Protein AF-0000000067244366 (afdb_homodimer)

Sequence (646 aa):
MAPHREACIALVATLVLVAQAAGSTITVFGDRVKHPSASKEYVRTYVKVPKEHDSMTPVVTVGVELTLGFIRRAQDLPATVRMEIPLGPNMVFNYTGNEYNQMFPDVGNSPFTFLYWGFNWNGHPPPGIYDNPHFDFHFMMKPYDYWWNEYNPSAHGECGGLSNATFNKVFKPVPASCWPGDVQGPITNLGDAVWAMGSHLYDLSGEEFKQQKQFNFTQIYGQWDGSIAYLEPMVSQQMMLSRAVGYTFCRTLVHNPENMAEAQLLPRKLCFKKTSKAFYVEYKDFYSVEGGCVATNGVYAGTYPPSGPPIPATCTIPTAPSAMAPHREACIALVATLVLVAQAAGSTITVFGDRVKHPSASKEYVRTYVKVPKEHDSMTPVVTVGVELTLGFIRRAQDLPATVRMEIPLGPNMVFNYTGNEYNQMFPDVGNSPFTFLYWGFNWNGHPPPGIYDNPHFDFHFMMKPYDYWWNEYNPSAHGECGGLSNATFNKVFKPVPASCWPGDVQGPITNLGDAVWAMGSHLYDLSGEEFKQQKQFNFTQIYGQWDGSIAYLEPMVSQQMMLSRAVGYTFCRTLVHNPENMAEAQLLPRKLCFKKTSKAFYVEYKDFYSVEGGCVATNGVYAGTYPPSGPPIPATCTIPTAPSA

Organism: Chlamydomonas reinhardtii (NCBI:txid3055)

Foldseek 3Di:
DDDDPDPPPPPPPPPPPPPPPPADKDKDKWDWDAAPVGRVWTKIWIWIFHPDAAQAGATFKTWMKGWLVCLVCQLVHDWPDWDWDDPDPPDTDTWTKDWDKIAYDRGYADQFGIWIKMWTCQADDPPQQGGAIKMKIKRFRDHPVVLCVLQDPQQADQFLRGDLVQLCFLQVWAAQQQFFAGLPAQWAWQQDQDRSFGTKTDRCVDPSNVSPDHDAKDKIFGGGRRHTGIIMIMGHSCNQNVDDAFDKDKDARRRGGQAGQAKGKDFRIWMWHHHPTIIMTMGGDIDIHHHDGHNVVQDTHRWRDPNHDDGDPVRDTHDRDDD/DDDDPDPPPPPPPPPPPPPPPPADKDKDKWDWDAAPVGRVWTKTWIWIFHPDAAQAGATFKTWMKGWLVCLVCQLVHDWPDWDWDDPDPPDTDTWTKDWDKIAYDRGYADQFGIWIKMWTCQADDPPQQGGAIKMKIKRFRDHPVVLCVLQDPQQADQFLRGDLVQLCFLQVWAAQQQFFAGLPAQWAWQQDQDRSFGTKTDRCVDPSNVSPDHDAKDKIFGGGRRHTGIIMIMGGSCNQNVDDAFDKDKDARRRGGQAGQAKGKDFRIWMWHHHPTIIMTMGGDIDIHHHDGHNVVQDTHRWRDPNHDDGDPVRDTHDRDDD

Radius of gyration: 30.3 Å; Cα contacts (8 Å, |Δi|>4): 1528; chains: 2; bounding box: 114×87×71 Å

Structure (mmCIF, N/CA/C/O backbone):
data_AF-0000000067244366-model_v1
#
loop_
_entity.id
_entity.type
_entity.pdbx_description
1 polymer 'Uncharacterized protein'
#
loop_
_atom_site.group_PDB
_atom_site.id
_atom_site.type_symbol
_atom_site.label_atom_id
_atom_site.label_alt_id
_atom_site.label_comp_id
_atom_site.label_asym_id
_atom_site.label_entity_id
_atom_site.label_seq_id
_atom_site.pdbx_PDB_ins_code
_atom_site.Cartn_x
_atom_site.Cartn_y
_atom_site.Cartn_z
_atom_site.occupancy
_atom_site.B_iso_or_equiv
_atom_site.auth_seq_id
_atom_site.auth_comp_id
_atom_site.auth_asym_id
_atom_site.auth_atom_id
_atom_site.pdbx_PDB_model_num
ATOM 1 N N . MET A 1 1 ? 60.281 -28.641 9.367 1 24.86 1 MET A N 1
ATOM 2 C CA . MET A 1 1 ? 59.219 -27.812 8.828 1 24.86 1 MET A CA 1
ATOM 3 C C . MET A 1 1 ? 57.844 -28.312 9.297 1 24.86 1 MET A C 1
ATOM 5 O O . MET A 1 1 ? 57.438 -29.422 8.938 1 24.86 1 MET A O 1
ATOM 9 N N . ALA A 1 2 ? 57.5 -27.875 10.57 1 31.23 2 ALA A N 1
ATOM 10 C CA . ALA A 1 2 ? 56.344 -28.297 11.344 1 31.23 2 ALA A CA 1
ATOM 11 C C . ALA A 1 2 ? 55.031 -27.953 10.617 1 31.23 2 ALA A C 1
ATOM 13 O O . ALA A 1 2 ? 54.906 -26.891 10.023 1 31.23 2 ALA A O 1
ATOM 14 N N . PRO A 1 3 ? 54.219 -29.016 10.289 1 28.97 3 PRO A N 1
ATOM 15 C CA . PRO A 1 3 ? 52.969 -28.844 9.508 1 28.97 3 PRO A CA 1
ATOM 16 C C . PRO A 1 3 ? 51.969 -27.906 10.172 1 28.97 3 PRO A C 1
ATOM 18 O O . PRO A 1 3 ? 51.875 -27.875 11.398 1 28.97 3 PRO A O 1
ATOM 21 N N . HIS A 1 4 ? 51.844 -26.688 9.641 1 31.05 4 HIS A N 1
ATOM 22 C CA . HIS A 1 4 ? 50.875 -25.656 10.008 1 31.05 4 HIS A CA 1
ATOM 23 C C . HIS A 1 4 ? 49.438 -26.188 9.867 1 31.05 4 HIS A C 1
ATOM 25 O O . HIS A 1 4 ? 49.031 -26.641 8.789 1 31.05 4 HIS A O 1
ATOM 31 N N . ARG A 1 5 ? 48.875 -26.781 10.914 1 26.67 5 ARG A N 1
ATOM 32 C CA . ARG A 1 5 ? 47.469 -27.141 11.039 1 26.67 5 ARG A CA 1
ATOM 33 C C . ARG A 1 5 ? 46.562 -25.938 10.781 1 26.67 5 ARG A C 1
ATOM 35 O O . ARG A 1 5 ? 46.656 -24.922 11.469 1 26.67 5 ARG A O 1
ATOM 42 N N . GLU A 1 6 ? 46.188 -25.797 9.586 1 24.72 6 GLU A N 1
ATOM 43 C CA . GLU A 1 6 ? 45.156 -24.844 9.203 1 24.72 6 GLU A CA 1
ATOM 44 C C . GLU A 1 6 ? 43.875 -25.109 9.961 1 24.72 6 GLU A C 1
ATOM 46 O O . GLU A 1 6 ? 43.344 -26.219 9.961 1 24.72 6 GLU A O 1
ATOM 51 N N . ALA A 1 7 ? 43.625 -24.344 11.102 1 30.84 7 ALA A N 1
ATOM 52 C CA . ALA A 1 7 ? 42.375 -24.281 11.859 1 30.84 7 ALA A CA 1
ATOM 53 C C . ALA A 1 7 ? 41.219 -23.938 10.953 1 30.84 7 ALA A C 1
ATOM 55 O O . ALA A 1 7 ? 41.219 -22.922 10.266 1 30.84 7 ALA A O 1
ATOM 56 N N . CYS A 1 8 ? 40.469 -24.906 10.398 1 24.92 8 CYS A N 1
ATOM 57 C CA . CYS A 1 8 ? 39.188 -24.781 9.703 1 24.92 8 CYS A CA 1
ATOM 58 C C . CYS A 1 8 ? 38.156 -24.094 10.594 1 24.92 8 CYS A C 1
ATOM 60 O O . CYS A 1 8 ? 37.812 -24.609 11.664 1 24.92 8 CYS A O 1
ATOM 62 N N . ILE A 1 9 ? 38.125 -22.812 10.633 1 25.78 9 ILE A N 1
ATOM 63 C CA . ILE A 1 9 ? 37.031 -22.109 11.289 1 25.78 9 ILE A CA 1
ATOM 64 C C . ILE A 1 9 ? 35.688 -22.484 10.641 1 25.78 9 ILE A C 1
ATOM 66 O O . ILE A 1 9 ? 35.469 -22.234 9.445 1 25.78 9 ILE A O 1
ATOM 70 N N . ALA A 1 10 ? 35.031 -23.453 11.148 1 26.86 10 ALA A N 1
ATOM 71 C CA . ALA A 1 10 ? 33.656 -23.766 10.805 1 26.86 10 ALA A CA 1
ATOM 72 C C . ALA A 1 10 ? 32.719 -22.578 11.062 1 26.86 10 ALA A C 1
ATOM 74 O O . ALA A 1 10 ? 32.625 -22.109 12.195 1 26.86 10 ALA A O 1
ATOM 75 N N . LEU A 1 11 ? 32.5 -21.797 10.055 1 25.94 11 LEU A N 1
ATOM 76 C CA . LEU A 1 11 ? 31.453 -20.797 10.102 1 25.94 11 LEU A CA 1
ATOM 77 C C . LEU A 1 11 ? 30.094 -21.438 10.367 1 25.94 11 LEU A C 1
ATOM 79 O O . LEU A 1 11 ? 29.609 -22.219 9.562 1 25.94 11 LEU A O 1
ATOM 83 N N . VAL A 1 12 ? 29.766 -21.625 11.57 1 28.42 12 VAL A N 1
ATOM 84 C CA . VAL A 1 12 ? 28.422 -22.031 11.945 1 28.42 12 VAL A CA 1
ATOM 85 C C . VAL A 1 12 ? 27.422 -20.969 11.516 1 28.42 12 VAL A C 1
ATOM 87 O O . VAL A 1 12 ? 27.469 -19.844 12 1 28.42 12 VAL A O 1
ATOM 90 N N . ALA A 1 13 ? 26.891 -21.094 10.273 1 32.53 13 ALA A N 1
ATOM 91 C CA . ALA A 1 13 ? 25.703 -20.344 9.906 1 32.53 13 ALA A CA 1
ATOM 92 C C . ALA A 1 13 ? 24.547 -20.625 10.867 1 32.53 13 ALA A C 1
ATOM 94 O O . ALA A 1 13 ? 24.078 -21.766 10.953 1 32.53 13 ALA A O 1
ATOM 95 N N . THR A 1 14 ? 24.484 -19.922 11.992 1 29.77 14 THR A N 1
ATOM 96 C CA . THR A 1 14 ? 23.297 -19.984 12.836 1 29.77 14 THR A CA 1
ATOM 97 C C . THR A 1 14 ? 22.031 -19.703 12.023 1 29.77 14 THR A C 1
ATOM 99 O O . THR A 1 14 ? 21.891 -18.641 11.43 1 29.77 14 THR A O 1
ATOM 102 N N . LEU A 1 15 ? 21.469 -20.703 11.562 1 31.92 15 LEU A N 1
ATOM 103 C CA . LEU A 1 15 ? 20.094 -20.609 11.078 1 31.92 15 LEU A CA 1
ATOM 104 C C . LEU A 1 15 ? 19.188 -19.938 12.117 1 31.92 15 LEU A C 1
ATOM 106 O O . LEU A 1 15 ? 18.953 -20.516 13.188 1 31.92 15 LEU A O 1
ATOM 110 N N . VAL A 1 16 ? 19.188 -18.688 12.133 1 31.41 16 VAL A N 1
ATOM 111 C CA . VAL A 1 16 ? 18.172 -18.047 12.945 1 31.41 16 VAL A CA 1
ATOM 112 C C . VAL A 1 16 ? 16.781 -18.516 12.516 1 31.41 16 VAL A C 1
ATOM 114 O O . VAL A 1 16 ? 16.312 -18.172 11.43 1 31.41 16 VAL A O 1
ATOM 117 N N . LEU A 1 17 ? 16.484 -19.688 12.945 1 33.28 17 LEU A N 1
ATOM 118 C CA . LEU A 1 17 ? 15.047 -19.969 12.938 1 33.28 17 LEU A CA 1
ATOM 119 C C . LEU A 1 17 ? 14.273 -18.875 13.664 1 33.28 17 LEU A C 1
ATOM 121 O O . LEU A 1 17 ? 14.367 -18.75 14.891 1 33.28 17 LEU A O 1
ATOM 125 N N . VAL A 1 18 ? 13.984 -17.906 13.07 1 33.34 18 VAL A N 1
ATOM 126 C CA . VAL A 1 18 ? 13 -17 13.656 1 33.34 18 VAL A CA 1
ATOM 127 C C . VAL A 1 18 ? 11.703 -17.766 13.93 1 33.34 18 VAL A C 1
ATOM 129 O O . VAL A 1 18 ? 10.977 -18.109 12.992 1 33.34 18 VAL A O 1
ATOM 132 N N . ALA A 1 19 ? 11.75 -18.562 14.875 1 34.66 19 ALA A N 1
ATOM 133 C CA . ALA A 1 19 ? 10.445 -19.016 15.352 1 34.66 19 ALA A CA 1
ATOM 134 C C . ALA A 1 19 ? 9.492 -17.844 15.523 1 34.66 19 ALA A C 1
ATOM 136 O O . ALA A 1 19 ? 9.688 -17 16.406 1 34.66 19 ALA A O 1
ATOM 137 N N . GLN A 1 20 ? 8.742 -17.484 14.664 1 41.94 20 GLN A N 1
ATOM 138 C CA . GLN A 1 20 ? 7.68 -16.516 14.906 1 41.94 20 GLN A CA 1
ATOM 139 C C . GLN A 1 20 ? 6.777 -16.969 16.047 1 41.94 20 GLN A C 1
ATOM 141 O O . GLN A 1 20 ? 6.184 -18.047 15.992 1 41.94 20 GLN A O 1
ATOM 146 N N . ALA A 1 21 ? 7.043 -16.734 17.203 1 41.22 21 ALA A N 1
ATOM 147 C CA . ALA A 1 21 ? 6.07 -16.891 18.281 1 41.22 21 ALA A CA 1
ATOM 148 C C . ALA A 1 21 ? 4.648 -16.656 17.766 1 41.22 21 ALA A C 1
ATOM 150 O O . ALA A 1 21 ? 4.391 -15.672 17.078 1 41.22 21 ALA A O 1
ATOM 151 N N . ALA A 1 22 ? 3.826 -17.75 17.641 1 51.62 22 ALA A N 1
ATOM 152 C CA . ALA A 1 22 ? 2.439 -17.75 17.172 1 51.62 22 ALA A CA 1
ATOM 153 C C . ALA A 1 22 ? 1.662 -16.578 17.766 1 51.62 22 ALA A C 1
ATOM 155 O O . ALA A 1 22 ? 0.922 -16.734 18.734 1 51.62 22 ALA A O 1
ATOM 156 N N . GLY A 1 23 ? 2.248 -15.391 17.766 1 68.5 23 GLY A N 1
ATOM 157 C CA . GLY A 1 23 ? 1.506 -14.266 18.328 1 68.5 23 GLY A CA 1
ATOM 158 C C . GLY A 1 23 ? 0.276 -13.906 17.516 1 68.5 23 GLY A C 1
ATOM 159 O O . GLY A 1 23 ? 0.05 -14.469 16.438 1 68.5 23 GLY A O 1
ATOM 160 N N . SER A 1 24 ? -0.703 -13.133 18.016 1 92 24 SER A N 1
ATOM 161 C CA . SER A 1 24 ? -1.95 -12.68 17.406 1 92 24 SER A CA 1
ATOM 162 C C . SER A 1 24 ? -1.694 -11.977 16.078 1 92 24 SER A C 1
ATOM 164 O O . SER A 1 24 ? -0.654 -11.336 15.898 1 92 24 SER A O 1
ATOM 166 N N . THR A 1 25 ? -2.359 -12.414 15.047 1 97.75 25 THR A N 1
ATOM 167 C CA . THR A 1 25 ? -2.24 -11.844 13.703 1 97.75 25 THR A CA 1
ATOM 168 C C . THR A 1 25 ? -3.455 -10.984 13.375 1 97.75 25 THR A C 1
ATOM 170 O O . THR A 1 25 ? -4.473 -11.047 14.062 1 97.75 25 THR A O 1
ATOM 173 N N . ILE A 1 26 ? -3.248 -10.141 12.477 1 98.31 26 ILE A N 1
ATOM 174 C CA . ILE A 1 26 ? -4.359 -9.445 11.836 1 98.31 26 ILE A CA 1
ATOM 175 C C . ILE A 1 26 ? -4.426 -9.828 10.359 1 98.31 26 ILE A C 1
ATOM 177 O O . ILE A 1 26 ? -3.422 -10.25 9.773 1 98.31 26 ILE A O 1
ATOM 181 N N . THR A 1 27 ? -5.637 -9.711 9.805 1 98.62 27 THR A N 1
ATOM 182 C CA . THR A 1 27 ? -5.844 -9.945 8.375 1 98.62 27 THR A CA 1
ATOM 183 C C . THR A 1 27 ? -6.152 -8.633 7.656 1 98.62 27 THR A C 1
ATOM 185 O O . THR A 1 27 ? -7.051 -7.895 8.055 1 98.62 27 THR A O 1
ATOM 188 N N . VAL A 1 28 ? -5.387 -8.32 6.656 1 98.88 28 VAL A N 1
ATOM 189 C CA . VAL A 1 28 ? -5.633 -7.168 5.797 1 98.88 28 VAL A CA 1
ATOM 190 C C . VAL A 1 28 ? -6.141 -7.633 4.438 1 98.88 28 VAL A C 1
ATOM 192 O O . VAL A 1 28 ? -5.512 -8.477 3.789 1 98.88 28 VAL A O 1
ATOM 195 N N . PHE A 1 29 ? -7.254 -7.082 4.012 1 98.81 29 PHE A N 1
ATOM 196 C CA . PHE A 1 29 ? -7.922 -7.566 2.809 1 98.81 29 PHE A CA 1
ATOM 197 C C . PHE A 1 29 ? -7.66 -6.637 1.631 1 98.81 29 PHE A C 1
ATOM 199 O O . PHE A 1 29 ? -7.566 -5.418 1.804 1 98.81 29 PHE A O 1
ATOM 206 N N . GLY A 1 30 ? -7.484 -7.227 0.452 1 98.69 30 GLY A N 1
ATOM 207 C CA . GLY A 1 30 ? -7.578 -6.488 -0.796 1 98.69 30 GLY A CA 1
ATOM 208 C C . GLY A 1 30 ? -9.008 -6.293 -1.268 1 98.69 30 GLY A C 1
ATOM 209 O O . GLY A 1 30 ? -9.953 -6.613 -0.546 1 98.69 30 GLY A O 1
ATOM 210 N N . ASP A 1 31 ? -9.156 -5.801 -2.451 1 98.5 31 ASP A N 1
ATOM 211 C CA . ASP A 1 31 ? -10.477 -5.488 -2.988 1 98.5 31 ASP A CA 1
ATOM 212 C C . ASP A 1 31 ? -11.195 -6.754 -3.453 1 98.5 31 ASP A C 1
ATOM 214 O O . ASP A 1 31 ? -10.547 -7.758 -3.764 1 98.5 31 ASP A O 1
ATOM 218 N N . ARG A 1 32 ? -12.469 -6.656 -3.535 1 98.31 32 ARG A N 1
ATOM 219 C CA . ARG A 1 32 ? -13.312 -7.758 -3.986 1 98.31 32 ARG A CA 1
ATOM 220 C C . ARG A 1 32 ? -13.578 -7.668 -5.484 1 98.31 32 ARG A C 1
ATOM 222 O O . ARG A 1 32 ? -13.914 -6.602 -6 1 98.31 32 ARG A O 1
ATOM 229 N N . VAL A 1 33 ? -13.359 -8.711 -6.133 1 98.12 33 VAL A N 1
ATOM 230 C CA . VAL A 1 33 ? -13.945 -8.898 -7.457 1 98.12 33 VAL A CA 1
ATOM 231 C C . VAL A 1 33 ? -15.297 -9.602 -7.324 1 98.12 33 VAL A C 1
ATOM 233 O O . VAL A 1 33 ? -15.352 -10.797 -7.027 1 98.12 33 VAL A O 1
ATOM 236 N N . LYS A 1 34 ? -16.359 -8.906 -7.551 1 97.81 34 LYS A N 1
ATOM 237 C CA . LYS A 1 34 ? -17.703 -9.445 -7.387 1 97.81 34 LYS A CA 1
ATOM 238 C C . LYS A 1 34 ? -18.156 -10.195 -8.633 1 97.81 34 LYS A C 1
ATOM 240 O O . LYS A 1 34 ? -17.844 -9.781 -9.758 1 97.81 34 LYS A O 1
ATOM 245 N N . HIS A 1 35 ? -18.875 -11.234 -8.367 1 97.81 35 HIS A N 1
ATOM 246 C CA . HIS A 1 35 ? -19.469 -11.945 -9.5 1 97.81 35 HIS A CA 1
ATOM 247 C C . HIS A 1 35 ? -20.531 -11.102 -10.195 1 97.81 35 HIS A C 1
ATOM 249 O O . HIS A 1 35 ? -21.391 -10.523 -9.539 1 97.81 35 HIS A O 1
ATOM 255 N N . PRO A 1 36 ? -20.5 -11.031 -11.484 1 95.69 36 PRO A N 1
ATOM 256 C CA . PRO A 1 36 ? -21.438 -10.156 -12.18 1 95.69 36 PRO A CA 1
ATOM 257 C C . PRO A 1 36 ? -22.891 -10.602 -12.023 1 95.69 36 PRO A C 1
ATOM 259 O O . PRO A 1 36 ? -23.812 -9.773 -12.055 1 95.69 36 PRO A O 1
ATOM 262 N N . SER A 1 37 ? -23.172 -11.852 -11.82 1 94.62 37 SER A N 1
ATOM 263 C CA . SER A 1 37 ? -24.531 -12.359 -11.727 1 94.62 37 SER A CA 1
ATOM 264 C C . SER A 1 37 ? -24.953 -12.531 -10.273 1 94.62 37 SER A C 1
ATOM 266 O O . SER A 1 37 ? -26.078 -12.969 -10 1 94.62 37 SER A O 1
ATOM 268 N N . ALA A 1 38 ? -24.094 -12.297 -9.359 1 96.62 38 ALA A N 1
ATOM 269 C CA . ALA A 1 38 ? -24.359 -12.445 -7.93 1 96.62 38 ALA A CA 1
ATOM 270 C C . ALA A 1 38 ? -23.438 -11.555 -7.102 1 96.62 38 ALA A C 1
ATOM 272 O O . ALA A 1 38 ? -22.406 -12.016 -6.605 1 96.62 38 ALA A O 1
ATOM 273 N N . SER A 1 39 ? -23.828 -10.414 -6.777 1 94.44 39 SER A N 1
ATOM 274 C CA . SER A 1 39 ? -22.938 -9.367 -6.277 1 94.44 39 SER A CA 1
ATOM 275 C C . SER A 1 39 ? -22.469 -9.672 -4.855 1 94.44 39 SER A C 1
ATOM 277 O O . SER A 1 39 ? -21.516 -9.078 -4.367 1 94.44 39 SER A O 1
ATOM 279 N N . LYS A 1 40 ? -23.125 -10.609 -4.164 1 96.88 40 LYS A N 1
ATOM 280 C CA . LYS A 1 40 ? -22.703 -10.992 -2.82 1 96.88 40 LYS A CA 1
ATOM 281 C C . LYS A 1 40 ? -21.531 -11.961 -2.875 1 96.88 40 LYS A C 1
ATOM 283 O O . LYS A 1 40 ? -20.875 -12.219 -1.858 1 96.88 40 LYS A O 1
ATOM 288 N N . GLU A 1 41 ? -21.281 -12.625 -4.047 1 98.56 41 GLU A N 1
ATOM 289 C CA . GLU A 1 41 ? -20.188 -13.562 -4.262 1 98.56 41 GLU A CA 1
ATOM 290 C C . GLU A 1 41 ? -18.953 -12.859 -4.801 1 98.56 41 GLU A C 1
ATOM 292 O O . GLU A 1 41 ? -19.047 -12.023 -5.703 1 98.56 41 GLU A O 1
ATOM 297 N N . TYR A 1 42 ? -17.812 -13.195 -4.227 1 98.75 42 TYR A N 1
ATOM 298 C CA . TYR A 1 42 ? -16.625 -12.445 -4.621 1 98.75 42 TYR A CA 1
ATOM 299 C C . TYR A 1 42 ? -15.367 -13.289 -4.453 1 98.75 42 TYR A C 1
ATOM 301 O O . TYR A 1 42 ? -15.414 -14.367 -3.852 1 98.75 42 TYR A O 1
ATOM 309 N N . VAL A 1 43 ? -14.312 -12.805 -5.039 1 98.81 43 VAL A N 1
ATOM 310 C CA . VAL A 1 43 ? -12.93 -13.211 -4.809 1 98.81 43 VAL A CA 1
ATOM 311 C C . VAL A 1 43 ? -12.133 -12.031 -4.246 1 98.81 43 VAL A C 1
ATOM 313 O O . VAL A 1 43 ? -12.266 -10.898 -4.719 1 98.81 43 VAL A O 1
ATOM 316 N N . ARG A 1 44 ? -11.289 -12.312 -3.225 1 98.88 44 ARG A N 1
ATOM 317 C CA . ARG A 1 44 ? -10.422 -11.242 -2.748 1 98.88 44 ARG A CA 1
ATOM 318 C C . ARG A 1 44 ? -9.102 -11.789 -2.225 1 98.88 44 ARG A C 1
ATOM 320 O O . ARG A 1 44 ? -9.039 -12.93 -1.759 1 98.88 44 ARG A O 1
ATOM 327 N N . THR A 1 45 ? -8.07 -10.945 -2.32 1 98.94 45 THR A N 1
ATOM 328 C CA . THR A 1 45 ? -6.762 -11.258 -1.767 1 98.94 45 THR A CA 1
ATOM 329 C C . THR A 1 45 ? -6.676 -10.844 -0.301 1 98.94 45 THR A C 1
ATOM 331 O O . THR A 1 45 ? -7.457 -10.008 0.157 1 98.94 45 THR A O 1
ATOM 334 N N . TYR A 1 46 ? -5.789 -11.461 0.425 1 98.88 46 TYR A N 1
ATOM 335 C CA . TYR A 1 46 ? -5.535 -11.023 1.792 1 98.88 46 TYR A CA 1
ATOM 336 C C . TYR A 1 46 ? -4.133 -11.414 2.242 1 98.88 46 TYR A C 1
ATOM 338 O O . TYR A 1 46 ? -3.518 -12.312 1.665 1 98.88 46 TYR A O 1
ATOM 346 N N . VAL A 1 47 ? -3.664 -10.711 3.178 1 98.88 47 VAL A N 1
ATOM 347 C CA . VAL A 1 47 ? -2.385 -10.961 3.832 1 98.88 47 VAL A CA 1
ATOM 348 C C . VAL A 1 47 ? -2.576 -10.984 5.348 1 98.88 47 VAL A C 1
ATOM 350 O O . VAL A 1 47 ? -3.262 -10.125 5.906 1 98.88 47 VAL A O 1
ATOM 353 N N . LYS A 1 48 ? -2.051 -11.984 6 1 98.75 48 LYS A N 1
ATOM 354 C CA . LYS A 1 48 ? -1.981 -12.008 7.457 1 98.75 48 LYS A CA 1
ATOM 355 C C . LYS A 1 48 ? -0.584 -11.648 7.949 1 98.75 48 LYS A C 1
ATOM 357 O O . LYS A 1 48 ? 0.412 -12.18 7.457 1 98.75 48 LYS A O 1
ATOM 362 N N . VAL A 1 49 ? -0.559 -10.766 8.883 1 98.5 49 VAL A N 1
ATOM 363 C CA . VAL A 1 49 ? 0.695 -10.328 9.484 1 98.5 49 VAL A CA 1
ATOM 364 C C . VAL A 1 49 ? 0.553 -10.305 11.008 1 98.5 49 VAL A C 1
ATOM 366 O O . VAL A 1 49 ? -0.559 -10.203 11.531 1 98.5 49 VAL A O 1
ATOM 369 N N . PRO A 1 50 ? 1.634 -10.453 11.711 1 98.5 50 PRO A N 1
ATOM 370 C CA . PRO A 1 50 ? 1.547 -10.258 13.164 1 98.5 50 PRO A CA 1
ATOM 371 C C . PRO A 1 50 ? 0.934 -8.914 13.539 1 98.5 50 PRO A C 1
ATOM 373 O O . PRO A 1 50 ? 1.087 -7.93 12.805 1 98.5 50 PRO A O 1
ATOM 376 N N . LYS A 1 51 ? 0.255 -8.914 14.672 1 97.75 51 LYS A N 1
ATOM 377 C CA . LYS A 1 51 ? -0.337 -7.668 15.148 1 97.75 51 LYS A CA 1
ATOM 378 C C . LYS A 1 51 ? 0.704 -6.551 15.211 1 97.75 51 LYS A C 1
ATOM 380 O O . LYS A 1 51 ? 0.425 -5.414 14.828 1 97.75 51 LYS A O 1
ATOM 385 N N . GLU A 1 52 ? 1.819 -6.91 15.812 1 97.25 52 GLU A N 1
ATOM 386 C CA . GLU A 1 52 ? 2.961 -6 15.773 1 97.25 52 GLU A CA 1
ATOM 387 C C . GLU A 1 52 ? 3.818 -6.254 14.531 1 97.25 52 GLU A C 1
ATOM 389 O O . GLU A 1 52 ? 4.375 -7.344 14.367 1 97.25 52 GLU A O 1
ATOM 394 N N . HIS A 1 53 ? 3.844 -5.254 13.617 1 98.25 53 HIS A N 1
ATOM 395 C CA . HIS A 1 53 ? 4.559 -5.457 12.359 1 98.25 53 HIS A CA 1
ATOM 396 C C . HIS A 1 53 ? 5.055 -4.133 11.789 1 98.25 53 HIS A C 1
ATOM 398 O O . HIS A 1 53 ? 4.68 -3.064 12.273 1 98.25 53 HIS A O 1
ATOM 404 N N . ASP A 1 54 ? 5.863 -4.184 10.898 1 97.5 54 ASP A N 1
ATOM 405 C CA . ASP A 1 54 ? 6.246 -3.154 9.938 1 97.5 54 ASP A CA 1
ATOM 406 C C . ASP A 1 54 ? 6.516 -3.758 8.562 1 97.5 54 ASP A C 1
ATOM 408 O O . ASP A 1 54 ? 6.113 -4.891 8.281 1 97.5 54 ASP A O 1
ATOM 412 N N . SER A 1 55 ? 7.148 -3.014 7.676 1 97.44 55 SER A N 1
ATOM 413 C CA . SER A 1 55 ? 7.297 -3.475 6.301 1 97.44 55 SER A CA 1
ATOM 414 C C . SER A 1 55 ? 8.32 -4.602 6.203 1 97.44 55 SER A C 1
ATOM 416 O O . SER A 1 55 ? 8.391 -5.297 5.188 1 97.44 55 SER A O 1
ATOM 418 N N . MET A 1 56 ? 9.109 -4.816 7.246 1 97.12 56 MET A N 1
ATOM 419 C CA . MET A 1 56 ? 10.148 -5.848 7.207 1 97.12 56 MET A CA 1
ATOM 420 C C . MET A 1 56 ? 9.664 -7.125 7.887 1 97.12 56 MET A C 1
ATOM 422 O O . MET A 1 56 ? 10.312 -8.172 7.777 1 97.12 56 MET A O 1
ATOM 426 N N . THR A 1 57 ? 8.594 -7.035 8.57 1 98.12 57 THR A N 1
ATOM 427 C CA . THR A 1 57 ? 8.062 -8.195 9.273 1 98.12 57 THR A CA 1
ATOM 428 C C . THR A 1 57 ? 7.547 -9.234 8.281 1 98.12 57 THR A C 1
ATOM 430 O O . THR A 1 57 ? 6.66 -8.945 7.48 1 98.12 57 THR A O 1
ATOM 433 N N . PRO A 1 58 ? 8.039 -10.484 8.344 1 98.31 58 PRO A N 1
ATOM 434 C CA . PRO A 1 58 ? 7.527 -11.516 7.434 1 98.31 58 PRO A CA 1
ATOM 435 C C . PRO A 1 58 ? 6.031 -11.766 7.609 1 98.31 58 PRO A C 1
ATOM 437 O O . PRO A 1 58 ? 5.547 -11.875 8.742 1 98.31 58 PRO A O 1
ATOM 440 N N . VAL A 1 59 ? 5.402 -11.859 6.574 1 98.62 59 VAL A N 1
ATOM 441 C CA . VAL A 1 59 ? 3.98 -12.188 6.613 1 98.62 59 VAL A CA 1
ATOM 442 C C . VAL A 1 59 ? 3.799 -13.633 7.082 1 98.62 59 VAL A C 1
ATOM 444 O O . VAL A 1 59 ? 4.711 -14.453 6.957 1 98.62 59 VAL A O 1
ATOM 447 N N . VAL A 1 60 ? 2.598 -13.891 7.539 1 98.69 60 VAL A N 1
ATOM 448 C CA . VAL A 1 60 ? 2.268 -15.219 8.031 1 98.69 60 VAL A CA 1
ATOM 449 C C . VAL A 1 60 ? 1.533 -16 6.949 1 98.69 60 VAL A C 1
ATOM 451 O O . VAL A 1 60 ? 1.742 -17.219 6.801 1 98.69 60 VAL A O 1
ATOM 454 N N . THR A 1 61 ? 0.659 -15.344 6.316 1 98.81 61 THR A N 1
ATOM 455 C CA . THR A 1 61 ? -0.155 -15.945 5.262 1 98.81 61 THR A CA 1
ATOM 456 C C . THR A 1 61 ? -0.385 -14.953 4.129 1 98.81 61 THR A C 1
ATOM 458 O O . THR A 1 61 ? -0.602 -13.758 4.371 1 98.81 61 THR A O 1
ATOM 461 N N . VAL A 1 62 ? -0.277 -15.375 2.938 1 98.94 62 VAL A N 1
ATOM 462 C CA . VAL A 1 62 ? -0.761 -14.672 1.757 1 98.94 62 VAL A CA 1
ATOM 463 C C . VAL A 1 62 ? -1.744 -15.555 0.993 1 98.94 62 VAL A C 1
ATOM 465 O O . VAL A 1 62 ? -1.435 -16.703 0.674 1 98.94 62 VAL A O 1
ATOM 468 N N . GLY A 1 63 ? -2.967 -15.062 0.771 1 98.94 63 GLY A N 1
ATOM 469 C CA . GLY A 1 63 ? -3.928 -15.984 0.188 1 98.94 63 GLY A CA 1
ATOM 470 C C . GLY A 1 63 ? -5.047 -15.281 -0.563 1 98.94 63 GLY A C 1
ATOM 471 O O . GLY A 1 63 ? -5.039 -14.055 -0.698 1 98.94 63 GLY A O 1
ATOM 472 N N . VAL A 1 64 ? -5.926 -16.078 -1.096 1 98.94 64 VAL A N 1
ATOM 473 C CA . VAL A 1 64 ? -7.125 -15.641 -1.807 1 98.94 64 VAL A CA 1
ATOM 474 C C . VAL A 1 64 ? -8.352 -16.344 -1.222 1 98.94 64 VAL A C 1
ATOM 476 O O . VAL A 1 64 ? -8.297 -17.531 -0.894 1 98.94 64 VAL A O 1
ATOM 479 N N . GLU A 1 65 ? -9.336 -15.594 -0.984 1 98.94 65 GLU A N 1
ATOM 480 C CA . GLU A 1 65 ? -10.641 -16.062 -0.521 1 98.94 65 GLU A CA 1
ATOM 481 C C . GLU A 1 65 ? -11.664 -16.047 -1.652 1 98.94 65 GLU A C 1
ATOM 483 O O . GLU A 1 65 ? -11.852 -15.016 -2.314 1 98.94 65 GLU A O 1
ATOM 488 N N . LEU A 1 66 ? -12.281 -17.156 -1.9 1 98.94 66 LEU A N 1
ATOM 489 C CA . LEU A 1 66 ? -13.398 -17.25 -2.836 1 98.94 66 LEU A CA 1
ATOM 490 C C . LEU A 1 66 ? -14.672 -17.672 -2.119 1 98.94 66 LEU A C 1
ATOM 492 O O . LEU A 1 66 ? -14.711 -18.734 -1.497 1 98.94 66 LEU A O 1
ATOM 496 N N . THR A 1 67 ? -15.672 -16.875 -2.236 1 98.88 67 THR A N 1
ATOM 497 C CA . THR A 1 67 ? -16.938 -17.359 -1.714 1 98.88 67 THR A CA 1
ATOM 498 C C . THR A 1 67 ? -17.406 -18.578 -2.486 1 98.88 67 THR A C 1
ATOM 500 O O . THR A 1 67 ? -17.156 -18.703 -3.686 1 98.88 67 THR A O 1
ATOM 503 N N . LEU A 1 68 ? -18.141 -19.469 -1.799 1 98.81 68 LEU A N 1
ATOM 504 C CA . LEU A 1 68 ? -18.578 -20.703 -2.432 1 98.81 68 LEU A CA 1
ATOM 505 C C . LEU A 1 68 ? -19.531 -20.406 -3.592 1 98.81 68 LEU A C 1
ATOM 507 O O . LEU A 1 68 ? -19.516 -21.125 -4.602 1 98.81 68 LEU A O 1
ATOM 511 N N . GLY A 1 69 ? -20.359 -19.422 -3.424 1 98.75 69 GLY A N 1
ATOM 512 C CA . GLY A 1 69 ? -21.234 -19.031 -4.516 1 98.75 69 GLY A CA 1
ATOM 513 C C . GLY A 1 69 ? -20.484 -18.594 -5.758 1 98.75 69 GLY A C 1
ATOM 514 O O . GLY A 1 69 ? -20.938 -18.859 -6.879 1 98.75 69 GLY A O 1
ATOM 515 N N . PHE A 1 70 ? -19.375 -17.922 -5.574 1 98.81 70 PHE A N 1
ATOM 516 C CA . PHE A 1 70 ? -18.531 -17.531 -6.703 1 98.81 70 PHE A CA 1
ATOM 517 C C . PHE A 1 70 ? -18.031 -18.75 -7.453 1 98.81 70 PHE A C 1
ATOM 519 O O . PHE A 1 70 ? -18.094 -18.812 -8.688 1 98.81 70 PHE A O 1
ATOM 526 N N . ILE A 1 71 ? -17.578 -19.75 -6.723 1 98.75 71 ILE A N 1
ATOM 527 C CA . ILE A 1 71 ? -17.031 -20.969 -7.301 1 98.75 71 ILE A CA 1
ATOM 528 C C . ILE A 1 71 ? -18.125 -21.719 -8.055 1 98.75 71 ILE A C 1
ATOM 530 O O . ILE A 1 71 ? -17.906 -22.172 -9.18 1 98.75 71 ILE A O 1
ATOM 534 N N . ARG A 1 72 ? -19.281 -21.812 -7.516 1 98.31 72 ARG A N 1
ATOM 535 C CA . ARG A 1 72 ? -20.391 -22.531 -8.133 1 98.31 72 ARG A CA 1
ATOM 536 C C . ARG A 1 72 ? -20.797 -21.906 -9.461 1 98.31 72 ARG A C 1
ATOM 538 O O . ARG A 1 72 ? -21.203 -22.594 -10.391 1 98.31 72 ARG A O 1
ATOM 545 N N . ARG A 1 73 ? -20.562 -20.578 -9.508 1 97.75 73 ARG A N 1
ATOM 546 C CA . ARG A 1 73 ? -21.047 -19.844 -10.664 1 97.75 73 ARG A CA 1
ATOM 547 C C . ARG A 1 73 ? -19.906 -19.453 -11.594 1 97.75 73 ARG A C 1
ATOM 549 O O . ARG A 1 73 ? -20.062 -18.594 -12.461 1 97.75 73 ARG A O 1
ATOM 556 N N . ALA A 1 74 ? -18.781 -20.031 -11.398 1 97.62 74 ALA A N 1
ATOM 557 C CA . ALA A 1 74 ? -17.594 -19.609 -12.125 1 97.62 74 ALA A CA 1
ATOM 558 C C . ALA A 1 74 ? -17.797 -19.719 -13.633 1 97.62 74 ALA A C 1
ATOM 560 O O . ALA A 1 74 ? -17.266 -18.922 -14.398 1 97.62 74 ALA A O 1
ATOM 561 N N . GLN A 1 75 ? -18.594 -20.641 -14.133 1 94.19 75 GLN A N 1
ATOM 562 C CA . GLN A 1 75 ? -18.812 -20.859 -15.555 1 94.19 75 GLN A CA 1
ATOM 563 C C . GLN A 1 75 ? -19.656 -19.719 -16.156 1 94.19 75 GLN A C 1
ATOM 565 O O . GLN A 1 75 ? -19.734 -19.578 -17.375 1 94.19 75 GLN A O 1
ATOM 570 N N . ASP A 1 76 ? -20.297 -18.922 -15.266 1 94.5 76 ASP A N 1
ATOM 571 C CA . ASP A 1 76 ? -21.109 -17.797 -15.711 1 94.5 76 ASP A CA 1
ATOM 572 C C . ASP A 1 76 ? -20.266 -16.547 -15.914 1 94.5 76 ASP A C 1
ATOM 574 O O . ASP A 1 76 ? -20.766 -15.531 -16.406 1 94.5 76 ASP A O 1
ATOM 578 N N . LEU A 1 77 ? -19.031 -16.625 -15.523 1 95.5 77 LEU A N 1
ATOM 579 C CA . LEU A 1 77 ? -18.172 -15.461 -15.719 1 95.5 77 LEU A CA 1
ATOM 580 C C . LEU A 1 77 ? -18.016 -15.148 -17.203 1 95.5 77 LEU A C 1
ATOM 582 O O . LEU A 1 77 ? -17.922 -16.062 -18.031 1 95.5 77 LEU A O 1
ATOM 586 N N . PRO A 1 78 ? -18 -13.883 -17.484 1 93.12 78 PRO A N 1
ATOM 587 C CA . PRO A 1 78 ? -17.766 -13.555 -18.891 1 93.12 78 PRO A CA 1
ATOM 588 C C . PRO A 1 78 ? -16.391 -14.023 -19.391 1 93.12 78 PRO A C 1
ATOM 590 O O . PRO A 1 78 ? -15.383 -13.789 -18.719 1 93.12 78 PRO A O 1
ATOM 593 N N . ALA A 1 79 ? -16.344 -14.617 -20.531 1 92.19 79 ALA A N 1
ATOM 594 C CA . ALA A 1 79 ? -15.078 -15.07 -21.094 1 92.19 79 ALA A CA 1
ATOM 595 C C . ALA A 1 79 ? -14.258 -13.883 -21.609 1 92.19 79 ALA A C 1
ATOM 597 O O . ALA A 1 79 ? -14.75 -13.078 -22.391 1 92.19 79 ALA A O 1
ATOM 598 N N . THR A 1 80 ? -13.141 -13.766 -21.078 1 89.75 80 THR A N 1
ATOM 599 C CA . THR A 1 80 ? -12.219 -12.758 -21.594 1 89.75 80 THR A CA 1
ATOM 600 C C . THR A 1 80 ? -11.227 -13.383 -22.562 1 89.75 80 THR A C 1
ATOM 602 O O . THR A 1 80 ? -10.523 -12.672 -23.281 1 89.75 80 THR A O 1
ATOM 605 N N . VAL A 1 81 ? -11.156 -14.688 -22.562 1 86.19 81 VAL A N 1
ATOM 606 C CA . VAL A 1 81 ? -10.32 -15.438 -23.5 1 86.19 81 VAL A CA 1
ATOM 607 C C . VAL A 1 81 ? -11.164 -16.5 -24.203 1 86.19 81 VAL A C 1
ATOM 609 O O . VAL A 1 81 ? -11.906 -17.234 -23.562 1 86.19 81 VAL A O 1
ATOM 612 N N . ARG A 1 82 ? -11.156 -16.531 -25.484 1 89.31 82 ARG A N 1
ATOM 613 C CA . ARG A 1 82 ? -11.695 -17.562 -26.359 1 89.31 82 ARG A CA 1
ATOM 614 C C . ARG A 1 82 ? -10.734 -17.891 -27.484 1 89.31 82 ARG A C 1
ATOM 616 O O . ARG A 1 82 ? -10.547 -17.078 -28.406 1 89.31 82 ARG A O 1
ATOM 623 N N . MET A 1 83 ? -10.203 -19.031 -27.359 1 85.5 83 MET A N 1
ATOM 624 C CA . MET A 1 83 ? -9.195 -19.406 -28.344 1 85.5 83 MET A CA 1
ATOM 625 C C . MET A 1 83 ? -9.312 -20.891 -28.703 1 85.5 83 MET A C 1
ATOM 627 O O . MET A 1 83 ? -9.539 -21.734 -27.828 1 85.5 83 MET A O 1
ATOM 631 N N . GLU A 1 84 ? -9.164 -21.156 -29.938 1 86.56 84 GLU A N 1
ATOM 632 C CA . GLU A 1 84 ? -9.016 -22.531 -30.391 1 86.56 84 GLU A CA 1
ATOM 633 C C . GLU A 1 84 ? -7.547 -22.891 -30.609 1 86.56 84 GLU A C 1
ATOM 635 O O . GLU A 1 84 ? -6.859 -22.25 -31.406 1 86.56 84 GLU A O 1
ATOM 640 N N . ILE A 1 85 ? -7.156 -23.859 -29.906 1 81 85 ILE A N 1
ATOM 641 C CA . ILE A 1 85 ? -5.762 -24.281 -30 1 81 85 ILE A CA 1
ATOM 642 C C . ILE A 1 85 ? -5.672 -25.609 -30.766 1 81 85 ILE A C 1
ATOM 644 O O . ILE A 1 85 ? -6.145 -26.641 -30.281 1 81 85 ILE A O 1
ATOM 648 N N . PRO A 1 86 ? -5.066 -25.562 -31.891 1 82.12 86 PRO A N 1
ATOM 649 C CA . PRO A 1 86 ? -4.922 -26.828 -32.625 1 82.12 86 PRO A CA 1
ATOM 650 C C . PRO A 1 86 ? -4.027 -27.828 -31.922 1 82.12 86 PRO A C 1
ATOM 652 O O . PRO A 1 86 ? -2.928 -27.484 -31.484 1 82.12 86 PRO A O 1
ATOM 655 N N . LEU A 1 87 ? -4.438 -29.047 -31.719 1 75.94 87 LEU A N 1
ATOM 656 C CA . LEU A 1 87 ? -3.66 -30.109 -31.109 1 75.94 87 LEU A CA 1
ATOM 657 C C . LEU A 1 87 ? -3.174 -31.094 -32.156 1 75.94 87 LEU A C 1
ATOM 659 O O . LEU A 1 87 ? -2.301 -31.922 -31.906 1 75.94 87 LEU A O 1
ATOM 663 N N . GLY A 1 88 ? -3.721 -31.016 -33.344 1 73.31 88 GLY A N 1
ATOM 664 C CA . GLY A 1 88 ? -3.465 -31.828 -34.531 1 73.31 88 GLY A CA 1
ATOM 665 C C . GLY A 1 88 ? -4.391 -31.5 -35.688 1 73.31 88 GLY A C 1
ATOM 666 O O . GLY A 1 88 ? -5.191 -30.578 -35.625 1 73.31 88 GLY A O 1
ATOM 667 N N . PRO A 1 89 ? -4.121 -32.281 -36.75 1 77.06 89 PRO A N 1
ATOM 668 C CA . PRO A 1 89 ? -4.883 -31.953 -37.969 1 77.06 89 PRO A CA 1
ATOM 669 C C . PRO A 1 89 ? -6.395 -31.984 -37.75 1 77.06 89 PRO A C 1
ATOM 671 O O . PRO A 1 89 ? -7.133 -31.234 -38.375 1 77.06 89 PRO A O 1
ATOM 674 N N . ASN A 1 90 ? -6.723 -32.75 -36.781 1 78.81 90 ASN A N 1
ATOM 675 C CA . ASN A 1 90 ? -8.164 -32.875 -36.594 1 78.81 90 ASN A CA 1
ATOM 676 C C . ASN A 1 90 ? -8.578 -32.719 -35.156 1 78.81 90 ASN A C 1
ATOM 678 O O . ASN A 1 90 ? -9.609 -33.25 -34.719 1 78.81 90 ASN A O 1
ATOM 682 N N . MET A 1 91 ? -7.766 -32.062 -34.406 1 77.38 91 MET A N 1
ATOM 683 C CA . MET A 1 91 ? -8.078 -31.906 -32.969 1 77.38 91 MET A CA 1
ATOM 684 C C . MET A 1 91 ? -7.82 -30.469 -32.5 1 77.38 91 MET A C 1
ATOM 686 O O . MET A 1 91 ? -6.789 -29.891 -32.844 1 77.38 91 MET A O 1
ATOM 690 N N . VAL A 1 92 ? -8.938 -29.922 -31.906 1 83.06 92 VAL A N 1
ATOM 691 C CA . VAL A 1 92 ? -8.836 -28.547 -31.406 1 83.06 92 VAL A CA 1
ATOM 692 C C . VAL A 1 92 ? -9.211 -28.516 -29.922 1 83.06 92 VAL A C 1
ATOM 694 O O . VAL A 1 92 ? -10.141 -29.188 -29.5 1 83.06 92 VAL A O 1
ATOM 697 N N . PHE A 1 93 ? -8.398 -27.828 -29.219 1 83.56 93 PHE A N 1
ATOM 698 C CA . PHE A 1 93 ? -8.766 -27.547 -27.844 1 83.56 93 PHE A CA 1
ATOM 699 C C . PHE A 1 93 ? -9.445 -26.188 -27.734 1 83.56 93 PHE A C 1
ATOM 701 O O . PHE A 1 93 ? -8.906 -25.172 -28.188 1 83.56 93 PHE A O 1
ATOM 708 N N . ASN A 1 94 ? -10.562 -26.234 -27.094 1 86.38 94 ASN A N 1
ATOM 709 C CA . ASN A 1 94 ? -11.289 -25 -26.859 1 86.38 94 ASN A CA 1
ATOM 710 C C . ASN A 1 94 ? -10.867 -24.344 -25.547 1 86.38 94 ASN A C 1
ATOM 712 O O . ASN A 1 94 ? -11.398 -24.672 -24.484 1 86.38 94 ASN A O 1
ATOM 716 N N . TYR A 1 95 ? -10.023 -23.359 -25.719 1 86.81 95 TYR A N 1
ATOM 717 C CA . TYR A 1 95 ? -9.586 -22.594 -24.547 1 86.81 95 TYR A CA 1
ATOM 718 C C . TYR A 1 95 ? -10.484 -21.391 -24.312 1 86.81 95 TYR A C 1
ATOM 720 O O . TYR A 1 95 ? -10.406 -20.391 -25.016 1 86.81 95 TYR A O 1
ATOM 728 N N . THR A 1 96 ? -11.336 -21.562 -23.297 1 89.75 96 THR A N 1
ATOM 729 C CA . THR A 1 96 ? -12.258 -20.516 -22.891 1 89.75 96 THR A CA 1
ATOM 730 C C . THR A 1 96 ? -12.117 -20.234 -21.391 1 89.75 96 THR A C 1
ATOM 732 O O . THR A 1 96 ? -12.125 -21.156 -20.578 1 89.75 96 THR A O 1
ATOM 735 N N . GLY A 1 97 ? -11.953 -18.938 -21.141 1 93.31 97 GLY A N 1
ATOM 736 C CA . GLY A 1 97 ? -11.82 -18.594 -19.734 1 93.31 97 GLY A CA 1
ATOM 737 C C . GLY A 1 97 ? -11.828 -17.109 -19.469 1 93.31 97 GLY A C 1
ATOM 738 O O . GLY A 1 97 ? -12.258 -16.328 -20.328 1 93.31 97 GLY A O 1
ATOM 739 N N . ASN A 1 98 ? -11.594 -16.766 -18.219 1 93.94 98 ASN A N 1
ATOM 740 C CA . ASN A 1 98 ? -11.516 -15.375 -17.781 1 93.94 98 ASN A CA 1
ATOM 741 C C . ASN A 1 98 ? -10.234 -15.117 -16.984 1 93.94 98 ASN A C 1
ATOM 743 O O . ASN A 1 98 ? -9.602 -16.047 -16.484 1 93.94 98 ASN A O 1
ATOM 747 N N . GLU A 1 99 ? -9.844 -13.844 -16.984 1 92.88 99 GLU A N 1
ATOM 748 C CA . GLU A 1 99 ? -8.648 -13.438 -16.25 1 92.88 99 GLU A CA 1
ATOM 749 C C . GLU A 1 99 ? -8.898 -12.148 -15.469 1 92.88 99 GLU A C 1
ATOM 751 O O . GLU A 1 99 ? -9.594 -11.25 -15.945 1 92.88 99 GLU A O 1
ATOM 756 N N . TYR A 1 100 ? -8.32 -12.062 -14.312 1 95.31 100 TYR A N 1
ATOM 757 C CA . TYR A 1 100 ? -8.406 -10.914 -13.422 1 95.31 100 TYR A CA 1
ATOM 758 C C . TYR A 1 100 ? -7.066 -10.625 -12.766 1 95.31 100 TYR A C 1
ATOM 760 O O . TYR A 1 100 ? -6.219 -11.516 -12.648 1 95.31 100 TYR A O 1
ATOM 768 N N . ASN A 1 101 ? -6.918 -9.344 -12.438 1 96.31 101 ASN A N 1
ATOM 769 C CA . ASN A 1 101 ? -5.793 -8.922 -11.609 1 96.31 101 ASN A CA 1
ATOM 770 C C . ASN A 1 101 ? -6.266 -8.258 -10.32 1 96.31 101 ASN A C 1
ATOM 772 O O . ASN A 1 101 ? -7.188 -7.445 -10.336 1 96.31 101 ASN A O 1
ATOM 776 N N . GLN A 1 102 ? -5.637 -8.68 -9.242 1 98.12 102 GLN A N 1
ATOM 777 C CA . GLN A 1 102 ? -5.918 -8.086 -7.938 1 98.12 102 GLN A CA 1
ATOM 778 C C . GLN A 1 102 ? -4.633 -7.871 -7.141 1 98.12 102 GLN A C 1
ATOM 780 O O . GLN A 1 102 ? -3.787 -8.766 -7.066 1 98.12 102 GLN A O 1
ATOM 785 N N . MET A 1 103 ? -4.531 -6.699 -6.543 1 98.19 103 MET A N 1
ATOM 786 C CA . MET A 1 103 ? -3.348 -6.406 -5.734 1 98.19 103 MET A CA 1
ATOM 787 C C . MET A 1 103 ? -3.424 -7.113 -4.387 1 98.19 103 MET A C 1
ATOM 789 O O . MET A 1 103 ? -4.496 -7.199 -3.783 1 98.19 103 MET A O 1
ATOM 793 N N . PHE A 1 104 ? -2.295 -7.609 -3.945 1 98.69 104 PHE A N 1
ATOM 794 C CA . PHE A 1 104 ? -2.205 -7.941 -2.529 1 98.69 104 PHE A CA 1
ATOM 795 C C . PHE A 1 104 ? -2.021 -6.688 -1.686 1 98.69 104 PHE A C 1
ATOM 797 O O . PHE A 1 104 ? -1.375 -5.73 -2.119 1 98.69 104 PHE A O 1
ATOM 804 N N . PRO A 1 105 ? -2.596 -6.773 -0.48 1 98.12 105 PRO A N 1
ATOM 805 C CA . PRO A 1 105 ? -2.297 -5.656 0.418 1 98.12 105 PRO A CA 1
ATOM 806 C C . PRO A 1 105 ? -0.8 -5.477 0.659 1 98.12 105 PRO A C 1
ATOM 808 O O . PRO A 1 105 ? -0.071 -6.465 0.796 1 98.12 105 PRO A O 1
ATOM 811 N N . ASP A 1 106 ? -0.411 -4.246 0.645 1 96.75 106 ASP A N 1
ATOM 812 C CA . ASP A 1 106 ? 0.989 -3.92 0.9 1 96.75 106 ASP A CA 1
ATOM 813 C C . ASP A 1 106 ? 1.257 -3.779 2.396 1 96.75 106 ASP A C 1
ATOM 815 O O . ASP A 1 106 ? 1.289 -2.666 2.926 1 96.75 106 ASP A O 1
ATOM 819 N N . VAL A 1 107 ? 1.393 -4.859 3.066 1 98.19 107 VAL A N 1
ATOM 820 C CA . VAL A 1 107 ? 1.644 -4.945 4.5 1 98.19 107 VAL A CA 1
ATOM 821 C C . VAL A 1 107 ? 2.656 -6.055 4.781 1 98.19 107 VAL A C 1
ATOM 823 O O . VAL A 1 107 ? 2.605 -7.121 4.164 1 98.19 107 VAL A O 1
ATOM 826 N N . GLY A 1 108 ? 3.537 -5.738 5.746 1 98.12 108 GLY A N 1
ATOM 827 C CA . GLY A 1 108 ? 4.586 -6.707 6.02 1 98.12 108 GLY A CA 1
ATOM 828 C C . GLY A 1 108 ? 5.5 -6.949 4.836 1 98.12 108 GLY A C 1
ATOM 829 O O . GLY A 1 108 ? 5.496 -6.176 3.873 1 98.12 108 GLY A O 1
ATOM 830 N N . ASN A 1 109 ? 6.332 -7.961 5.082 1 98.25 109 ASN A N 1
ATOM 831 C CA . ASN A 1 109 ? 7.23 -8.398 4.02 1 98.25 109 ASN A CA 1
ATOM 832 C C . ASN A 1 109 ? 6.684 -9.617 3.287 1 98.25 109 ASN A C 1
ATOM 834 O O . ASN A 1 109 ? 6.66 -10.719 3.842 1 98.25 109 ASN A O 1
ATOM 838 N N . SER A 1 110 ? 6.227 -9.383 2.123 1 98.19 110 SER A N 1
ATOM 839 C CA . SER A 1 110 ? 5.664 -10.43 1.274 1 98.19 110 SER A CA 1
ATOM 840 C C . SER A 1 110 ? 6.41 -10.531 -0.051 1 98.19 110 SER A C 1
ATOM 842 O O . SER A 1 110 ? 6.785 -9.508 -0.636 1 98.19 110 SER A O 1
ATOM 844 N N . PRO A 1 111 ? 6.594 -11.758 -0.508 1 98.38 111 PRO A N 1
ATOM 845 C CA . PRO A 1 111 ? 7.227 -11.859 -1.824 1 98.38 111 PRO A CA 1
ATOM 846 C C . PRO A 1 111 ? 6.258 -11.594 -2.971 1 98.38 111 PRO A C 1
ATOM 848 O O . PRO A 1 111 ? 6.676 -11.469 -4.125 1 98.38 111 PRO A O 1
ATOM 851 N N . PHE A 1 112 ? 4.973 -11.516 -2.668 1 98.81 112 PHE A N 1
ATOM 852 C CA . PHE A 1 112 ? 3.977 -11.406 -3.727 1 98.81 112 PHE A CA 1
ATOM 853 C C . PHE A 1 112 ? 3.387 -10.008 -3.771 1 98.81 112 PHE A C 1
ATOM 855 O O . PHE A 1 112 ? 3.066 -9.43 -2.73 1 98.81 112 PHE A O 1
ATOM 862 N N . THR A 1 113 ? 3.221 -9.516 -4.988 1 98.12 113 THR A N 1
ATOM 863 C CA . THR A 1 113 ? 2.762 -8.141 -5.148 1 98.12 113 THR A CA 1
ATOM 864 C C . THR A 1 113 ? 1.31 -8.109 -5.617 1 98.12 113 THR A C 1
ATOM 866 O O . THR A 1 113 ? 0.525 -7.27 -5.164 1 98.12 113 THR A O 1
ATOM 869 N N . PHE A 1 114 ? 0.949 -9.016 -6.48 1 98.38 114 PHE A N 1
ATOM 870 C CA . PHE A 1 114 ? -0.433 -9.078 -6.945 1 98.38 114 PHE A CA 1
ATOM 871 C C . PHE A 1 114 ? -0.783 -10.477 -7.426 1 98.38 114 PHE A C 1
ATOM 873 O O . PHE A 1 114 ? 0.1 -11.32 -7.582 1 98.38 114 PHE A O 1
ATOM 880 N N . LEU A 1 115 ? -2.057 -10.711 -7.555 1 98.56 115 LEU A N 1
ATOM 881 C CA . LEU A 1 115 ? -2.621 -11.977 -8.008 1 98.56 115 LEU A CA 1
ATOM 882 C C . LEU A 1 115 ? -3.158 -11.852 -9.43 1 98.56 115 LEU A C 1
ATOM 884 O O . LEU A 1 115 ? -4.027 -11.023 -9.703 1 98.56 115 LEU A O 1
ATOM 888 N N . TYR A 1 116 ? -2.568 -12.57 -10.289 1 97.31 116 TYR A N 1
ATOM 889 C CA . TYR A 1 116 ? -3.113 -12.781 -11.625 1 97.31 116 TYR A CA 1
ATOM 890 C C . TYR A 1 116 ? -3.85 -14.117 -11.711 1 97.31 116 TYR A C 1
ATOM 892 O O . TYR A 1 116 ? -3.229 -15.18 -11.656 1 97.31 116 TYR A O 1
ATOM 900 N N . TRP A 1 117 ? -5.234 -14.039 -11.836 1 97.25 117 TRP A N 1
ATOM 901 C CA . TRP A 1 117 ? -5.965 -15.297 -11.711 1 97.25 117 TRP A CA 1
ATOM 902 C C . TRP A 1 117 ? -7.047 -15.406 -12.773 1 97.25 117 TRP A C 1
ATOM 904 O O . TRP A 1 117 ? -7.348 -14.438 -13.469 1 97.25 117 TRP A O 1
ATOM 914 N N . GLY A 1 118 ? -7.496 -16.641 -12.953 1 96.38 118 GLY A N 1
ATOM 915 C CA . GLY A 1 118 ? -8.562 -16.906 -13.906 1 96.38 118 GLY A CA 1
ATOM 916 C C . GLY A 1 118 ? -9.258 -18.234 -13.688 1 96.38 118 GLY A C 1
ATOM 917 O O . GLY A 1 118 ? -8.852 -19.016 -12.82 1 96.38 118 GLY A O 1
ATOM 918 N N . PHE A 1 119 ? -10.383 -18.359 -14.359 1 98.12 119 PHE A N 1
ATOM 919 C CA . PHE A 1 119 ? -11.141 -19.609 -14.422 1 98.12 119 PHE A CA 1
ATOM 920 C C . PHE A 1 119 ? -11.148 -20.156 -15.844 1 98.12 119 PHE A C 1
ATOM 922 O O . PHE A 1 119 ? -11.5 -19.453 -16.781 1 98.12 119 PHE A O 1
ATOM 929 N N . ASN A 1 120 ? -10.734 -21.422 -15.938 1 96.94 120 ASN A N 1
ATOM 930 C CA . ASN A 1 120 ? -10.734 -22.125 -17.219 1 96.94 120 ASN A CA 1
ATOM 931 C C . ASN A 1 120 ? -11.93 -23.062 -17.344 1 96.94 120 ASN A C 1
ATOM 933 O O . ASN A 1 120 ? -11.961 -24.109 -16.688 1 96.94 120 ASN A O 1
ATOM 937 N N . TRP A 1 121 ? -12.828 -22.781 -18.219 1 96 121 TRP A N 1
ATOM 938 C CA . TRP A 1 121 ? -14.109 -23.484 -18.328 1 96 121 TRP A CA 1
ATOM 939 C C . TRP A 1 121 ? -13.906 -24.938 -18.703 1 96 121 TRP A C 1
ATOM 941 O O . TRP A 1 121 ? -14.625 -25.812 -18.219 1 96 121 TRP A O 1
ATOM 951 N N . ASN A 1 122 ? -12.938 -25.109 -19.609 1 92.69 122 ASN A N 1
ATOM 952 C CA . ASN A 1 122 ? -12.664 -26.453 -20.141 1 92.69 122 ASN A CA 1
ATOM 953 C C . ASN A 1 122 ? -11.211 -26.859 -19.906 1 92.69 122 ASN A C 1
ATOM 955 O O . ASN A 1 122 ? -10.68 -27.703 -20.625 1 92.69 122 ASN A O 1
ATOM 959 N N . GLY A 1 123 ? -10.648 -26.172 -18.938 1 93.12 123 GLY A N 1
ATOM 960 C CA . GLY A 1 123 ? -9.234 -26.438 -18.703 1 93.12 123 GLY A CA 1
ATOM 961 C C . GLY A 1 123 ? -8.328 -25.766 -19.719 1 93.12 123 GLY A C 1
ATOM 962 O O . GLY A 1 123 ? -8.727 -24.797 -20.375 1 93.12 123 GLY A O 1
ATOM 963 N N . HIS A 1 124 ? -7.082 -26.156 -19.734 1 90.88 124 HIS A N 1
ATOM 964 C CA . HIS A 1 124 ? -6.102 -25.703 -20.719 1 90.88 124 HIS A CA 1
ATOM 965 C C . HIS A 1 124 ? -5.023 -26.766 -20.938 1 90.88 124 HIS A C 1
ATOM 967 O O . HIS A 1 124 ? -4.918 -27.719 -20.156 1 90.88 124 HIS A O 1
ATOM 973 N N . PRO A 1 125 ? -4.363 -26.609 -22.016 1 85.12 125 PRO A N 1
ATOM 974 C CA . PRO A 1 125 ? -3.287 -27.578 -22.234 1 85.12 125 PRO A CA 1
ATOM 975 C C . PRO A 1 125 ? -2.311 -27.641 -21.062 1 85.12 125 PRO A C 1
ATOM 977 O O . PRO A 1 125 ? -2.125 -26.656 -20.344 1 85.12 125 PRO A O 1
ATOM 980 N N . PRO A 1 126 ? -1.648 -28.922 -20.984 1 84.69 126 PRO A N 1
ATOM 981 C CA . PRO A 1 126 ? -1.583 -30.047 -21.922 1 84.69 126 PRO A CA 1
ATOM 982 C C . PRO A 1 126 ? -2.857 -30.891 -21.938 1 84.69 126 PRO A C 1
ATOM 984 O O . PRO A 1 126 ? -3.455 -31.109 -20.875 1 84.69 126 PRO A O 1
ATOM 987 N N . PRO A 1 127 ? -3.109 -31.359 -23.141 1 82.69 127 PRO A N 1
ATOM 988 C CA . PRO A 1 127 ? -4.34 -32.125 -23.266 1 82.69 127 PRO A CA 1
ATOM 989 C C . PRO A 1 127 ? -4.316 -33.406 -22.422 1 82.69 127 PRO A C 1
ATOM 991 O O . PRO A 1 127 ? -3.281 -34.062 -22.328 1 82.69 127 PRO A O 1
ATOM 994 N N . GLY A 1 128 ? -5.445 -33.625 -21.781 1 86.56 128 GLY A N 1
ATOM 995 C CA . GLY A 1 128 ? -5.598 -34.844 -21 1 86.56 128 GLY A CA 1
ATOM 996 C C . GLY A 1 128 ? -5.18 -34.656 -19.562 1 86.56 128 GLY A C 1
ATOM 997 O O . GLY A 1 128 ? -5.391 -35.562 -18.734 1 86.56 128 GLY A O 1
ATOM 998 N N . ILE A 1 129 ? -4.613 -33.594 -19.219 1 91.25 129 ILE A N 1
ATOM 999 C CA . ILE A 1 129 ? -4.086 -33.406 -17.859 1 91.25 129 ILE A CA 1
ATOM 1000 C C . ILE A 1 129 ? -4.941 -32.406 -17.109 1 91.25 129 ILE A C 1
ATOM 1002 O O . ILE A 1 129 ? -5.57 -32.75 -16.109 1 91.25 129 ILE A O 1
ATOM 1006 N N . TYR A 1 130 ? -5.039 -31.234 -17.641 1 93.12 130 TYR A N 1
ATOM 1007 C CA . TYR A 1 130 ? -5.762 -30.156 -16.969 1 93.12 130 TYR A CA 1
ATOM 1008 C C . TYR A 1 130 ? -7.027 -29.797 -17.734 1 93.12 130 TYR A C 1
ATOM 1010 O O . TYR A 1 130 ? -7.281 -28.609 -18 1 93.12 130 TYR A O 1
ATOM 1018 N N . ASP A 1 131 ? -7.863 -30.781 -18 1 91.81 131 ASP A N 1
ATOM 1019 C CA . ASP A 1 131 ? -8.984 -30.625 -18.922 1 91.81 131 ASP A CA 1
ATOM 1020 C C . ASP A 1 131 ? -10.266 -30.281 -18.172 1 91.81 131 ASP A C 1
ATOM 1022 O O . ASP A 1 131 ? -11.281 -29.922 -18.781 1 91.81 131 ASP A O 1
ATOM 1026 N N . ASN A 1 132 ? -10.273 -30.391 -16.906 1 93.88 132 ASN A N 1
ATOM 1027 C CA . ASN A 1 132 ? -11.469 -30.047 -16.141 1 93.88 132 ASN A CA 1
ATOM 1028 C C . ASN A 1 132 ? -11.445 -28.578 -15.703 1 93.88 132 ASN A C 1
ATOM 1030 O O . ASN A 1 132 ? -10.375 -27.969 -15.617 1 93.88 132 ASN A O 1
ATOM 1034 N N . PRO A 1 133 ? -12.656 -28.031 -15.469 1 96.69 133 PRO A N 1
ATOM 1035 C CA . PRO A 1 133 ? -12.727 -26.625 -15.039 1 96.69 133 PRO A CA 1
ATOM 1036 C C . PRO A 1 133 ? -11.914 -26.344 -13.781 1 96.69 133 PRO A C 1
ATOM 1038 O O . PRO A 1 133 ? -12.008 -27.094 -12.805 1 96.69 133 PRO A O 1
ATOM 1041 N N . HIS A 1 134 ? -11.109 -25.297 -13.828 1 98 134 HIS A N 1
ATOM 1042 C CA . HIS A 1 134 ? -10.289 -25.031 -12.656 1 98 134 HIS A CA 1
ATOM 1043 C C . HIS A 1 134 ? -9.852 -23.562 -12.625 1 98 134 HIS A C 1
ATOM 1045 O O . HIS A 1 134 ? -9.953 -22.859 -13.633 1 98 134 HIS A O 1
ATOM 1051 N N . PHE A 1 135 ? -9.484 -23.141 -11.43 1 98.62 135 PHE A N 1
ATOM 1052 C CA . PHE A 1 135 ? -8.914 -21.812 -11.203 1 98.62 135 PHE A CA 1
ATOM 1053 C C . PHE A 1 135 ? -7.391 -21.875 -11.258 1 98.62 135 PHE A C 1
ATOM 1055 O O . PHE A 1 135 ? -6.777 -22.812 -10.742 1 98.62 135 PHE A O 1
ATOM 1062 N N . ASP A 1 136 ? -6.801 -20.875 -11.898 1 98.12 136 ASP A N 1
ATOM 1063 C CA . ASP A 1 136 ? -5.371 -20.594 -11.852 1 98.12 136 ASP A CA 1
ATOM 1064 C C . ASP A 1 136 ? -5.09 -19.344 -11.016 1 98.12 136 ASP A C 1
ATOM 1066 O O . ASP A 1 136 ? -5.625 -18.266 -11.289 1 98.12 136 ASP A O 1
ATOM 1070 N N . PHE A 1 137 ? -4.242 -19.5 -10.039 1 98.69 137 PHE A N 1
ATOM 1071 C CA . PHE A 1 137 ? -3.873 -18.375 -9.195 1 98.69 137 PHE A CA 1
ATOM 1072 C C . PHE A 1 137 ? -2.379 -18.094 -9.297 1 98.69 137 PHE A C 1
ATOM 1074 O O . PHE A 1 137 ? -1.566 -18.781 -8.68 1 98.69 137 PHE A O 1
ATOM 1081 N N . HIS A 1 138 ? -2.014 -17.031 -10.023 1 98.62 138 HIS A N 1
ATOM 1082 C CA . HIS A 1 138 ? -0.614 -16.641 -10.133 1 98.62 138 HIS A CA 1
ATOM 1083 C C . HIS A 1 138 ? -0.252 -15.609 -9.07 1 98.62 138 HIS A C 1
ATOM 1085 O O . HIS A 1 138 ? -0.637 -14.438 -9.18 1 98.62 138 HIS A O 1
ATOM 1091 N N . PHE A 1 139 ? 0.442 -16.031 -8.086 1 98.88 139 PHE A N 1
ATOM 1092 C CA . PHE A 1 139 ? 1.035 -15.133 -7.109 1 98.88 139 PHE A CA 1
ATOM 1093 C C . PHE A 1 139 ? 2.311 -14.508 -7.656 1 98.88 139 PHE A C 1
ATOM 1095 O O . PHE A 1 139 ? 3.385 -15.102 -7.582 1 98.88 139 PHE A O 1
ATOM 1102 N N . MET A 1 140 ? 2.189 -13.273 -8.086 1 98.5 140 MET A N 1
ATOM 1103 C CA . MET A 1 140 ? 3.254 -12.617 -8.844 1 98.5 140 MET A CA 1
ATOM 1104 C C . MET A 1 140 ? 4.234 -11.922 -7.91 1 98.5 140 MET A C 1
ATOM 1106 O O . MET A 1 140 ? 3.828 -11.281 -6.941 1 98.5 140 MET A O 1
ATOM 1110 N N . MET A 1 141 ? 5.516 -12.023 -8.297 1 98.31 141 MET A N 1
ATOM 1111 C CA . MET A 1 141 ? 6.539 -11.492 -7.398 1 98.31 141 MET A CA 1
ATOM 1112 C C . MET A 1 141 ? 6.945 -10.086 -7.809 1 98.31 141 MET A C 1
ATOM 1114 O O . MET A 1 141 ? 7.027 -9.188 -6.969 1 98.31 141 MET A O 1
ATOM 1118 N N . LYS A 1 142 ? 7.125 -9.852 -9.102 1 96.56 142 LYS A N 1
ATOM 1119 C CA . LYS A 1 142 ? 7.434 -8.5 -9.555 1 96.56 142 LYS A CA 1
ATOM 1120 C C . LYS A 1 142 ? 6.18 -7.625 -9.57 1 96.56 142 LYS A C 1
ATOM 1122 O O . LYS A 1 142 ? 5.066 -8.133 -9.711 1 96.56 142 LYS A O 1
ATOM 1127 N N . PRO A 1 143 ? 6.344 -6.32 -9.461 1 96.06 143 PRO A N 1
ATOM 1128 C CA . PRO A 1 143 ? 5.188 -5.422 -9.422 1 96.06 143 PRO A CA 1
ATOM 1129 C C . PRO A 1 143 ? 4.375 -5.449 -10.719 1 96.06 143 PRO A C 1
ATOM 1131 O O . PRO A 1 143 ? 4.922 -5.742 -11.789 1 96.06 143 PRO A O 1
ATOM 1134 N N . TYR A 1 144 ? 3.156 -5.074 -10.523 1 96 144 TYR A N 1
ATOM 1135 C CA . TYR A 1 144 ? 2.209 -5.02 -11.633 1 96 144 TYR A CA 1
ATOM 1136 C C . TYR A 1 144 ? 2.762 -4.184 -12.781 1 96 144 TYR A C 1
ATOM 1138 O O . TYR A 1 144 ? 2.766 -4.625 -13.93 1 96 144 TYR A O 1
ATOM 1146 N N . ASP A 1 145 ? 3.299 -3.049 -12.477 1 94.19 145 ASP A N 1
ATOM 1147 C CA . ASP A 1 145 ? 3.783 -2.127 -13.5 1 94.19 145 ASP A CA 1
ATOM 1148 C C . ASP A 1 145 ? 4.984 -2.709 -14.234 1 94.19 145 ASP A C 1
ATOM 1150 O O . ASP A 1 145 ? 5.18 -2.443 -15.422 1 94.19 145 ASP A O 1
ATOM 1154 N N . TYR A 1 146 ? 5.734 -3.5 -13.578 1 96.12 146 TYR A N 1
ATOM 1155 C CA . TYR A 1 146 ? 6.848 -4.18 -14.234 1 96.12 146 TYR A CA 1
ATOM 1156 C C . TYR A 1 146 ? 6.355 -5.059 -15.375 1 96.12 146 TYR A C 1
ATOM 1158 O O . TYR A 1 146 ? 6.84 -4.945 -16.5 1 96.12 146 TYR A O 1
ATOM 1166 N N . TRP A 1 147 ? 5.402 -5.848 -15.133 1 94.5 147 TRP A N 1
ATOM 1167 C CA . TRP A 1 147 ? 4.891 -6.816 -16.094 1 94.5 147 TRP A CA 1
ATOM 1168 C C . TRP A 1 147 ? 4.227 -6.113 -17.281 1 94.5 147 TRP A C 1
ATOM 1170 O O . TRP A 1 147 ? 4.426 -6.5 -18.422 1 94.5 147 TRP A O 1
ATOM 1180 N N . TRP A 1 148 ? 3.521 -5.074 -16.969 1 91 148 TRP A N 1
ATOM 1181 C CA . TRP A 1 148 ? 2.812 -4.375 -18.031 1 91 148 TRP A CA 1
ATOM 1182 C C . TRP A 1 148 ? 3.781 -3.59 -18.906 1 91 148 TRP A C 1
ATOM 1184 O O . TRP A 1 148 ? 3.537 -3.406 -20.109 1 91 148 TRP A O 1
ATOM 1194 N N . ASN A 1 149 ? 4.84 -3.221 -18.281 1 93.69 149 ASN A N 1
ATOM 1195 C CA . ASN A 1 149 ? 5.883 -2.6 -19.094 1 93.69 149 ASN A CA 1
ATOM 1196 C C . ASN A 1 149 ? 6.605 -3.627 -19.953 1 93.69 149 ASN A C 1
ATOM 1198 O O . ASN A 1 149 ? 6.91 -3.355 -21.125 1 93.69 149 ASN A O 1
ATOM 1202 N N . GLU A 1 150 ? 6.855 -4.785 -19.469 1 93.25 150 GLU A N 1
ATOM 1203 C CA . GLU A 1 150 ? 7.543 -5.844 -20.203 1 93.25 150 GLU A CA 1
ATOM 1204 C C . GLU A 1 150 ? 6.684 -6.371 -21.344 1 93.25 150 GLU A C 1
ATOM 1206 O O . GLU A 1 150 ? 7.203 -6.727 -22.406 1 93.25 150 GLU A O 1
ATOM 1211 N N . TYR A 1 151 ? 5.398 -6.387 -21.078 1 91.25 151 TYR A N 1
ATOM 1212 C CA . TYR A 1 151 ? 4.504 -6.973 -22.078 1 91.25 151 TYR A CA 1
ATOM 1213 C C . TYR A 1 151 ? 3.711 -5.891 -22.797 1 91.25 151 TYR A C 1
ATOM 1215 O O . TYR A 1 151 ? 2.492 -6.004 -22.953 1 91.25 151 TYR A O 1
ATOM 1223 N N . ASN A 1 152 ? 4.434 -4.949 -23.109 1 90.44 152 ASN A N 1
ATOM 1224 C CA . ASN A 1 152 ? 3.832 -3.941 -23.969 1 90.44 152 ASN A CA 1
ATOM 1225 C C . ASN A 1 152 ? 3.621 -4.473 -25.391 1 90.44 152 ASN A C 1
ATOM 1227 O O . ASN A 1 152 ? 4.004 -5.602 -25.703 1 90.44 152 ASN A O 1
ATOM 1231 N N . PRO A 1 153 ? 3.023 -3.791 -26.328 1 88.44 153 PRO A N 1
ATOM 1232 C CA . PRO A 1 153 ? 2.658 -4.309 -27.656 1 88.44 153 PRO A CA 1
ATOM 1233 C C . PRO A 1 153 ? 3.859 -4.848 -28.422 1 88.44 153 PRO A C 1
ATOM 1235 O O . PRO A 1 153 ? 3.707 -5.75 -29.25 1 88.44 153 PRO A O 1
ATOM 1238 N N . SER A 1 154 ? 4.973 -4.395 -28.141 1 92.5 154 SER A N 1
ATOM 1239 C CA . SER A 1 154 ? 6.16 -4.832 -28.859 1 92.5 154 SER A CA 1
ATOM 1240 C C . SER A 1 154 ? 6.586 -6.23 -28.438 1 92.5 154 SER A C 1
ATOM 1242 O O . SER A 1 154 ? 7.434 -6.855 -29.078 1 92.5 154 SER A O 1
ATOM 1244 N N . ALA A 1 155 ? 5.961 -6.754 -27.422 1 93.12 155 ALA A N 1
ATOM 1245 C CA . ALA A 1 155 ? 6.293 -8.078 -26.906 1 93.12 155 ALA A CA 1
ATOM 1246 C C . ALA A 1 155 ? 5.672 -9.172 -27.766 1 93.12 155 ALA A C 1
ATOM 1248 O O . ALA A 1 155 ? 6.051 -10.344 -27.672 1 93.12 155 ALA A O 1
ATOM 1249 N N . HIS A 1 156 ? 4.75 -8.844 -28.641 1 91.88 156 HIS A N 1
ATOM 1250 C CA . HIS A 1 156 ? 4.117 -9.812 -29.516 1 91.88 156 HIS A CA 1
ATOM 1251 C C . HIS A 1 156 ? 5 -10.117 -30.734 1 91.88 156 HIS A C 1
ATOM 1253 O O . HIS A 1 156 ? 5.797 -9.273 -31.141 1 91.88 156 HIS A O 1
ATOM 1259 N N . GLY A 1 157 ? 4.805 -11.406 -31.203 1 92.69 157 GLY A N 1
ATOM 1260 C CA . GLY A 1 157 ? 5.574 -11.797 -32.375 1 92.69 157 GLY A CA 1
ATOM 1261 C C . GLY A 1 157 ? 5.34 -13.242 -32.781 1 92.69 157 GLY A C 1
ATOM 1262 O O . GLY A 1 157 ? 4.332 -13.844 -32.406 1 92.69 157 GLY A O 1
ATOM 1263 N N . GLU A 1 158 ? 6.23 -13.773 -33.531 1 92.5 158 GLU A N 1
ATOM 1264 C CA . GLU A 1 158 ? 5.992 -15.047 -34.219 1 92.5 158 GLU A CA 1
ATOM 1265 C C . GLU A 1 158 ? 6.496 -16.219 -33.344 1 92.5 158 GLU A C 1
ATOM 1267 O O . GLU A 1 158 ? 6.191 -17.375 -33.656 1 92.5 158 GLU A O 1
ATOM 1272 N N . CYS A 1 159 ? 7.316 -15.961 -32.375 1 93.94 159 CYS A N 1
ATOM 1273 C CA . CYS A 1 159 ? 7.918 -17.016 -31.562 1 93.94 159 CYS A CA 1
ATOM 1274 C C . CYS A 1 159 ? 6.969 -17.484 -30.469 1 93.94 159 CYS A C 1
ATOM 1276 O O . CYS A 1 159 ? 7.121 -17.094 -29.312 1 93.94 159 CYS A O 1
ATOM 1278 N N . GLY A 1 160 ? 6.031 -18.328 -30.844 1 86.31 160 GLY A N 1
ATOM 1279 C CA . GLY A 1 160 ? 5.039 -18.781 -29.875 1 86.31 160 GLY A CA 1
ATOM 1280 C C . GLY A 1 160 ? 4.133 -17.656 -29.391 1 86.31 160 GLY A C 1
ATOM 1281 O O . GLY A 1 160 ? 3.777 -17.609 -28.203 1 86.31 160 GLY A O 1
ATOM 1282 N N . GLY A 1 161 ? 3.951 -16.641 -30.219 1 88.31 161 GLY A N 1
ATOM 1283 C CA . GLY A 1 161 ? 3.111 -15.492 -29.922 1 88.31 161 GLY A CA 1
ATOM 1284 C C . GLY A 1 161 ? 3.885 -14.328 -29.328 1 88.31 161 GLY A C 1
ATOM 1285 O O . GLY A 1 161 ? 3.309 -13.281 -29.031 1 88.31 161 GLY A O 1
ATOM 1286 N N . LEU A 1 162 ? 5.199 -14.516 -29.188 1 94.5 162 LEU A N 1
ATOM 1287 C CA . LEU A 1 162 ? 6.051 -13.516 -28.562 1 94.5 162 LEU A CA 1
ATOM 1288 C C . LEU A 1 162 ? 7.098 -13 -29.547 1 94.5 162 LEU A C 1
ATOM 1290 O O . LEU A 1 162 ? 7.438 -13.68 -30.516 1 94.5 162 LEU A O 1
ATOM 1294 N N . SER A 1 163 ? 7.57 -11.789 -29.297 1 95.44 163 SER A N 1
ATOM 1295 C CA . SER A 1 163 ? 8.773 -11.344 -29.984 1 95.44 163 SER A CA 1
ATOM 1296 C C . SER A 1 163 ? 9.969 -12.227 -29.641 1 95.44 163 SER A C 1
ATOM 1298 O O . SER A 1 163 ? 9.953 -12.938 -28.641 1 95.44 163 SER A O 1
ATOM 1300 N N . ASN A 1 164 ? 10.938 -12.156 -30.5 1 96.31 164 ASN A N 1
ATOM 1301 C CA . ASN A 1 164 ? 12.164 -12.898 -30.219 1 96.31 164 ASN A CA 1
ATOM 1302 C C . ASN A 1 164 ? 12.781 -12.484 -28.875 1 96.31 164 ASN A C 1
ATOM 1304 O O . ASN A 1 164 ? 13.234 -13.328 -28.109 1 96.31 164 ASN A O 1
ATOM 1308 N N . ALA A 1 165 ? 12.758 -11.195 -28.625 1 95.88 165 ALA A N 1
ATOM 1309 C CA . ALA A 1 165 ? 13.328 -10.672 -27.375 1 95.88 165 ALA A CA 1
ATOM 1310 C C . ALA A 1 165 ? 12.562 -11.195 -26.172 1 95.88 165 ALA A C 1
ATOM 1312 O O . ALA A 1 165 ? 13.172 -11.617 -25.188 1 95.88 165 ALA A O 1
ATOM 1313 N N . THR A 1 166 ? 11.266 -11.164 -26.203 1 96.56 166 THR A N 1
ATOM 1314 C CA . THR A 1 166 ? 10.445 -11.641 -25.094 1 96.56 166 THR A CA 1
ATOM 1315 C C . THR A 1 166 ? 10.562 -13.156 -24.953 1 96.56 166 THR A C 1
ATOM 1317 O O . THR A 1 166 ? 10.641 -13.68 -23.844 1 96.56 166 THR A O 1
ATOM 1320 N N . PHE A 1 167 ? 10.578 -13.812 -26.109 1 96.19 167 PHE A N 1
ATOM 1321 C CA . PHE A 1 167 ? 10.773 -15.258 -26.141 1 96.19 167 PHE A CA 1
ATOM 1322 C C . PHE A 1 167 ? 12.078 -15.633 -25.438 1 96.19 167 PHE A C 1
ATOM 1324 O O . PHE A 1 167 ? 12.109 -16.578 -24.641 1 96.19 167 PHE A O 1
ATOM 1331 N N . ASN A 1 168 ? 13.078 -14.883 -25.672 1 96.38 168 ASN A N 1
ATOM 1332 C CA . ASN A 1 168 ? 14.367 -15.117 -25.047 1 96.38 168 ASN A CA 1
ATOM 1333 C C . ASN A 1 168 ? 14.289 -14.953 -23.531 1 96.38 168 ASN A C 1
ATOM 1335 O O . ASN A 1 168 ? 14.914 -15.719 -22.781 1 96.38 168 ASN A O 1
ATOM 1339 N N . LYS A 1 169 ? 13.539 -14.023 -23.078 1 96.31 169 LYS A N 1
ATOM 1340 C CA . LYS A 1 169 ? 13.367 -13.836 -21.641 1 96.31 169 LYS A CA 1
ATOM 1341 C C . LYS A 1 169 ? 12.578 -14.984 -21.016 1 96.31 169 LYS A C 1
ATOM 1343 O O . LYS A 1 169 ? 12.938 -15.508 -19.969 1 96.31 169 LYS A O 1
ATOM 1348 N N . VAL A 1 170 ? 11.547 -15.398 -21.672 1 97.38 170 VAL A N 1
ATOM 1349 C CA . VAL A 1 170 ? 10.648 -16.438 -21.172 1 97.38 170 VAL A CA 1
ATOM 1350 C C . VAL A 1 170 ? 11.414 -17.734 -20.984 1 97.38 170 VAL A C 1
ATOM 1352 O O . VAL A 1 170 ? 11.219 -18.453 -19.984 1 97.38 170 VAL A O 1
ATOM 1355 N N . PHE A 1 171 ? 12.336 -18.031 -21.906 1 97.62 171 PHE A N 1
ATOM 1356 C CA . PHE A 1 171 ? 13 -19.328 -21.906 1 97.62 171 PHE A CA 1
ATOM 1357 C C . PHE A 1 171 ? 14.484 -19.172 -21.594 1 97.62 171 PHE A C 1
ATOM 1359 O O . PHE A 1 171 ? 15.289 -20.062 -21.906 1 97.62 171 PHE A O 1
ATOM 1366 N N . LYS A 1 172 ? 14.859 -18 -21.047 1 97.62 172 LYS A N 1
ATOM 1367 C CA . LYS A 1 172 ? 16.234 -17.875 -20.562 1 97.62 172 LYS A CA 1
ATOM 1368 C C . LYS A 1 172 ? 16.562 -18.969 -19.547 1 97.62 172 LYS A C 1
ATOM 1370 O O . LYS A 1 172 ? 15.852 -19.125 -18.562 1 97.62 172 LYS A O 1
ATOM 1375 N N . PRO A 1 173 ? 17.656 -19.656 -19.797 1 97.56 173 PRO A N 1
ATOM 1376 C CA . PRO A 1 173 ? 17.984 -20.75 -18.875 1 97.56 173 PRO A CA 1
ATOM 1377 C C . PRO A 1 173 ? 18.156 -20.281 -17.422 1 97.56 173 PRO A C 1
ATOM 1379 O O . PRO A 1 173 ? 18.703 -19.203 -17.188 1 97.56 173 PRO A O 1
ATOM 1382 N N . VAL A 1 174 ? 17.703 -21.078 -16.516 1 98.25 174 VAL A N 1
ATOM 1383 C CA . VAL A 1 174 ? 17.75 -20.781 -15.086 1 98.25 174 VAL A CA 1
ATOM 1384 C C . VAL A 1 174 ? 18.922 -21.516 -14.445 1 98.25 174 VAL A C 1
ATOM 1386 O O . VAL A 1 174 ? 19.047 -22.734 -14.562 1 98.25 174 VAL A O 1
ATOM 1389 N N . PRO A 1 175 ? 19.812 -20.75 -13.805 1 98.06 175 PRO A N 1
ATOM 1390 C CA . PRO A 1 175 ? 20.875 -21.438 -13.078 1 98.06 175 PRO A CA 1
ATOM 1391 C C . PRO A 1 175 ? 20.328 -22.438 -12.047 1 98.06 175 PRO A C 1
ATOM 1393 O O . PRO A 1 175 ? 19.281 -22.188 -11.438 1 98.06 175 PRO A O 1
ATOM 1396 N N . ALA A 1 176 ? 21.078 -23.453 -11.766 1 97.88 176 ALA A N 1
ATOM 1397 C CA . ALA A 1 176 ? 20.625 -24.594 -10.977 1 97.88 176 ALA A CA 1
ATOM 1398 C C . ALA A 1 176 ? 20.125 -24.141 -9.602 1 97.88 176 ALA A C 1
ATOM 1400 O O . ALA A 1 176 ? 19.125 -24.656 -9.109 1 97.88 176 ALA A O 1
ATOM 1401 N N . SER A 1 177 ? 20.719 -23.172 -9.008 1 97.94 177 SER A N 1
ATOM 1402 C CA . SER A 1 177 ? 20.375 -22.797 -7.641 1 97.94 177 SER A CA 1
ATOM 1403 C C . SER A 1 177 ? 19.016 -22.109 -7.598 1 97.94 177 SER A C 1
ATOM 1405 O O . SER A 1 177 ? 18.375 -22.047 -6.543 1 97.94 177 SER A O 1
ATOM 1407 N N . CYS A 1 178 ? 18.578 -21.562 -8.719 1 98.44 178 CYS A N 1
ATOM 1408 C CA . CYS A 1 178 ? 17.297 -20.859 -8.781 1 98.44 178 CYS A CA 1
ATOM 1409 C C . CYS A 1 178 ? 16.234 -21.719 -9.461 1 98.44 178 CYS A C 1
ATOM 1411 O O . CYS A 1 178 ? 15.117 -21.266 -9.695 1 98.44 178 CYS A O 1
ATOM 1413 N N . TRP A 1 179 ? 16.625 -22.938 -9.828 1 98.44 179 TRP A N 1
ATOM 1414 C CA . TRP A 1 179 ? 15.672 -23.906 -10.367 1 98.44 179 TRP A CA 1
ATOM 1415 C C . TRP A 1 179 ? 14.906 -24.609 -9.25 1 98.44 179 TRP A C 1
ATOM 1417 O O . TRP A 1 179 ? 15.484 -24.953 -8.219 1 98.44 179 TRP A O 1
ATOM 1427 N N . PRO A 1 180 ? 13.594 -24.75 -9.469 1 98.56 180 PRO A N 1
ATOM 1428 C CA . PRO A 1 180 ? 12.875 -25.5 -8.445 1 98.56 180 PRO A CA 1
ATOM 1429 C C . PRO A 1 180 ? 13.305 -26.969 -8.375 1 98.56 180 PRO A C 1
ATOM 1431 O O . PRO A 1 180 ? 13.086 -27.719 -9.328 1 98.56 180 PRO A O 1
ATOM 1434 N N . GLY A 1 181 ? 13.797 -27.344 -7.25 1 97.25 181 GLY A N 1
ATOM 1435 C CA . GLY A 1 181 ? 14.273 -28.703 -7.07 1 97.25 181 GLY A CA 1
ATOM 1436 C C . GLY A 1 181 ? 15.547 -29 -7.836 1 97.25 181 GLY A C 1
ATOM 1437 O O . GLY A 1 181 ? 16.344 -28.094 -8.094 1 97.25 181 GLY A O 1
ATOM 1438 N N . ASP A 1 182 ? 15.734 -30.281 -8.125 1 95.94 182 ASP A N 1
ATOM 1439 C CA . ASP A 1 182 ? 16.891 -30.734 -8.891 1 95.94 182 ASP A CA 1
ATOM 1440 C C . ASP A 1 182 ? 16.641 -30.594 -10.391 1 95.94 182 ASP A C 1
ATOM 1442 O O . ASP A 1 182 ? 15.547 -30.906 -10.875 1 95.94 182 ASP A O 1
ATOM 1446 N N . VAL A 1 183 ? 17.609 -30.156 -11.102 1 95.75 183 VAL A N 1
ATOM 1447 C CA . VAL A 1 183 ? 17.484 -29.969 -12.539 1 95.75 183 VAL A CA 1
ATOM 1448 C C . VAL A 1 183 ? 17.141 -31.312 -13.203 1 95.75 183 VAL A C 1
ATOM 1450 O O . VAL A 1 183 ? 16.594 -31.328 -14.312 1 95.75 183 VAL A O 1
ATOM 1453 N N . GLN A 1 184 ? 17.547 -32.406 -12.539 1 95.25 184 GLN A N 1
ATOM 1454 C CA . GLN A 1 184 ? 17.234 -33.75 -13.062 1 95.25 184 GLN A CA 1
ATOM 1455 C C . GLN A 1 184 ? 15.961 -34.281 -12.43 1 95.25 184 GLN A C 1
ATOM 1457 O O . GLN A 1 184 ? 15.602 -35.438 -12.656 1 95.25 184 GLN A O 1
ATOM 1462 N N . GLY A 1 185 ? 15.359 -33.438 -11.617 1 96.5 185 GLY A N 1
ATOM 1463 C CA . GLY A 1 185 ? 14.133 -33.875 -10.961 1 96.5 185 GLY A CA 1
ATOM 1464 C C . GLY A 1 185 ? 12.906 -33.75 -11.852 1 96.5 185 GLY A C 1
ATOM 1465 O O . GLY A 1 185 ? 13.031 -33.625 -13.07 1 96.5 185 GLY A O 1
ATOM 1466 N N . PRO A 1 186 ? 11.75 -33.844 -11.234 1 96.88 186 PRO A N 1
ATOM 1467 C CA . PRO A 1 186 ? 10.531 -33.969 -12.031 1 96.88 186 PRO A CA 1
ATOM 1468 C C . PRO A 1 186 ? 10.031 -32.625 -12.562 1 96.88 186 PRO A C 1
ATOM 1470 O O . PRO A 1 186 ? 9.141 -32.594 -13.422 1 96.88 186 PRO A O 1
ATOM 1473 N N . ILE A 1 187 ? 10.492 -31.516 -12.023 1 97.5 187 ILE A N 1
ATOM 1474 C CA . ILE A 1 187 ? 10.031 -30.219 -12.492 1 97.5 187 ILE A CA 1
ATOM 1475 C C . ILE A 1 187 ? 10.562 -29.953 -13.898 1 97.5 187 ILE A C 1
ATOM 1477 O O . ILE A 1 187 ? 11.766 -30.062 -14.148 1 97.5 187 ILE A O 1
ATOM 1481 N N . THR A 1 188 ? 9.633 -29.641 -14.781 1 95.5 188 THR A N 1
ATOM 1482 C CA . THR A 1 188 ? 10.016 -29.609 -16.188 1 95.5 188 THR A CA 1
ATOM 1483 C C . THR A 1 188 ? 9.328 -28.453 -16.906 1 95.5 188 THR A C 1
ATOM 1485 O O . THR A 1 188 ? 8.164 -28.141 -16.641 1 95.5 188 THR A O 1
ATOM 1488 N N . ASN A 1 189 ? 10.094 -27.781 -17.797 1 96.38 189 ASN A N 1
ATOM 1489 C CA . ASN A 1 189 ? 9.523 -26.812 -18.734 1 96.38 189 ASN A CA 1
ATOM 1490 C C . ASN A 1 189 ? 9.008 -27.5 -20 1 96.38 189 ASN A C 1
ATOM 1492 O O . ASN A 1 189 ? 9.773 -28.156 -20.719 1 96.38 189 ASN A O 1
ATOM 1496 N N . LEU A 1 190 ? 7.707 -27.312 -20.344 1 92.19 190 LEU A N 1
ATOM 1497 C CA . LEU A 1 190 ? 7.121 -28.031 -21.469 1 92.19 190 LEU A CA 1
ATOM 1498 C C . LEU A 1 190 ? 7.004 -27.109 -22.688 1 92.19 190 LEU A C 1
ATOM 1500 O O . LEU A 1 190 ? 6.41 -27.484 -23.703 1 92.19 190 LEU A O 1
ATOM 1504 N N . GLY A 1 191 ? 7.484 -25.859 -22.531 1 93.12 191 GLY A N 1
ATOM 1505 C CA . GLY A 1 191 ? 7.598 -24.984 -23.688 1 93.12 191 GLY A CA 1
ATOM 1506 C C . GLY A 1 191 ? 6.434 -24.016 -23.812 1 93.12 191 GLY A C 1
ATOM 1507 O O . GLY A 1 191 ? 6.277 -23.359 -24.844 1 93.12 191 GLY A O 1
ATOM 1508 N N . ASP A 1 192 ? 5.621 -23.922 -22.797 1 91.38 192 ASP A N 1
ATOM 1509 C CA . ASP A 1 192 ? 4.504 -22.984 -22.859 1 91.38 192 ASP A CA 1
ATOM 1510 C C . ASP A 1 192 ? 4.965 -21.562 -22.562 1 91.38 192 ASP A C 1
ATOM 1512 O O . ASP A 1 192 ? 5.898 -21.344 -21.781 1 91.38 192 ASP A O 1
ATOM 1516 N N . ALA A 1 193 ? 4.414 -20.641 -23.203 1 90.44 193 ALA A N 1
ATOM 1517 C CA . ALA A 1 193 ? 4.578 -19.203 -22.953 1 90.44 193 ALA A CA 1
ATOM 1518 C C . ALA A 1 193 ? 3.227 -18.5 -22.859 1 90.44 193 ALA A C 1
ATOM 1520 O O . ALA A 1 193 ? 2.42 -18.578 -23.797 1 90.44 193 ALA A O 1
ATOM 1521 N N . VAL A 1 194 ? 3.021 -17.938 -21.797 1 87.12 194 VAL A N 1
ATOM 1522 C CA . VAL A 1 194 ? 1.759 -17.234 -21.609 1 87.12 194 VAL A CA 1
ATOM 1523 C C . VAL A 1 194 ? 2.023 -15.742 -21.438 1 87.12 194 VAL A C 1
ATOM 1525 O O . VAL A 1 194 ? 2.922 -15.344 -20.703 1 87.12 194 VAL A O 1
ATOM 1528 N N . TRP A 1 195 ? 1.221 -15.023 -22.141 1 83 195 TRP A N 1
ATOM 1529 C CA . TRP A 1 195 ? 1.358 -13.57 -22.125 1 83 195 TRP A CA 1
ATOM 1530 C C . TRP A 1 195 ? 1.284 -13.023 -20.703 1 83 195 TRP A C 1
ATOM 1532 O O . TRP A 1 195 ? 0.439 -13.453 -19.906 1 83 195 TRP A O 1
ATOM 1542 N N . ALA A 1 196 ? 2.205 -12.164 -20.281 1 85.12 196 ALA A N 1
ATOM 1543 C CA . ALA A 1 196 ? 2.309 -11.398 -19.047 1 85.12 196 ALA A CA 1
ATOM 1544 C C . ALA A 1 196 ? 2.65 -12.312 -17.875 1 85.12 196 ALA A C 1
ATOM 1546 O O . ALA A 1 196 ? 2.406 -11.961 -16.719 1 85.12 196 ALA A O 1
ATOM 1547 N N . MET A 1 197 ? 3.232 -13.492 -18.062 1 90.62 197 MET A N 1
ATOM 1548 C CA . MET A 1 197 ? 3.59 -14.375 -16.953 1 90.62 197 MET A CA 1
ATOM 1549 C C . MET A 1 197 ? 4.938 -15.047 -17.219 1 90.62 197 MET A C 1
ATOM 1551 O O . MET A 1 197 ? 5.746 -15.195 -16.297 1 90.62 197 MET A O 1
ATOM 1555 N N . GLY A 1 198 ? 5.133 -15.438 -18.469 1 94.75 198 GLY A N 1
ATOM 1556 C CA . GLY A 1 198 ? 6.285 -16.266 -18.781 1 94.75 198 GLY A CA 1
ATOM 1557 C C . GLY A 1 198 ? 5.922 -17.719 -19.016 1 94.75 198 GLY A C 1
ATOM 1558 O O . GLY A 1 198 ? 4.91 -18.016 -19.656 1 94.75 198 GLY A O 1
ATOM 1559 N N . SER A 1 199 ? 6.844 -18.609 -18.625 1 96.69 199 SER A N 1
ATOM 1560 C CA . SER A 1 199 ? 6.609 -20.047 -18.844 1 96.69 199 SER A CA 1
ATOM 1561 C C . SER A 1 199 ? 6.262 -20.734 -17.531 1 96.69 199 SER A C 1
ATOM 1563 O O . SER A 1 199 ? 6.535 -20.203 -16.453 1 96.69 199 SER A O 1
ATOM 1565 N N . HIS A 1 200 ? 5.582 -21.859 -17.625 1 97.38 200 HIS A N 1
ATOM 1566 C CA . HIS A 1 200 ? 5.148 -22.656 -16.484 1 97.38 200 HIS A CA 1
ATOM 1567 C C . HIS A 1 200 ? 5.961 -23.953 -16.375 1 97.38 200 HIS A C 1
ATOM 1569 O O . HIS A 1 200 ? 6.199 -24.625 -17.375 1 97.38 200 HIS A O 1
ATOM 1575 N N . LEU A 1 201 ? 6.371 -24.203 -15.141 1 97.75 201 LEU A N 1
ATOM 1576 C CA . LEU A 1 201 ? 7.125 -25.422 -14.859 1 97.75 201 LEU A CA 1
ATOM 1577 C C . LEU A 1 201 ? 6.246 -26.469 -14.188 1 97.75 201 LEU A C 1
ATOM 1579 O O . LEU A 1 201 ? 5.699 -26.219 -13.109 1 97.75 201 LEU A O 1
ATOM 1583 N N . TYR A 1 202 ? 6.215 -27.625 -14.75 1 94.62 202 TYR A N 1
ATOM 1584 C CA . TYR A 1 202 ? 5.27 -28.641 -14.312 1 94.62 202 TYR A CA 1
ATOM 1585 C C . TYR A 1 202 ? 5.98 -29.734 -13.516 1 94.62 202 TYR A C 1
ATOM 1587 O O . TYR A 1 202 ? 7.086 -30.156 -13.867 1 94.62 202 TYR A O 1
ATOM 1595 N N . ASP A 1 203 ? 5.371 -30.172 -12.469 1 95.5 203 ASP A N 1
ATOM 1596 C CA . ASP A 1 203 ? 5.832 -31.344 -11.719 1 95.5 203 ASP A CA 1
ATOM 1597 C C . ASP A 1 203 ? 5.285 -32.625 -12.336 1 95.5 203 ASP A C 1
ATOM 1599 O O . ASP A 1 203 ? 4.164 -33.031 -12.031 1 95.5 203 ASP A O 1
ATOM 1603 N N . LEU A 1 204 ? 6.102 -33.344 -13.07 1 93.38 204 LEU A N 1
ATOM 1604 C CA . LEU A 1 204 ? 5.645 -34.5 -13.828 1 93.38 204 LEU A CA 1
ATOM 1605 C C . LEU A 1 204 ? 5.469 -35.719 -12.914 1 93.38 204 LEU A C 1
ATOM 1607 O O . LEU A 1 204 ? 4.926 -36.719 -13.336 1 93.38 204 LEU A O 1
ATOM 1611 N N . SER A 1 205 ? 5.883 -35.531 -11.695 1 92.75 205 SER A N 1
ATOM 1612 C CA . SER A 1 205 ? 5.668 -36.625 -10.742 1 92.75 205 SER A CA 1
ATOM 1613 C C . SER A 1 205 ? 4.266 -36.562 -10.148 1 92.75 205 SER A C 1
ATOM 1615 O O . SER A 1 205 ? 3.848 -37.5 -9.445 1 92.75 205 SER A O 1
ATOM 1617 N N . GLY A 1 206 ? 3.557 -35.531 -10.406 1 89.88 206 GLY A N 1
ATOM 1618 C CA . GLY A 1 206 ? 2.201 -35.406 -9.898 1 89.88 206 GLY A CA 1
ATOM 1619 C C . GLY A 1 206 ? 1.273 -36.5 -10.375 1 89.88 206 GLY A C 1
ATOM 1620 O O . GLY A 1 206 ? 1.466 -37.062 -11.453 1 89.88 206 GLY A O 1
ATOM 1621 N N . GLU A 1 207 ? 0.196 -36.75 -9.672 1 87.75 207 GLU A N 1
ATOM 1622 C CA . GLU A 1 207 ? -0.723 -37.844 -9.961 1 87.75 207 GLU A CA 1
ATOM 1623 C C . GLU A 1 207 ? -1.458 -37.625 -11.281 1 87.75 207 GLU A C 1
ATOM 1625 O O . GLU A 1 207 ? -1.792 -38.594 -11.984 1 87.75 207 GLU A O 1
ATOM 1630 N N . GLU A 1 208 ? -1.667 -36.406 -11.578 1 90.5 208 GLU A N 1
ATOM 1631 C CA . GLU A 1 208 ? -2.41 -36.094 -12.789 1 90.5 208 GLU A CA 1
ATOM 1632 C C . GLU A 1 208 ? -1.645 -36.531 -14.039 1 90.5 208 GLU A C 1
ATOM 1634 O O . GLU A 1 208 ? -2.236 -36.719 -15.102 1 90.5 208 GLU A O 1
ATOM 1639 N N . PHE A 1 209 ? -0.361 -36.656 -13.938 1 89.31 209 PHE A N 1
ATOM 1640 C CA . PHE A 1 209 ? 0.447 -37.062 -15.07 1 89.31 209 PHE A CA 1
ATOM 1641 C C . PHE A 1 209 ? 0.558 -38.594 -15.117 1 89.31 209 PHE A C 1
ATOM 1643 O O . PHE A 1 209 ? 1.02 -39.156 -16.109 1 89.31 209 PHE A O 1
ATOM 1650 N N . LYS A 1 210 ? 0.189 -39.25 -14.141 1 80.44 210 LYS A N 1
ATOM 1651 C CA . LYS A 1 210 ? 0.208 -40.719 -14.109 1 80.44 210 LYS A CA 1
ATOM 1652 C C . LYS A 1 210 ? -1.111 -41.281 -14.609 1 80.44 210 LYS A C 1
ATOM 1654 O O . LYS A 1 210 ? -1.273 -42.5 -14.688 1 80.44 210 LYS A O 1
ATOM 1659 N N . GLN A 1 211 ? -1.979 -40.594 -15.289 1 65.88 211 GLN A N 1
ATOM 1660 C CA . GLN A 1 211 ? -3.207 -40.875 -16.016 1 65.88 211 GLN A CA 1
ATOM 1661 C C . GLN A 1 211 ? -4.168 -41.719 -15.18 1 65.88 211 GLN A C 1
ATOM 1663 O O . GLN A 1 211 ? -4.949 -42.5 -15.719 1 65.88 211 GLN A O 1
ATOM 1668 N N . GLN A 1 212 ? -4.047 -41.531 -13.914 1 63.31 212 GLN A N 1
ATOM 1669 C CA . GLN A 1 212 ? -4.938 -42.375 -13.109 1 63.31 212 GLN A CA 1
ATOM 1670 C C . GLN A 1 212 ? -6.102 -41.562 -12.562 1 63.31 212 GLN A C 1
ATOM 1672 O O . GLN A 1 212 ? -7.195 -42.094 -12.352 1 63.31 212 GLN A O 1
ATOM 1677 N N . LYS A 1 213 ? -5.902 -40.281 -12.344 1 73.5 213 LYS A N 1
ATOM 1678 C CA . LYS A 1 213 ? -6.949 -39.469 -11.719 1 73.5 213 LYS A CA 1
ATOM 1679 C C . LYS A 1 213 ? -7.004 -38.062 -12.328 1 73.5 213 LYS A C 1
ATOM 1681 O O . LYS A 1 213 ? -5.996 -37.562 -12.836 1 73.5 213 LYS A O 1
ATOM 1686 N N . GLN A 1 214 ? -8.25 -37.594 -12.414 1 84.12 214 GLN A N 1
ATOM 1687 C CA . GLN A 1 214 ? -8.414 -36.219 -12.828 1 84.12 214 GLN A CA 1
ATOM 1688 C C . GLN A 1 214 ? -7.66 -35.25 -11.891 1 84.12 214 GLN A C 1
ATOM 1690 O O . GLN A 1 214 ? -7.574 -35.5 -10.688 1 84.12 214 GLN A O 1
ATOM 1695 N N . PHE A 1 215 ? -7.211 -34.281 -12.484 1 90.94 215 PHE A N 1
ATOM 1696 C CA . PHE A 1 215 ? -6.434 -33.312 -11.719 1 90.94 215 PHE A CA 1
ATOM 1697 C C . PHE A 1 215 ? -7.301 -32.625 -10.672 1 90.94 215 PHE A C 1
ATOM 1699 O O . PHE A 1 215 ? -8.445 -32.281 -10.938 1 90.94 215 PHE A O 1
ATOM 1706 N N . ASN A 1 216 ? -6.855 -32.562 -9.414 1 94.31 216 ASN A N 1
ATOM 1707 C CA . ASN A 1 216 ? -7.566 -31.859 -8.359 1 94.31 216 ASN A CA 1
ATOM 1708 C C . ASN A 1 216 ? -6.895 -30.531 -8.031 1 94.31 216 ASN A C 1
ATOM 1710 O O . ASN A 1 216 ? -7.539 -29.484 -8.047 1 94.31 216 ASN A O 1
ATOM 1714 N N . PHE A 1 217 ? -5.598 -30.609 -7.707 1 96.5 217 PHE A N 1
ATOM 1715 C CA . PHE A 1 217 ? -4.809 -29.391 -7.527 1 96.5 217 PHE A CA 1
ATOM 1716 C C . PHE A 1 217 ? -3.336 -29.656 -7.809 1 96.5 21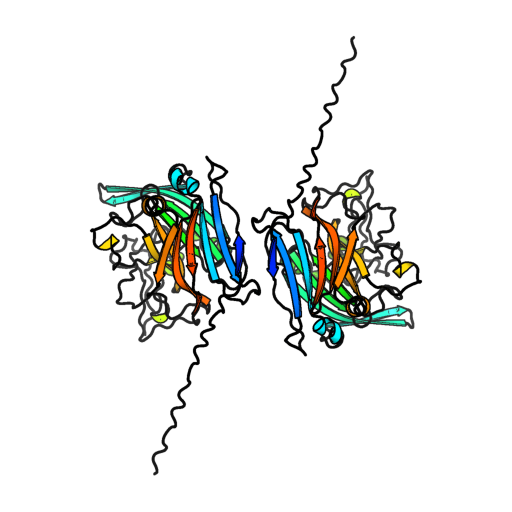7 PHE A C 1
ATOM 1718 O O . PHE A 1 217 ? -2.904 -30.812 -7.855 1 96.5 217 PHE A O 1
ATOM 1725 N N . THR A 1 218 ? -2.615 -28.609 -8.055 1 96.5 218 THR A N 1
ATOM 1726 C CA . THR A 1 218 ? -1.173 -28.719 -8.25 1 96.5 218 THR A CA 1
ATOM 1727 C C . THR A 1 218 ? -0.482 -27.406 -7.918 1 96.5 218 THR A C 1
ATOM 1729 O O . THR A 1 218 ? -1.14 -26.375 -7.773 1 96.5 218 THR A O 1
ATOM 1732 N N . GLN A 1 219 ? 0.784 -27.469 -7.668 1 97.75 219 GLN A N 1
ATOM 1733 C CA . GLN A 1 219 ? 1.681 -26.328 -7.52 1 97.75 219 GLN A CA 1
ATOM 1734 C C . GLN A 1 219 ? 2.582 -26.172 -8.742 1 97.75 219 GLN A C 1
ATOM 1736 O O . GLN A 1 219 ? 3.324 -27.094 -9.094 1 97.75 219 GLN A O 1
ATOM 1741 N N . ILE A 1 220 ? 2.48 -24.984 -9.312 1 97.62 220 ILE A N 1
ATOM 1742 C CA . ILE A 1 220 ? 3.287 -24.672 -10.484 1 97.62 220 ILE A CA 1
ATOM 1743 C C . ILE A 1 220 ? 4.266 -23.547 -10.141 1 97.62 220 ILE A C 1
ATOM 1745 O O . ILE A 1 220 ? 3.93 -22.625 -9.391 1 97.62 220 ILE A O 1
ATOM 1749 N N . TYR A 1 221 ? 5.512 -23.625 -10.648 1 98.5 221 TYR A N 1
ATOM 1750 C CA . TYR A 1 221 ? 6.477 -22.531 -10.617 1 98.5 221 TYR A CA 1
ATOM 1751 C C . TYR A 1 221 ? 6.523 -21.812 -11.961 1 98.5 221 TYR A C 1
ATOM 1753 O O . TYR A 1 221 ? 6.406 -22.438 -13.016 1 98.5 221 TYR A O 1
ATOM 1761 N N . GLY A 1 222 ? 6.699 -20.484 -11.898 1 98.5 222 GLY A N 1
ATOM 1762 C CA . GLY A 1 222 ? 6.762 -19.703 -13.125 1 98.5 222 GLY A CA 1
ATOM 1763 C C . GLY A 1 222 ? 8.148 -19.156 -13.414 1 98.5 222 GLY A C 1
ATOM 1764 O O . GLY A 1 222 ? 8.781 -18.562 -12.539 1 98.5 222 GLY A O 1
ATOM 1765 N N . GLN A 1 223 ? 8.547 -19.344 -14.602 1 98.12 223 GLN A N 1
ATOM 1766 C CA . GLN A 1 223 ? 9.867 -18.906 -15.039 1 98.12 223 GLN A CA 1
ATOM 1767 C C . GLN A 1 223 ? 9.773 -17.625 -15.859 1 98.12 223 GLN A C 1
ATOM 1769 O O . GLN A 1 223 ? 8.867 -17.469 -16.688 1 98.12 223 GLN A O 1
ATOM 1774 N N . TRP A 1 224 ? 10.664 -16.688 -15.625 1 97.25 224 TRP A N 1
ATOM 1775 C CA . TRP A 1 224 ? 10.828 -15.453 -16.391 1 97.25 224 TRP A CA 1
ATOM 1776 C C . TRP A 1 224 ? 12.227 -14.891 -16.219 1 97.25 224 TRP A C 1
ATOM 1778 O O . TRP A 1 224 ? 12.688 -14.688 -15.086 1 97.25 224 TRP A O 1
ATOM 1788 N N . ASP A 1 225 ? 12.898 -14.719 -17.281 1 96.44 225 ASP A N 1
ATOM 1789 C CA . ASP A 1 225 ? 14.172 -14.008 -17.344 1 96.44 225 ASP A CA 1
ATOM 1790 C C . ASP A 1 225 ? 15.211 -14.664 -16.438 1 96.44 225 ASP A C 1
ATOM 1792 O O . ASP A 1 225 ? 15.852 -13.992 -15.625 1 96.44 225 ASP A O 1
ATOM 1796 N N . GLY A 1 226 ? 15.25 -15.945 -16.5 1 96.62 226 GLY A N 1
ATOM 1797 C CA . GLY A 1 226 ? 16.328 -16.703 -15.891 1 96.62 226 GLY A CA 1
ATOM 1798 C C . GLY A 1 226 ? 16.109 -17 -14.422 1 96.62 226 GLY A C 1
ATOM 1799 O O . GLY A 1 226 ? 17.047 -17.328 -13.695 1 96.62 226 GLY A O 1
ATOM 1800 N N . SER A 1 227 ? 14.922 -16.859 -13.961 1 96.94 227 SER A N 1
ATOM 1801 C CA . SER A 1 227 ? 14.602 -17.141 -12.562 1 96.94 227 SER A CA 1
ATOM 1802 C C . SER A 1 227 ? 13.117 -17.453 -12.391 1 96.94 227 SER A C 1
ATOM 1804 O O . SER A 1 227 ? 12.352 -17.406 -13.352 1 96.94 227 SER A O 1
ATOM 1806 N N . ILE A 1 228 ? 12.789 -17.859 -11.172 1 98.44 228 ILE A N 1
ATOM 1807 C CA . ILE A 1 228 ? 11.383 -18.016 -10.82 1 98.44 228 ILE A CA 1
ATOM 1808 C C . ILE A 1 228 ? 10.766 -16.672 -10.508 1 98.44 228 ILE A C 1
ATOM 1810 O O . ILE A 1 228 ? 11.352 -15.859 -9.781 1 98.44 228 ILE A O 1
ATOM 1814 N N . ALA A 1 229 ? 9.547 -16.5 -11.086 1 97.75 229 ALA A N 1
ATOM 1815 C CA . ALA A 1 229 ? 8.984 -15.148 -11.016 1 97.75 229 ALA A CA 1
ATOM 1816 C C . ALA A 1 229 ? 7.582 -15.172 -10.406 1 97.75 229 ALA A C 1
ATOM 1818 O O . ALA A 1 229 ? 7.004 -14.125 -10.117 1 97.75 229 ALA A O 1
ATOM 1819 N N . TYR A 1 230 ? 6.973 -16.297 -10.25 1 98.56 230 TYR A N 1
ATOM 1820 C CA . TYR A 1 230 ? 5.672 -16.438 -9.602 1 98.56 230 TYR A CA 1
ATOM 1821 C C . TYR A 1 230 ? 5.43 -17.875 -9.164 1 98.56 230 TYR A C 1
ATOM 1823 O O . TYR A 1 230 ? 6.148 -18.797 -9.586 1 98.56 230 TYR A O 1
ATOM 1831 N N . LEU A 1 231 ? 4.512 -18.078 -8.281 1 98.88 231 LEU A N 1
ATOM 1832 C CA . LEU A 1 231 ? 3.971 -19.375 -7.875 1 98.88 231 LEU A CA 1
ATOM 1833 C C . LEU A 1 231 ? 2.502 -19.5 -8.266 1 98.88 231 LEU A C 1
ATOM 1835 O O . LEU A 1 231 ? 1.74 -18.531 -8.148 1 98.88 231 LEU A O 1
ATOM 1839 N N . GLU A 1 232 ? 2.164 -20.719 -8.672 1 98.69 232 GLU A N 1
ATOM 1840 C CA . GLU A 1 232 ? 0.801 -20.859 -9.172 1 98.69 232 GLU A CA 1
ATOM 1841 C C . GLU A 1 232 ? 0.152 -22.141 -8.625 1 98.69 232 GLU A C 1
ATOM 1843 O O . GLU A 1 232 ? 0.375 -23.234 -9.148 1 98.69 232 GLU A O 1
ATOM 1848 N N . PRO A 1 233 ? -0.681 -22.016 -7.652 1 98.75 233 PRO A N 1
ATOM 1849 C CA . PRO A 1 233 ? -1.628 -23.094 -7.387 1 98.75 233 PRO A CA 1
AT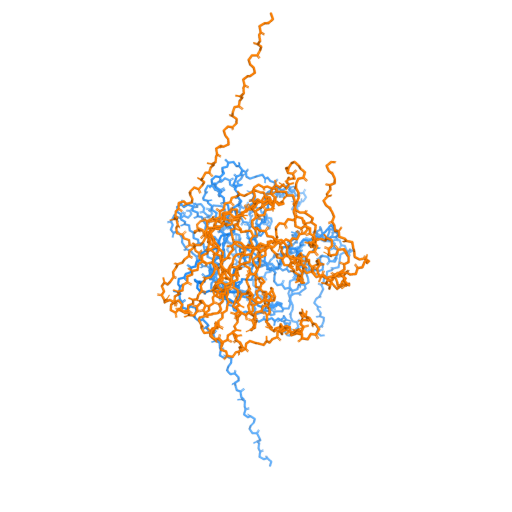OM 1850 C C . PRO A 1 233 ? -2.787 -23.125 -8.383 1 98.75 233 PRO A C 1
ATOM 1852 O O . PRO A 1 233 ? -3.402 -22.094 -8.648 1 98.75 233 PRO A O 1
ATOM 1855 N N . MET A 1 234 ? -3.01 -24.281 -8.945 1 98.31 234 MET A N 1
ATOM 1856 C CA . MET A 1 234 ? -4.234 -24.578 -9.688 1 98.31 234 MET A CA 1
ATOM 1857 C C . MET A 1 234 ? -5.152 -25.484 -8.883 1 98.31 234 MET A C 1
ATOM 1859 O O . MET A 1 234 ? -4.688 -26.453 -8.258 1 98.31 234 MET A O 1
ATOM 1863 N N . VAL A 1 235 ? -6.391 -25.156 -8.883 1 98.56 235 VAL A N 1
ATOM 1864 C CA . VAL A 1 235 ? -7.348 -25.922 -8.086 1 98.56 235 VAL A CA 1
ATOM 1865 C C . VAL A 1 235 ? -8.625 -26.141 -8.891 1 98.56 235 VAL A C 1
ATOM 1867 O O . VAL A 1 235 ? -9.242 -25.188 -9.367 1 98.56 235 VAL A O 1
ATOM 1870 N N . SER A 1 236 ? -9.008 -27.375 -9.023 1 98 236 SER A N 1
ATOM 1871 C CA . SER A 1 236 ? -10.219 -27.656 -9.789 1 98 236 SER A CA 1
ATOM 1872 C C . SER A 1 236 ? -11.461 -27.188 -9.047 1 98 236 SER A C 1
ATOM 1874 O O . SER A 1 236 ? -11.5 -27.203 -7.816 1 98 236 SER A O 1
ATOM 1876 N N . GLN A 1 237 ? -12.445 -26.797 -9.812 1 98.31 237 GLN A N 1
ATOM 1877 C CA . GLN A 1 237 ? -13.734 -26.406 -9.25 1 98.31 237 GLN A CA 1
ATOM 1878 C C . GLN A 1 237 ? -14.352 -27.547 -8.445 1 98.31 237 GLN A C 1
ATOM 1880 O O . GLN A 1 237 ? -14.875 -27.344 -7.355 1 98.31 237 GLN A O 1
ATOM 1885 N N . GLN A 1 238 ? -14.242 -28.703 -9 1 97.12 238 GLN A N 1
ATOM 1886 C CA . GLN A 1 238 ? -14.797 -29.906 -8.359 1 97.12 238 GLN A CA 1
ATOM 1887 C C . GLN A 1 238 ? -14.148 -30.141 -6.996 1 97.12 238 GLN A C 1
ATOM 1889 O O . GLN A 1 238 ? -14.844 -30.406 -6.016 1 97.12 238 GLN A O 1
ATOM 1894 N N . MET A 1 239 ? -12.844 -30.031 -6.977 1 96.94 239 MET A N 1
ATOM 1895 C CA . MET A 1 239 ? -12.133 -30.219 -5.715 1 96.94 239 MET A CA 1
ATOM 1896 C C . MET A 1 239 ? -12.602 -29.219 -4.668 1 96.94 239 MET A C 1
ATOM 1898 O O . MET A 1 239 ? -12.859 -29.594 -3.521 1 96.94 239 MET A O 1
ATOM 1902 N N . MET A 1 240 ? -12.781 -28.016 -5.004 1 98.5 240 MET A N 1
ATOM 1903 C CA . MET A 1 240 ? -13.188 -26.969 -4.078 1 98.5 240 MET A CA 1
ATOM 1904 C C . MET A 1 240 ? -14.586 -27.219 -3.535 1 98.5 240 MET A C 1
ATOM 1906 O O . MET A 1 240 ? -14.836 -27.031 -2.344 1 98.5 240 MET A O 1
ATOM 1910 N N . LEU A 1 241 ? -15.469 -27.656 -4.383 1 98.19 241 LEU A N 1
ATOM 1911 C CA . LEU A 1 241 ? -16.875 -27.781 -4.012 1 98.19 241 LEU A CA 1
ATOM 1912 C C . LEU A 1 241 ? -17.141 -29.109 -3.328 1 98.19 241 LEU A C 1
ATOM 1914 O O . LEU A 1 241 ? -18.031 -29.203 -2.473 1 98.19 241 LEU A O 1
ATOM 1918 N N . SER A 1 242 ? -16.391 -30.141 -3.641 1 97.62 242 SER A N 1
ATOM 1919 C CA . SER A 1 242 ? -16.703 -31.484 -3.152 1 97.62 242 SER A CA 1
ATOM 1920 C C . SER A 1 242 ? -16.188 -31.688 -1.734 1 97.62 242 SER A C 1
ATOM 1922 O O . SER A 1 242 ? -16.656 -32.562 -1.019 1 97.62 242 SER A O 1
ATOM 1924 N N . ARG A 1 243 ? -15.234 -30.906 -1.334 1 97.88 243 ARG A N 1
ATOM 1925 C CA . ARG A 1 243 ? -14.695 -31.078 0.014 1 97.88 243 ARG A CA 1
ATOM 1926 C C . ARG A 1 243 ? -15.711 -30.625 1.062 1 97.88 243 ARG A C 1
ATOM 1928 O O . ARG A 1 243 ? -16.562 -29.781 0.79 1 97.88 243 ARG A O 1
ATOM 1935 N N . ALA A 1 244 ? -15.586 -31.156 2.24 1 98.19 244 ALA A N 1
ATOM 1936 C CA . ALA A 1 244 ? -16.516 -30.828 3.32 1 98.19 244 ALA A CA 1
ATOM 1937 C C . ALA A 1 244 ? -16.141 -29.5 3.977 1 98.19 244 ALA A C 1
ATOM 1939 O O . ALA A 1 244 ? -14.977 -29.109 3.996 1 98.19 244 ALA A O 1
ATOM 1940 N N . VAL A 1 245 ? -17.172 -28.828 4.48 1 98 245 VAL A N 1
ATOM 1941 C CA . VAL A 1 245 ? -16.922 -27.672 5.336 1 98 245 VAL A CA 1
ATOM 1942 C C . VAL A 1 245 ? -15.992 -28.078 6.48 1 98 245 VAL A C 1
ATOM 1944 O O . VAL A 1 245 ? -16.172 -29.125 7.098 1 98 245 VAL A O 1
ATOM 1947 N N . GLY A 1 246 ? -14.984 -27.266 6.742 1 98.31 246 GLY A N 1
ATOM 1948 C CA . GLY A 1 246 ? -13.984 -27.578 7.746 1 98.31 246 GLY A CA 1
ATOM 1949 C C . GLY A 1 246 ? -12.734 -28.219 7.16 1 98.31 246 GLY A C 1
ATOM 1950 O O . GLY A 1 246 ? -11.75 -28.422 7.871 1 98.31 246 GLY A O 1
ATOM 1951 N N . TYR A 1 247 ? -12.781 -28.469 5.922 1 98.38 247 TYR A N 1
ATOM 1952 C CA . TYR A 1 247 ? -11.625 -29.047 5.23 1 98.38 247 TYR A CA 1
ATOM 1953 C C . TYR A 1 247 ? -10.406 -28.141 5.387 1 98.38 247 TYR A C 1
ATOM 1955 O O . TYR A 1 247 ? -10.5 -26.922 5.238 1 98.38 247 TYR A O 1
ATOM 1963 N N . THR A 1 248 ? -9.234 -28.766 5.754 1 98.5 248 THR A N 1
ATOM 1964 C CA . THR A 1 248 ? -7.926 -28.125 5.777 1 98.5 248 THR A CA 1
ATOM 1965 C C . THR A 1 248 ? -6.844 -29.062 5.25 1 98.5 248 THR A C 1
ATOM 1967 O O . THR A 1 248 ? -6.828 -30.25 5.594 1 98.5 248 THR A O 1
ATOM 1970 N N . PHE A 1 249 ? -6.031 -28.578 4.488 1 98.44 249 PHE A N 1
ATOM 1971 C CA . PHE A 1 249 ? -4.93 -29.328 3.904 1 98.44 249 PHE A CA 1
ATOM 1972 C C . PHE A 1 249 ? -3.75 -28.422 3.588 1 98.44 249 PHE A C 1
ATOM 1974 O O . PHE A 1 249 ? -3.938 -27.281 3.139 1 98.44 249 PHE A O 1
ATOM 1981 N N . CYS A 1 250 ? -2.531 -28.891 3.807 1 98.62 250 CYS A N 1
ATOM 1982 C CA . CYS A 1 250 ? -1.321 -28.188 3.383 1 98.62 250 CYS A CA 1
ATOM 1983 C C . CYS A 1 250 ? -0.359 -29.141 2.684 1 98.62 250 CYS A C 1
ATOM 1985 O O . CYS A 1 250 ? -0.146 -30.266 3.145 1 98.62 250 CYS A O 1
ATOM 1987 N N . ARG A 1 251 ? 0.106 -28.672 1.667 1 97.81 251 ARG A N 1
ATOM 1988 C CA . ARG A 1 251 ? 1.199 -29.344 0.982 1 97.81 251 ARG A CA 1
ATOM 1989 C C . ARG A 1 251 ? 2.527 -28.641 1.229 1 97.81 251 ARG A C 1
ATOM 1991 O O . ARG A 1 251 ? 2.635 -27.422 1.04 1 97.81 251 ARG A O 1
ATOM 1998 N N . THR A 1 252 ? 3.52 -29.406 1.585 1 98.38 252 THR A N 1
ATOM 1999 C CA . THR A 1 252 ? 4.863 -28.859 1.684 1 98.38 252 THR A CA 1
ATOM 2000 C C . THR A 1 252 ? 5.469 -28.656 0.297 1 98.38 252 THR A C 1
ATOM 2002 O O . THR A 1 252 ? 5.398 -29.547 -0.551 1 98.38 252 THR A O 1
ATOM 2005 N N . LEU A 1 253 ? 6.035 -27.516 0.111 1 98.31 253 LEU A N 1
ATOM 2006 C CA . LEU A 1 253 ? 6.688 -27.203 -1.155 1 98.31 253 LEU A CA 1
ATOM 2007 C C . LEU A 1 253 ? 8.141 -27.641 -1.143 1 98.31 253 LEU A C 1
ATOM 2009 O O . LEU A 1 253 ? 9.039 -26.844 -0.864 1 98.31 253 LEU A O 1
ATOM 2013 N N . VAL A 1 254 ? 8.367 -28.828 -1.648 1 97.62 254 VAL A N 1
ATOM 2014 C CA . VAL A 1 254 ? 9.664 -29.469 -1.47 1 97.62 254 VAL A CA 1
ATOM 2015 C C . VAL A 1 254 ? 10.602 -29.062 -2.602 1 97.62 254 VAL A C 1
ATOM 2017 O O . VAL A 1 254 ? 11.797 -29.359 -2.559 1 97.62 254 VAL A O 1
ATOM 2020 N N . HIS A 1 255 ? 10.094 -28.391 -3.611 1 98.25 255 HIS A N 1
ATOM 2021 C CA . HIS A 1 255 ? 10.922 -28.109 -4.777 1 98.25 255 HIS A CA 1
ATOM 2022 C C . HIS A 1 255 ? 11.297 -26.625 -4.836 1 98.25 255 HIS A C 1
ATOM 2024 O O . HIS A 1 255 ? 11.75 -26.141 -5.871 1 98.25 255 HIS A O 1
ATOM 2030 N N . ASN A 1 256 ? 11.094 -25.891 -3.729 1 98.62 256 ASN A N 1
ATOM 2031 C CA . ASN A 1 256 ? 11.5 -24.5 -3.738 1 98.62 256 ASN A CA 1
ATOM 2032 C C . ASN A 1 256 ? 12.977 -24.344 -4.113 1 98.62 256 ASN A C 1
ATOM 2034 O O . ASN A 1 256 ? 13.812 -25.156 -3.689 1 98.62 256 ASN A O 1
ATOM 2038 N N . PRO A 1 257 ? 13.281 -23.281 -4.879 1 98.31 257 PRO A N 1
ATOM 2039 C CA . PRO A 1 257 ? 14.688 -23.062 -5.211 1 98.31 257 PRO A CA 1
ATOM 2040 C C . PRO A 1 257 ? 15.547 -22.75 -3.986 1 98.31 257 PRO A C 1
ATOM 2042 O O . PRO A 1 257 ? 15.031 -22.281 -2.971 1 98.31 257 PRO A O 1
ATOM 2045 N N . GLU A 1 258 ? 16.766 -23.047 -4.199 1 97.56 258 GLU A N 1
ATOM 2046 C CA . GLU A 1 258 ? 17.719 -22.75 -3.135 1 97.56 258 GLU A CA 1
ATOM 2047 C C . GLU A 1 258 ? 17.969 -21.234 -3.025 1 97.56 258 GLU A C 1
ATOM 2049 O O . GLU A 1 258 ? 18.141 -20.719 -1.924 1 97.56 258 GLU A O 1
ATOM 2054 N N . ASN A 1 259 ? 18.031 -20.609 -4.176 1 98.12 259 ASN A N 1
ATOM 2055 C CA . ASN A 1 259 ? 18.234 -19.156 -4.285 1 98.12 259 ASN A CA 1
ATOM 2056 C C . ASN A 1 259 ? 17.172 -18.516 -5.172 1 98.12 259 ASN A C 1
ATOM 2058 O O . ASN A 1 259 ? 16.469 -19.219 -5.91 1 98.12 259 ASN A O 1
ATOM 2062 N N . MET A 1 260 ? 17.078 -17.266 -4.98 1 98.38 260 MET A N 1
ATOM 2063 C CA . MET A 1 260 ? 16.312 -16.438 -5.898 1 98.38 260 MET A CA 1
ATOM 2064 C C . MET A 1 260 ? 17.188 -15.344 -6.5 1 98.38 260 MET A C 1
ATOM 2066 O O . MET A 1 260 ? 18.328 -15.156 -6.078 1 98.38 260 MET A O 1
ATOM 2070 N N . ALA A 1 261 ? 16.641 -14.711 -7.551 1 97.5 261 ALA A N 1
ATOM 2071 C CA . ALA A 1 261 ? 17.422 -13.641 -8.156 1 97.5 261 ALA A CA 1
ATOM 2072 C C . ALA A 1 261 ? 17.781 -12.57 -7.133 1 97.5 261 ALA A C 1
ATOM 2074 O O . ALA A 1 261 ? 18.922 -12.102 -7.082 1 97.5 261 ALA A O 1
ATOM 2075 N N . GLU A 1 262 ? 16.828 -12.211 -6.371 1 97.56 262 GLU A N 1
ATOM 2076 C CA . GLU A 1 262 ? 16.969 -11.312 -5.227 1 97.56 262 GLU A CA 1
ATOM 2077 C C . GLU A 1 262 ? 16.531 -11.992 -3.934 1 97.56 262 GLU A C 1
ATOM 2079 O O . GLU A 1 262 ? 15.648 -12.852 -3.949 1 97.56 262 GLU A O 1
ATOM 2084 N N . ALA A 1 263 ? 17.25 -11.586 -2.889 1 98.12 263 ALA A N 1
ATOM 2085 C CA . ALA A 1 263 ? 16.844 -12.125 -1.596 1 98.12 263 ALA A CA 1
ATOM 2086 C C . ALA A 1 263 ? 15.359 -11.867 -1.346 1 98.12 263 ALA A C 1
ATOM 2088 O O . ALA A 1 263 ? 14.875 -10.75 -1.549 1 98.12 263 ALA A O 1
ATOM 2089 N N . GLN A 1 264 ? 14.633 -12.859 -0.913 1 98.31 264 GLN A N 1
ATOM 2090 C CA . GLN A 1 264 ? 13.203 -12.734 -0.655 1 98.31 264 GLN A CA 1
ATOM 2091 C C . GLN A 1 264 ? 12.688 -13.898 0.19 1 98.31 264 GLN A C 1
ATOM 2093 O O . GLN A 1 264 ? 13.461 -14.773 0.58 1 98.31 264 GLN A O 1
ATOM 2098 N N . LEU A 1 265 ? 11.469 -13.781 0.578 1 98.69 265 LEU A N 1
ATOM 2099 C CA . LEU A 1 265 ? 10.797 -14.883 1.26 1 98.69 265 LEU A CA 1
ATOM 2100 C C . LEU A 1 265 ? 10.18 -15.844 0.254 1 98.69 265 LEU A C 1
ATOM 2102 O O . LEU A 1 265 ? 9.781 -15.438 -0.839 1 98.69 265 LEU A O 1
ATOM 2106 N N . LEU A 1 266 ? 10.109 -17.078 0.614 1 98.81 266 LEU A N 1
ATOM 2107 C CA . LEU A 1 266 ? 9.312 -18.094 -0.062 1 98.81 266 LEU A CA 1
ATOM 2108 C C . LEU A 1 266 ? 8.43 -18.844 0.934 1 98.81 266 LEU A C 1
ATOM 2110 O O . LEU A 1 266 ? 8.805 -19.016 2.096 1 98.81 266 LEU A O 1
ATOM 2114 N N . PRO A 1 267 ? 7.352 -19.25 0.476 1 98.88 267 PRO A N 1
ATOM 2115 C CA . PRO A 1 267 ? 6.52 -20.062 1.354 1 98.88 267 PRO A CA 1
ATOM 2116 C C . PRO A 1 267 ? 6.961 -21.531 1.387 1 98.88 267 PRO A C 1
ATOM 2118 O O . PRO A 1 267 ? 7.348 -22.078 0.354 1 98.88 267 PRO A O 1
ATOM 2121 N N . ARG A 1 268 ? 6.785 -22.203 2.502 1 98.56 268 ARG A N 1
ATOM 2122 C CA . ARG A 1 268 ? 7.066 -23.625 2.633 1 98.56 268 ARG A CA 1
ATOM 2123 C C . ARG A 1 268 ? 5.824 -24.453 2.334 1 98.56 268 ARG A C 1
ATOM 2125 O O . ARG A 1 268 ? 5.926 -25.656 2.066 1 98.56 268 ARG A O 1
ATOM 2132 N N . LYS A 1 269 ? 4.688 -23.766 2.461 1 98.81 269 LYS A N 1
ATOM 2133 C CA . LYS A 1 269 ? 3.461 -24.547 2.375 1 98.81 269 LYS A CA 1
ATOM 2134 C C . LYS A 1 269 ? 2.436 -23.875 1.469 1 98.81 269 LYS A C 1
ATOM 2136 O O . LYS A 1 269 ? 2.283 -22.656 1.5 1 98.81 269 LYS A O 1
ATOM 2141 N N . LEU A 1 270 ? 1.779 -24.672 0.687 1 98.88 270 LEU A N 1
ATOM 2142 C CA . LEU A 1 270 ? 0.507 -24.359 0.047 1 98.88 270 LEU A CA 1
ATOM 2143 C C . LEU A 1 270 ? -0.655 -25 0.804 1 98.88 270 LEU A C 1
ATOM 2145 O O . LEU A 1 270 ? -0.688 -26.219 0.993 1 98.88 270 LEU A O 1
ATOM 2149 N N . CYS A 1 271 ? -1.623 -24.188 1.219 1 98.94 271 CYS A N 1
ATOM 2150 C CA . CYS A 1 271 ? -2.688 -24.688 2.082 1 98.94 271 CYS A CA 1
ATOM 2151 C C . CYS A 1 271 ? -4.059 -24.328 1.516 1 98.94 271 CYS A C 1
ATOM 2153 O O . CYS A 1 271 ? -4.211 -23.312 0.832 1 98.94 271 CYS A O 1
ATOM 2155 N N . PHE A 1 272 ? -5.039 -25.172 1.808 1 98.88 272 PHE A N 1
ATOM 2156 C CA . PHE A 1 272 ? -6.445 -24.969 1.475 1 98.88 272 PHE A CA 1
ATOM 2157 C C . PHE A 1 272 ? -7.312 -25.047 2.725 1 98.88 272 PHE A C 1
ATOM 2159 O O . PHE A 1 272 ? -7.035 -25.844 3.629 1 98.88 272 PHE A O 1
ATOM 2166 N N . LYS A 1 273 ? -8.281 -24.281 2.734 1 98.81 273 LYS A N 1
ATOM 2167 C CA . LYS A 1 273 ? -9.289 -24.297 3.789 1 98.81 273 LYS A CA 1
ATOM 2168 C C . LYS A 1 273 ? -10.68 -24.016 3.227 1 98.81 273 LYS A C 1
ATOM 2170 O O . LYS A 1 273 ? -10.836 -23.156 2.361 1 98.81 273 LYS A O 1
ATOM 2175 N N . LYS A 1 274 ? -11.664 -24.781 3.705 1 98.81 274 LYS A N 1
ATOM 2176 C CA . LYS A 1 274 ? -13.055 -24.531 3.33 1 98.81 274 LYS A CA 1
ATOM 2177 C C . LYS A 1 274 ? -13.906 -24.219 4.559 1 98.81 274 LYS A C 1
ATOM 2179 O O . LYS A 1 274 ? -13.938 -25 5.508 1 98.81 274 LYS A O 1
ATOM 2184 N N . THR A 1 275 ? -14.586 -23.141 4.562 1 98.69 275 THR A N 1
ATOM 2185 C CA . THR A 1 275 ? -15.609 -22.797 5.543 1 98.69 275 THR A CA 1
ATOM 2186 C C . THR A 1 275 ? -17 -22.891 4.926 1 98.69 275 THR A C 1
ATOM 2188 O O . THR A 1 275 ? -17.156 -23.297 3.77 1 98.69 275 THR A O 1
ATOM 2191 N N . SER A 1 276 ? -17.984 -22.562 5.703 1 98.44 276 SER A N 1
ATOM 2192 C CA . SER A 1 276 ? -19.344 -22.578 5.184 1 98.44 276 SER A CA 1
ATOM 2193 C C . SER A 1 276 ? -19.562 -21.469 4.16 1 98.44 276 SER A C 1
ATOM 2195 O O . SER A 1 276 ? -20.516 -21.5 3.387 1 98.44 276 SER A O 1
ATOM 2197 N N . LYS A 1 277 ? -18.609 -20.578 4.105 1 98.12 277 LYS A N 1
ATOM 2198 C CA . LYS A 1 277 ? -18.828 -19.391 3.271 1 98.12 277 LYS A CA 1
ATOM 2199 C C . LYS A 1 277 ? -17.844 -19.359 2.1 1 98.12 277 LYS A C 1
ATOM 2201 O O . LYS A 1 277 ? -18.172 -18.859 1.023 1 98.12 277 LYS A O 1
ATOM 2206 N N . ALA A 1 278 ? -16.656 -19.922 2.377 1 98.88 278 ALA A N 1
ATOM 2207 C CA . ALA A 1 278 ? -15.617 -19.625 1.396 1 98.88 278 A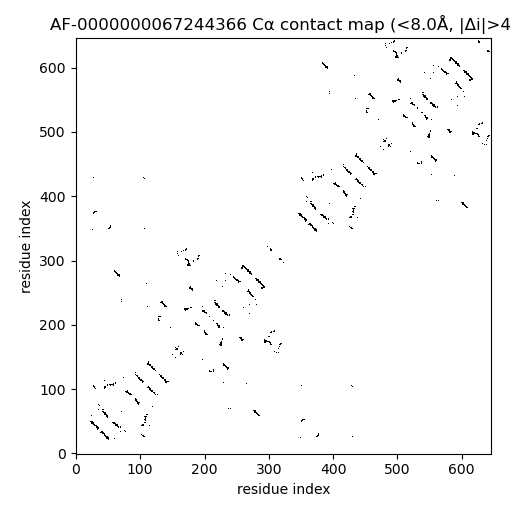LA A CA 1
ATOM 2208 C C . ALA A 1 278 ? -14.57 -20.734 1.352 1 98.88 278 ALA A C 1
ATOM 2210 O O . ALA A 1 278 ? -14.516 -21.578 2.248 1 98.88 278 ALA A O 1
ATOM 2211 N N . PHE A 1 279 ? -13.898 -20.781 0.296 1 98.94 279 PHE A N 1
ATOM 2212 C CA . PHE A 1 279 ? -12.695 -21.578 0.104 1 98.94 279 PHE A CA 1
ATOM 2213 C C . PHE A 1 279 ? -11.461 -20.688 0.066 1 98.94 279 PHE A C 1
ATOM 2215 O O . PHE A 1 279 ? -11.477 -19.609 -0.539 1 98.94 279 PHE A O 1
ATOM 2222 N N . TYR A 1 280 ? -10.391 -21.141 0.726 1 98.94 280 TYR A N 1
ATOM 2223 C CA . TYR A 1 280 ? -9.156 -20.359 0.839 1 98.94 280 TYR A CA 1
ATOM 2224 C C . TYR A 1 280 ? -7.988 -21.109 0.198 1 98.94 280 TYR A C 1
ATOM 2226 O O . TYR A 1 280 ? -7.797 -22.297 0.434 1 98.94 280 TYR A O 1
ATOM 2234 N N . VAL A 1 281 ? -7.25 -20.438 -0.619 1 98.94 281 VAL A N 1
ATOM 2235 C CA . VAL A 1 281 ? -5.973 -20.891 -1.165 1 98.94 281 VAL A CA 1
ATOM 2236 C C . VAL A 1 281 ? -4.84 -20.031 -0.6 1 98.94 281 VAL A C 1
ATOM 2238 O O . VAL A 1 281 ? -4.754 -18.828 -0.891 1 98.94 281 VAL A O 1
ATOM 2241 N N . GLU A 1 282 ? -3.893 -20.656 0.178 1 98.88 282 GLU A N 1
ATOM 2242 C CA . GLU A 1 282 ? -2.979 -19.875 0.999 1 98.88 282 GLU A CA 1
ATOM 2243 C C . GLU A 1 282 ? -1.549 -20.391 0.89 1 98.88 282 GLU A C 1
ATOM 2245 O O . GLU A 1 282 ? -1.322 -21.609 0.908 1 98.88 282 GLU A O 1
ATOM 2250 N N . TYR A 1 283 ? -0.648 -19.453 0.767 1 98.94 283 TYR A N 1
ATOM 2251 C CA . TYR A 1 283 ? 0.749 -19.75 1.062 1 98.94 283 TYR A CA 1
ATOM 2252 C C . TYR A 1 283 ? 1.101 -19.359 2.492 1 98.94 283 TYR A C 1
ATOM 2254 O O . TYR A 1 283 ? 0.671 -18.312 2.979 1 98.94 283 TYR A O 1
ATOM 2262 N N . LYS A 1 284 ? 1.863 -20.234 3.191 1 98.69 284 LYS A N 1
ATOM 2263 C CA . LYS A 1 284 ? 2.203 -20.031 4.598 1 98.69 284 LYS A CA 1
ATOM 2264 C C . LYS A 1 284 ? 3.643 -20.453 4.879 1 98.69 284 LYS A C 1
ATOM 2266 O O . LYS A 1 284 ? 4.289 -21.078 4.035 1 98.69 284 LYS A O 1
ATOM 2271 N N . ASP A 1 285 ? 4.082 -20.125 6.148 1 98.19 285 ASP A N 1
ATOM 2272 C CA . ASP A 1 285 ? 5.363 -20.562 6.695 1 98.19 285 ASP A CA 1
ATOM 2273 C C . ASP A 1 285 ? 6.523 -20.062 5.84 1 98.19 285 ASP A C 1
ATOM 2275 O O . ASP A 1 285 ? 7.344 -20.844 5.371 1 98.19 285 ASP A O 1
ATOM 2279 N N . PHE A 1 286 ? 6.562 -18.781 5.773 1 98.75 286 PHE A N 1
ATOM 2280 C CA . PHE A 1 286 ? 7.547 -18.125 4.926 1 98.75 286 PHE A CA 1
ATOM 2281 C C . PHE A 1 286 ? 8.93 -18.172 5.562 1 98.75 286 PHE A C 1
ATOM 2283 O O . PHE A 1 286 ? 9.055 -18.125 6.785 1 98.75 286 PHE A O 1
ATOM 2290 N N . TYR A 1 287 ? 9.914 -18.281 4.703 1 98.31 287 TYR A N 1
ATOM 2291 C CA . TYR A 1 287 ? 11.312 -18.266 5.117 1 98.31 287 TYR A CA 1
ATOM 2292 C C . TYR A 1 287 ? 12.172 -17.5 4.121 1 98.31 287 TYR A C 1
ATOM 2294 O O . TYR A 1 287 ? 11.797 -17.344 2.957 1 98.31 287 TYR A O 1
ATOM 2302 N N . SER A 1 288 ? 13.32 -17.047 4.512 1 98.12 288 SER A N 1
ATOM 2303 C CA . SER A 1 288 ? 14.195 -16.219 3.682 1 98.12 288 SER A CA 1
ATOM 2304 C C . SER A 1 288 ? 15.055 -17.062 2.758 1 98.12 288 SER A C 1
ATOM 2306 O O . SER A 1 288 ? 15.586 -18.094 3.174 1 98.12 288 SER A O 1
ATOM 2308 N N . VAL A 1 289 ? 15.148 -16.656 1.594 1 97.88 289 VAL A N 1
ATOM 2309 C CA . VAL A 1 289 ? 16.031 -17.234 0.594 1 97.88 289 VAL A CA 1
ATOM 2310 C C . VAL A 1 289 ? 17.031 -16.188 0.121 1 97.88 289 VAL A C 1
ATOM 2312 O O . VAL A 1 289 ? 16.672 -15.031 -0.12 1 97.88 289 VAL A O 1
ATOM 2315 N N . GLU A 1 290 ? 18.25 -16.578 -0.007 1 97.75 290 GLU A N 1
ATOM 2316 C CA . GLU A 1 290 ? 19.297 -15.648 -0.4 1 97.75 290 GLU A CA 1
ATOM 2317 C C . GLU A 1 290 ? 19.188 -15.273 -1.875 1 97.75 290 GLU A C 1
ATOM 2319 O O . GLU A 1 290 ? 18.656 -16.047 -2.676 1 97.75 290 GLU A O 1
ATOM 2324 N N . GLY A 1 291 ? 19.703 -14.125 -2.162 1 97.94 291 GLY A N 1
ATOM 2325 C CA . GLY A 1 291 ? 19.75 -13.672 -3.543 1 97.94 291 GLY A CA 1
ATOM 2326 C C . GLY A 1 291 ? 21 -14.117 -4.281 1 97.94 291 GLY A C 1
ATOM 2327 O O . GLY A 1 291 ? 22.031 -14.367 -3.664 1 97.94 291 GLY A O 1
ATOM 2328 N N . GLY A 1 292 ? 20.828 -14.188 -5.59 1 97.12 292 GLY A N 1
ATOM 2329 C CA . GLY A 1 292 ? 21.953 -14.586 -6.434 1 97.12 292 GLY A CA 1
ATOM 2330 C C . GLY A 1 292 ? 21.812 -15.992 -6.984 1 97.12 292 GLY A C 1
ATOM 2331 O O . GLY A 1 292 ? 21.984 -16.969 -6.254 1 97.12 292 GLY A O 1
ATOM 2332 N N . CYS A 1 293 ? 21.609 -16.156 -8.227 1 96.38 293 CYS A N 1
ATOM 2333 C CA . CYS A 1 293 ? 21.484 -17.438 -8.891 1 96.38 293 CYS A CA 1
ATOM 2334 C C . CYS A 1 293 ? 22.844 -17.953 -9.359 1 96.38 293 CYS A C 1
ATOM 2336 O O . CYS A 1 293 ? 23.578 -17.234 -10.062 1 96.38 293 CYS A O 1
ATOM 2338 N N . VAL A 1 294 ? 23.094 -19.125 -8.984 1 95.19 294 VAL A N 1
ATOM 2339 C CA . VAL A 1 294 ? 24.391 -19.719 -9.328 1 95.19 294 VAL A CA 1
ATOM 2340 C C . VAL A 1 294 ? 24.172 -20.984 -10.148 1 95.19 294 VAL A C 1
ATOM 2342 O O . VAL A 1 294 ? 23.344 -21.828 -9.781 1 95.19 294 VAL A O 1
ATOM 2345 N N . ALA A 1 295 ? 24.891 -21.047 -11.273 1 95.81 295 ALA A N 1
ATOM 2346 C CA . ALA A 1 295 ? 24.906 -22.281 -12.039 1 95.81 295 ALA A CA 1
ATOM 2347 C C . ALA A 1 295 ? 25.953 -23.25 -11.484 1 95.81 295 ALA A C 1
ATOM 2349 O O . ALA A 1 295 ? 27.047 -23.391 -12.039 1 95.81 295 ALA A O 1
ATOM 2350 N N . THR A 1 296 ? 25.641 -23.875 -10.477 1 87 296 THR A N 1
ATOM 2351 C CA . THR A 1 296 ? 26.562 -24.844 -9.898 1 87 296 THR A CA 1
ATOM 2352 C C . THR A 1 296 ? 27.031 -25.844 -10.953 1 87 296 THR A C 1
ATOM 2354 O O . THR A 1 296 ? 26.203 -26.516 -11.586 1 87 296 THR A O 1
ATOM 2357 N N . ASN A 1 297 ? 28.328 -25.953 -11.195 1 88.44 297 ASN A N 1
ATOM 2358 C CA . ASN A 1 297 ? 28.938 -26.812 -12.195 1 88.44 297 ASN A CA 1
ATOM 2359 C C . ASN A 1 297 ? 28.469 -26.469 -13.609 1 88.44 297 ASN A C 1
ATOM 2361 O O . ASN A 1 297 ? 28.344 -27.359 -14.453 1 88.44 297 ASN A O 1
ATOM 2365 N N . GLY A 1 298 ? 27.984 -25.266 -13.727 1 92.56 298 GLY A N 1
ATOM 2366 C CA . GLY A 1 298 ? 27.562 -24.797 -15.039 1 92.56 298 GLY A CA 1
ATOM 2367 C C . GLY A 1 298 ? 26.203 -25.312 -15.453 1 92.56 298 GLY A C 1
ATOM 2368 O O . GLY A 1 298 ? 25.875 -25.344 -16.641 1 92.56 298 GLY A O 1
ATOM 2369 N N . VAL A 1 299 ? 25.438 -25.766 -14.5 1 95.75 299 VAL A N 1
ATOM 2370 C CA . VAL A 1 299 ? 24.188 -26.438 -14.812 1 95.75 299 VAL A CA 1
ATOM 2371 C C . VAL A 1 299 ? 23.047 -25.422 -14.859 1 95.75 299 VAL A C 1
ATOM 2373 O O . VAL A 1 299 ? 22.922 -24.578 -13.969 1 95.75 299 VAL A O 1
ATOM 2376 N N . TYR A 1 300 ? 22.328 -25.453 -15.914 1 96.88 300 TYR A N 1
ATOM 2377 C CA . TYR A 1 300 ? 21.141 -24.656 -16.141 1 96.88 300 TYR A CA 1
ATOM 2378 C C . TYR A 1 300 ? 19.953 -25.547 -16.531 1 96.88 300 TYR A C 1
ATOM 2380 O O . TYR A 1 300 ? 20.141 -26.688 -16.922 1 96.88 300 TYR A O 1
ATOM 2388 N N . ALA A 1 301 ? 18.797 -25.016 -16.406 1 96.5 301 ALA A N 1
ATOM 2389 C CA . ALA A 1 301 ? 17.594 -25.688 -16.875 1 96.5 301 ALA A CA 1
ATOM 2390 C C . ALA A 1 301 ? 16.562 -24.672 -17.375 1 96.5 301 ALA A C 1
ATOM 2392 O O . ALA A 1 301 ? 16.734 -23.469 -17.188 1 96.5 301 ALA A O 1
ATOM 2393 N N . GLY A 1 302 ? 15.547 -25.156 -18.047 1 96.5 302 GLY A N 1
ATOM 2394 C CA . GLY A 1 302 ? 14.375 -24.344 -18.328 1 96.5 302 GLY A CA 1
ATOM 2395 C C . GLY A 1 302 ? 14.422 -23.688 -19.703 1 96.5 302 GLY A C 1
ATOM 2396 O O . GLY A 1 302 ? 13.594 -22.844 -20.031 1 96.5 302 GLY A O 1
ATOM 2397 N N . THR A 1 303 ? 15.445 -24.031 -20.5 1 95.69 303 THR A N 1
ATOM 2398 C CA . THR A 1 303 ? 15.414 -23.531 -21.875 1 95.69 303 THR A CA 1
ATOM 2399 C C . THR A 1 303 ? 14.25 -24.156 -22.641 1 95.69 303 THR A C 1
ATOM 2401 O O . THR A 1 303 ? 13.578 -25.062 -22.141 1 95.69 303 THR A O 1
ATOM 2404 N N . TYR A 1 304 ? 14.008 -23.609 -23.859 1 96.75 304 TYR A N 1
ATOM 2405 C CA . TYR A 1 304 ? 12.922 -24.125 -24.672 1 96.75 304 TYR A CA 1
ATOM 2406 C C . TYR A 1 304 ? 13.172 -25.594 -25.047 1 96.75 304 TYR A C 1
ATOM 2408 O O . TYR A 1 304 ? 14.203 -25.922 -25.641 1 96.75 304 TYR A O 1
ATOM 2416 N N . PRO A 1 305 ? 12.258 -26.453 -24.719 1 94.81 305 PRO A N 1
ATOM 2417 C CA . PRO A 1 305 ? 12.516 -27.891 -24.922 1 94.81 305 PRO A CA 1
ATOM 2418 C C . PRO A 1 305 ? 12.266 -28.344 -26.359 1 94.81 305 PRO A C 1
ATOM 2420 O O . PRO A 1 305 ? 11.391 -27.797 -27.031 1 94.81 305 PRO A O 1
ATOM 2423 N N . PRO A 1 306 ? 12.945 -29.406 -26.734 1 91.5 306 PRO A N 1
ATOM 2424 C CA . PRO A 1 306 ? 12.719 -29.953 -28.062 1 91.5 306 PRO A CA 1
ATOM 2425 C C . PRO A 1 306 ? 11.289 -30.453 -28.25 1 91.5 306 PRO A C 1
ATOM 2427 O O . PRO A 1 306 ? 10.789 -30.5 -29.375 1 91.5 306 PRO A O 1
ATOM 2430 N N . SER A 1 307 ? 10.648 -30.812 -27.219 1 87 307 SER A N 1
ATOM 2431 C CA . SER A 1 307 ? 9.297 -31.359 -27.266 1 87 307 SER A CA 1
ATOM 2432 C C . SER A 1 307 ? 8.25 -30.25 -27.25 1 87 307 SER A C 1
ATOM 2434 O O . SER A 1 307 ? 7.051 -30.531 -27.281 1 87 307 SER A O 1
ATOM 2436 N N . GLY A 1 308 ? 8.734 -29.047 -27.188 1 88.5 308 GLY A N 1
ATOM 2437 C CA . GLY A 1 308 ? 7.797 -27.922 -27.172 1 88.5 308 GLY A CA 1
ATOM 2438 C C . GLY A 1 308 ? 7.145 -27.688 -28.516 1 88.5 308 GLY A C 1
ATOM 2439 O O . GLY A 1 308 ? 7.539 -28.281 -29.516 1 88.5 308 GLY A O 1
ATOM 2440 N N . PRO A 1 309 ? 6.109 -26.859 -28.531 1 85.75 309 PRO A N 1
ATOM 2441 C CA . PRO A 1 309 ? 5.492 -26.5 -29.797 1 85.75 309 PRO A CA 1
ATOM 2442 C C . PRO A 1 309 ? 6.508 -25.984 -30.828 1 85.75 309 PRO A C 1
ATOM 2444 O O . PRO A 1 309 ? 7.473 -25.312 -30.453 1 85.75 309 PRO A O 1
ATOM 2447 N N . PRO A 1 310 ? 6.242 -26.297 -32.094 1 88.31 310 PRO A N 1
ATOM 2448 C CA . PRO A 1 310 ? 7.18 -25.812 -33.094 1 88.31 310 PRO A CA 1
ATOM 2449 C C . PRO A 1 310 ? 7.223 -24.297 -33.156 1 88.31 310 PRO A C 1
ATOM 2451 O O . PRO A 1 310 ? 6.195 -23.625 -33.031 1 88.31 310 PRO A O 1
ATOM 2454 N N . ILE A 1 311 ? 8.398 -23.781 -33.375 1 91.62 311 ILE A N 1
ATOM 2455 C CA . ILE A 1 311 ? 8.586 -22.344 -33.562 1 91.62 311 ILE A CA 1
ATOM 2456 C C . ILE A 1 311 ? 9.328 -22.094 -34.844 1 91.62 311 ILE A C 1
ATOM 2458 O O . ILE A 1 311 ? 10.086 -22.938 -35.344 1 91.62 311 ILE A O 1
ATOM 2462 N N . PRO A 1 312 ? 9.125 -20.891 -35.406 1 93.69 312 PRO A N 1
ATOM 2463 C CA . PRO A 1 312 ? 9.844 -20.562 -36.656 1 93.69 312 PRO A CA 1
ATOM 2464 C C . PRO A 1 312 ? 11.359 -20.562 -36.469 1 93.69 312 PRO A C 1
ATOM 2466 O O . PRO A 1 312 ? 11.859 -20.312 -35.375 1 93.69 312 PRO A O 1
ATOM 2469 N N . ALA A 1 313 ? 12.039 -20.797 -37.594 1 94.12 313 ALA A N 1
ATOM 2470 C CA . ALA A 1 313 ? 13.5 -20.859 -37.562 1 94.12 313 ALA A CA 1
ATOM 2471 C C . ALA A 1 313 ? 14.109 -19.5 -37.25 1 94.12 313 ALA A C 1
ATOM 2473 O O . ALA A 1 313 ? 15.281 -19.422 -36.875 1 94.12 313 ALA A O 1
ATOM 2474 N N . THR A 1 314 ? 13.312 -18.453 -37.406 1 95.06 314 THR A N 1
ATOM 2475 C CA . THR A 1 314 ? 13.789 -17.094 -37.156 1 95.06 314 THR A CA 1
ATOM 2476 C C . THR A 1 314 ? 13.859 -16.828 -35.656 1 95.06 314 THR A C 1
ATOM 2478 O O . THR A 1 314 ? 14.469 -15.852 -35.219 1 95.06 314 THR A O 1
ATOM 2481 N N . CYS A 1 315 ? 13.203 -17.672 -34.906 1 96 315 CYS A N 1
ATOM 2482 C CA . CYS A 1 315 ? 13.242 -17.531 -33.438 1 96 315 CYS A CA 1
ATOM 2483 C C . CYS A 1 315 ? 14.531 -18.094 -32.875 1 96 315 CYS A C 1
ATOM 2485 O O . CYS A 1 315 ? 14.945 -19.203 -33.219 1 96 315 CYS A O 1
ATOM 2487 N N . THR A 1 316 ? 15.133 -17.359 -32 1 95.31 316 THR A N 1
ATOM 2488 C CA . THR A 1 316 ? 16.359 -17.812 -31.359 1 95.31 316 THR A CA 1
ATOM 2489 C C . THR A 1 316 ? 16.062 -18.484 -30.031 1 95.31 316 THR A C 1
ATOM 2491 O O . THR A 1 316 ? 15.461 -17.875 -29.141 1 95.31 316 THR A O 1
ATOM 2494 N N . ILE A 1 317 ? 16.469 -19.672 -29.891 1 95.31 317 ILE A N 1
ATOM 2495 C CA . ILE A 1 317 ? 16.359 -20.375 -28.609 1 95.31 317 ILE A CA 1
ATOM 2496 C C . ILE A 1 317 ? 17.531 -20 -27.703 1 95.31 317 ILE A C 1
ATOM 2498 O O . ILE A 1 317 ? 18.688 -20.203 -28.062 1 95.31 317 ILE A O 1
ATOM 2502 N N . PRO A 1 318 ? 17.156 -19.438 -26.594 1 95.44 318 PRO A N 1
ATOM 2503 C CA . PRO A 1 318 ? 18.25 -19.062 -25.703 1 95.44 318 PRO A CA 1
ATOM 2504 C C . PRO A 1 318 ? 19.016 -20.281 -25.172 1 95.44 318 PRO A C 1
ATOM 2506 O O . PRO A 1 318 ? 18.422 -21.312 -24.891 1 95.44 318 PRO A O 1
ATOM 2509 N N . THR A 1 319 ? 20.312 -20.078 -25.062 1 93.06 319 THR A N 1
ATOM 2510 C CA . THR A 1 319 ? 21.172 -21.156 -24.594 1 93.06 319 THR A CA 1
ATOM 2511 C C . THR A 1 319 ? 21.859 -20.766 -23.297 1 93.06 319 THR A C 1
ATOM 2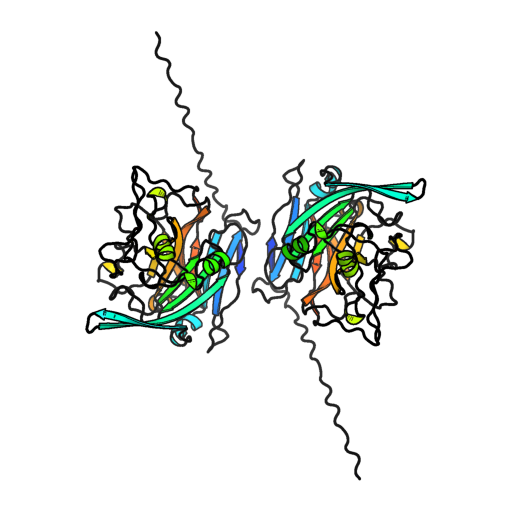513 O O . THR A 1 319 ? 22.062 -19.578 -23.016 1 93.06 319 THR A O 1
ATOM 2516 N N . ALA A 1 320 ? 22.156 -21.766 -22.547 1 92.38 320 ALA A N 1
ATOM 2517 C CA . ALA A 1 320 ? 22.922 -21.516 -21.312 1 92.38 320 ALA A CA 1
ATOM 2518 C C . ALA A 1 320 ? 24.312 -20.984 -21.641 1 92.38 320 ALA A C 1
ATOM 2520 O O . ALA A 1 320 ? 24.922 -21.391 -22.625 1 92.38 320 ALA A O 1
ATOM 2521 N N . PRO A 1 321 ? 24.703 -20.016 -20.797 1 85.38 321 PRO A N 1
ATOM 2522 C CA . PRO A 1 321 ? 26.094 -19.578 -20.984 1 85.38 321 PRO A CA 1
ATOM 2523 C C . PRO A 1 321 ? 27.094 -20.734 -20.906 1 85.38 321 PRO A C 1
ATOM 2525 O O . PRO A 1 321 ? 26.875 -21.688 -20.156 1 85.38 321 PRO A O 1
ATOM 2528 N N . SER A 1 322 ? 28 -20.812 -21.875 1 74.06 322 SER A N 1
ATOM 2529 C CA . SER A 1 322 ? 29.078 -21.797 -21.812 1 74.06 322 SER A CA 1
ATOM 2530 C C . SER A 1 322 ? 29.953 -21.594 -20.594 1 74.06 322 SER A C 1
ATOM 2532 O O . SER A 1 322 ? 30.203 -20.469 -20.172 1 74.06 322 SER A O 1
ATOM 2534 N N . ALA A 1 323 ? 30.234 -22.781 -19.922 1 54.81 323 ALA A N 1
ATOM 2535 C CA . ALA A 1 323 ? 31.172 -22.719 -18.797 1 54.81 323 ALA A CA 1
ATOM 2536 C C . ALA A 1 323 ? 32.469 -22.047 -19.219 1 54.81 323 ALA A C 1
ATOM 2538 O O . ALA A 1 323 ? 32.906 -22.156 -20.375 1 54.81 323 ALA A O 1
ATOM 2539 N N . MET B 1 1 ? -56.281 30.766 -17.984 1 25.92 1 MET B N 1
ATOM 2540 C CA . MET B 1 1 ? -54.844 30.625 -17.938 1 25.92 1 MET B CA 1
ATOM 2541 C C . MET B 1 1 ? -54.375 30.203 -16.562 1 25.92 1 MET B C 1
ATOM 2543 O O . MET B 1 1 ? -54.25 31.031 -15.656 1 25.92 1 MET B O 1
ATOM 2547 N N . ALA B 1 2 ? -54.781 28.953 -16.141 1 35.34 2 ALA B N 1
ATOM 2548 C CA . ALA B 1 2 ? -54.594 28.469 -14.781 1 35.34 2 ALA B CA 1
ATOM 2549 C C . ALA B 1 2 ? -53.094 28.312 -14.469 1 35.34 2 ALA B C 1
ATOM 2551 O O . ALA B 1 2 ? -52.312 27.938 -15.344 1 35.34 2 ALA B O 1
ATOM 2552 N N . PRO B 1 3 ? -52.594 29.016 -13.383 1 33.31 3 PRO B N 1
ATOM 2553 C CA . PRO B 1 3 ? -51.156 28.984 -13 1 33.31 3 PRO B CA 1
ATOM 2554 C C . PRO B 1 3 ? -50.656 27.578 -12.734 1 33.31 3 PRO B C 1
ATOM 2556 O O . PRO B 1 3 ? -51.375 26.719 -12.242 1 33.31 3 PRO B O 1
ATOM 2559 N N . HIS B 1 4 ? -49.781 27.078 -13.625 1 30.67 4 HIS B N 1
ATOM 2560 C CA . HIS B 1 4 ? -49.062 25.812 -13.562 1 30.67 4 HIS B CA 1
ATOM 2561 C C . HIS B 1 4 ? -48.188 25.75 -12.305 1 30.67 4 HIS B C 1
ATOM 2563 O O . HIS B 1 4 ? -47.344 26.609 -12.086 1 30.67 4 HIS B O 1
ATOM 2569 N N . ARG B 1 5 ? -48.75 25.188 -11.219 1 28.45 5 ARG B N 1
ATOM 2570 C CA . ARG B 1 5 ? -48.031 24.875 -9.984 1 28.45 5 ARG B CA 1
ATOM 2571 C C . ARG B 1 5 ? -46.812 24.016 -10.273 1 28.45 5 ARG B C 1
ATOM 2573 O O . ARG B 1 5 ? -46.938 22.922 -10.812 1 28.45 5 ARG B O 1
ATOM 2580 N N . GLU B 1 6 ? -45.75 24.641 -10.531 1 25.52 6 GLU B N 1
ATOM 2581 C CA . GLU B 1 6 ? -44.469 23.953 -10.609 1 25.52 6 GLU B CA 1
ATOM 2582 C C . GLU B 1 6 ? -44.156 23.172 -9.328 1 25.52 6 GLU B C 1
ATOM 2584 O O . GLU B 1 6 ? -44.219 23.734 -8.234 1 25.52 6 GLU B O 1
ATOM 2589 N N . ALA B 1 7 ? -44.406 21.828 -9.344 1 30.33 7 ALA B N 1
ATOM 2590 C CA . ALA B 1 7 ? -44.094 20.844 -8.328 1 30.33 7 ALA B CA 1
ATOM 2591 C C . ALA B 1 7 ? -42.594 20.891 -7.988 1 30.33 7 ALA B C 1
ATOM 2593 O O . ALA B 1 7 ? -41.75 20.719 -8.867 1 30.33 7 ALA B O 1
ATOM 2594 N N . CYS B 1 8 ? -42.156 21.703 -7.047 1 25.16 8 CYS B N 1
ATOM 2595 C CA . CYS B 1 8 ? -40.812 21.688 -6.48 1 25.16 8 CYS B CA 1
ATOM 2596 C C . CYS B 1 8 ? -40.469 20.312 -5.93 1 25.16 8 CYS B C 1
ATOM 2598 O O . CYS B 1 8 ? -41.125 19.828 -5.012 1 25.16 8 CYS B O 1
ATOM 2600 N N . ILE B 1 9 ? -40 19.422 -6.734 1 25.73 9 ILE B N 1
ATOM 2601 C CA . ILE B 1 9 ? -39.469 18.156 -6.258 1 25.73 9 ILE B CA 1
ATOM 2602 C C . ILE B 1 9 ? -38.312 18.422 -5.297 1 25.73 9 ILE B C 1
ATOM 2604 O O . ILE B 1 9 ? -37.281 19 -5.684 1 25.73 9 ILE B O 1
ATOM 2608 N N . ALA B 1 10 ? -38.562 18.531 -4.039 1 27 10 ALA B N 1
ATOM 2609 C CA . ALA B 1 10 ? -37.562 18.531 -2.988 1 27 10 ALA B CA 1
ATOM 2610 C C . ALA B 1 10 ? -36.688 17.281 -3.062 1 27 10 ALA B C 1
ATOM 2612 O O . ALA B 1 10 ? -37.188 16.172 -2.934 1 27 10 ALA B O 1
ATOM 2613 N N . LEU B 1 11 ? -35.594 17.375 -3.785 1 27.08 11 LEU B N 1
ATOM 2614 C CA . LEU B 1 11 ? -34.562 16.359 -3.713 1 27.08 11 LEU B CA 1
ATOM 2615 C C . LEU B 1 11 ? -34.062 16.188 -2.281 1 27.08 11 LEU B C 1
ATOM 2617 O O . LEU B 1 11 ? -33.5 17.109 -1.698 1 27.08 11 LEU B O 1
ATOM 2621 N N . VAL B 1 12 ? -34.688 15.43 -1.506 1 28.64 12 VAL B N 1
ATOM 2622 C CA . VAL B 1 12 ? -34.188 15.008 -0.2 1 28.64 12 VAL B CA 1
ATOM 2623 C C . VAL B 1 12 ? -32.844 14.266 -0.367 1 28.64 12 VAL B C 1
ATOM 2625 O O . VAL B 1 12 ? -32.812 13.203 -0.982 1 28.64 12 VAL B O 1
ATOM 2628 N N . ALA B 1 13 ? -31.719 15.016 -0.344 1 31.56 13 ALA B N 1
ATOM 2629 C CA . ALA B 1 13 ? -30.422 14.391 -0.148 1 31.56 13 ALA B CA 1
ATOM 2630 C C . ALA B 1 13 ? -30.391 13.57 1.138 1 31.56 13 ALA B C 1
ATOM 2632 O O . ALA B 1 13 ? -30.516 14.117 2.234 1 31.56 13 ALA B O 1
ATOM 2633 N N . THR B 1 14 ? -30.875 12.344 1.129 1 30.19 14 THR B N 1
ATOM 2634 C CA . THR B 1 14 ? -30.656 11.43 2.242 1 30.19 14 THR B CA 1
ATOM 2635 C C . THR B 1 14 ? -29.188 11.383 2.625 1 30.19 14 THR B C 1
ATOM 2637 O O . THR B 1 14 ? -28.328 11.008 1.814 1 30.19 14 THR B O 1
ATOM 2640 N N . LEU B 1 15 ? -28.844 12.203 3.508 1 31.89 15 LEU B N 1
ATOM 2641 C CA . LEU B 1 15 ? -27.578 12.031 4.211 1 31.89 15 LEU B CA 1
ATOM 2642 C C . LEU B 1 15 ? -27.438 10.617 4.758 1 31.89 15 LEU B C 1
ATOM 2644 O O . LEU B 1 15 ? -28.172 10.227 5.668 1 31.89 15 LEU B O 1
ATOM 2648 N N . VAL B 1 16 ? -27.062 9.711 3.945 1 32.44 16 VAL B N 1
ATOM 2649 C CA . VAL B 1 16 ? -26.703 8.414 4.504 1 32.44 16 VAL B CA 1
ATOM 2650 C C . VAL B 1 16 ? -25.625 8.594 5.582 1 32.44 16 VAL B C 1
ATOM 2652 O O . VAL B 1 16 ? -24.484 8.922 5.273 1 32.44 16 VAL B O 1
ATOM 2655 N N . LEU B 1 17 ? -26.062 8.992 6.699 1 33.09 17 LEU B N 1
ATOM 2656 C CA . LEU B 1 17 ? -25.188 8.758 7.844 1 33.09 17 LEU B CA 1
ATOM 2657 C C . LEU B 1 17 ? -24.766 7.297 7.922 1 33.09 17 LEU B C 1
ATOM 2659 O O . LEU B 1 17 ? -25.578 6.426 8.242 1 33.09 17 LEU B O 1
ATOM 2663 N N . VAL B 1 18 ? -23.891 6.934 7.234 1 33.16 18 VAL B N 1
ATOM 2664 C CA . VAL B 1 18 ? -23.297 5.633 7.531 1 33.16 18 VAL B CA 1
ATOM 2665 C C . VAL B 1 18 ? -22.75 5.625 8.961 1 33.16 18 VAL B C 1
ATOM 2667 O O . VAL B 1 18 ? -21.703 6.207 9.242 1 33.16 18 VAL B O 1
ATOM 2670 N N . ALA B 1 19 ? -23.656 5.602 9.867 1 34.31 19 ALA B N 1
ATOM 2671 C CA . ALA B 1 19 ? -23.156 5.219 11.18 1 34.31 19 ALA B CA 1
ATOM 2672 C C . ALA B 1 19 ? -22.297 3.963 11.094 1 34.31 19 ALA B C 1
ATOM 2674 O O . ALA B 1 19 ? -22.797 2.885 10.75 1 34.31 19 ALA B O 1
ATOM 2675 N N . GLN B 1 20 ? -21.094 4.039 11.031 1 42.12 20 GLN B N 1
ATOM 2676 C CA . GLN B 1 20 ? -20.203 2.885 11.133 1 42.12 20 GLN B CA 1
ATOM 2677 C C . GLN B 1 20 ? -20.469 2.094 12.414 1 42.12 20 GLN B C 1
ATOM 2679 O O . GLN B 1 20 ? -20.375 2.633 13.516 1 42.12 20 GLN B O 1
ATOM 2684 N N . ALA B 1 21 ? -21.328 1.243 12.43 1 42 21 ALA B N 1
ATOM 2685 C CA . ALA B 1 21 ? -21.422 0.3 13.539 1 42 21 ALA B CA 1
ATOM 2686 C C . ALA B 1 21 ? -20.047 0.038 14.148 1 42 21 ALA B C 1
ATOM 2688 O O . ALA B 1 21 ? -19.078 -0.235 13.422 1 42 21 ALA B O 1
ATOM 2689 N N . ALA B 1 22 ? -19.766 0.573 15.367 1 51.91 22 ALA B N 1
ATOM 2690 C CA . ALA B 1 22 ? -18.5 0.434 16.094 1 51.91 22 ALA B CA 1
ATOM 2691 C C . ALA B 1 22 ? -17.969 -0.99 16 1 51.91 22 ALA B C 1
ATOM 2693 O O . ALA B 1 22 ? -18.141 -1.794 16.922 1 51.91 22 ALA B O 1
ATOM 2694 N N . GLY B 1 23 ? -18 -1.595 14.836 1 68.25 23 GLY B N 1
ATOM 2695 C CA . GLY B 1 23 ? -17.484 -2.953 14.734 1 68.25 23 GLY B CA 1
ATOM 2696 C C . GLY B 1 23 ? -16 -3.057 15.016 1 68.25 23 GLY B C 1
ATOM 2697 O O . GLY B 1 23 ? -15.328 -2.041 15.188 1 68.25 23 GLY B O 1
ATOM 2698 N N . SER B 1 24 ? -15.414 -4.242 15.297 1 92.06 24 SER B N 1
ATOM 2699 C CA . SER B 1 24 ? -14.023 -4.547 15.594 1 92.06 24 SER B CA 1
ATOM 2700 C C . SER B 1 24 ? -13.094 -4.023 14.508 1 92.06 24 SER B C 1
ATOM 2702 O O . SER B 1 24 ? -13.469 -3.977 13.336 1 92.06 24 SER B O 1
ATOM 2704 N N . THR B 1 25 ? -12.117 -3.256 14.891 1 97.75 25 THR B N 1
ATOM 2705 C CA . THR B 1 25 ? -11.133 -2.684 13.977 1 97.75 25 THR B CA 1
ATOM 2706 C C . THR B 1 25 ? -9.805 -3.428 14.086 1 97.75 25 THR B C 1
ATOM 2708 O O . THR B 1 25 ? -9.586 -4.191 15.023 1 97.75 25 THR B O 1
ATOM 2711 N N . ILE B 1 26 ? -9.07 -3.303 13.078 1 98.38 26 ILE B N 1
ATOM 2712 C CA . ILE B 1 26 ? -7.664 -3.693 13.125 1 98.38 26 ILE B CA 1
ATOM 2713 C C . ILE B 1 26 ? -6.781 -2.463 12.93 1 98.38 26 ILE B C 1
ATOM 2715 O O . ILE B 1 26 ? -7.219 -1.461 12.359 1 98.38 26 ILE B O 1
ATOM 2719 N N . THR B 1 27 ? -5.562 -2.568 13.453 1 98.62 27 THR B N 1
ATOM 2720 C CA . THR B 1 27 ? -4.562 -1.524 13.258 1 98.62 27 THR B CA 1
ATOM 2721 C C . THR B 1 27 ? -3.449 -2.004 12.336 1 98.62 27 THR B C 1
ATOM 2723 O O . THR B 1 27 ? -2.859 -3.062 12.562 1 98.62 27 THR B O 1
ATOM 2726 N N . VAL B 1 28 ? -3.201 -1.28 11.289 1 98.88 28 VAL B N 1
ATOM 2727 C CA . VAL B 1 28 ? -2.092 -1.544 10.375 1 98.88 28 VAL B CA 1
ATOM 2728 C C . VAL B 1 28 ? -1.009 -0.482 10.562 1 98.88 28 VAL B C 1
ATOM 2730 O O . VAL B 1 28 ? -1.291 0.717 10.5 1 98.88 28 VAL B O 1
ATOM 2733 N N . PHE B 1 29 ? 0.207 -0.925 10.781 1 98.81 29 PHE B N 1
ATOM 2734 C CA . PHE B 1 29 ? 1.289 -0.015 11.141 1 98.81 29 PHE B CA 1
ATOM 2735 C C . PHE B 1 29 ? 2.186 0.255 9.938 1 98.81 29 PHE B C 1
ATOM 2737 O O . PHE B 1 29 ? 2.41 -0.632 9.109 1 98.81 29 PHE B O 1
ATOM 2744 N N . GLY B 1 30 ? 2.643 1.502 9.812 1 98.69 30 GLY B N 1
ATOM 2745 C CA . GLY B 1 30 ? 3.771 1.825 8.953 1 98.69 30 GLY B CA 1
ATOM 2746 C C . GLY B 1 30 ? 5.113 1.539 9.602 1 98.69 30 GLY B C 1
ATOM 2747 O O . GLY B 1 30 ? 5.176 0.95 10.68 1 98.69 30 GLY B O 1
ATOM 2748 N N . ASP B 1 31 ? 6.156 1.971 8.961 1 98.5 31 ASP B N 1
ATOM 2749 C CA . ASP B 1 31 ? 7.508 1.688 9.438 1 98.5 31 ASP B CA 1
ATOM 2750 C C . ASP B 1 31 ? 7.879 2.598 10.602 1 98.5 31 ASP B C 1
ATOM 2752 O O . ASP B 1 31 ? 7.32 3.684 10.758 1 98.5 31 ASP B O 1
ATOM 2756 N N . ARG B 1 32 ? 8.836 2.17 11.359 1 98.31 32 ARG B N 1
ATOM 2757 C CA . ARG B 1 32 ? 9.336 2.922 12.5 1 98.31 32 ARG B CA 1
ATOM 2758 C C . ARG B 1 32 ? 10.523 3.789 12.109 1 98.31 32 ARG B C 1
ATOM 2760 O O . ARG B 1 32 ? 11.445 3.322 11.43 1 98.31 32 ARG B O 1
ATOM 2767 N N . VAL B 1 33 ? 10.469 5 12.453 1 98.12 33 VAL B N 1
ATOM 2768 C CA . VAL B 1 33 ? 11.672 5.82 12.508 1 98.12 33 VAL B CA 1
ATOM 2769 C C . VAL B 1 33 ? 12.273 5.758 13.914 1 98.12 33 VAL B C 1
ATOM 2771 O O . VAL B 1 33 ? 11.711 6.324 14.859 1 98.12 33 VAL B O 1
ATOM 2774 N N . LYS B 1 34 ? 13.359 5.105 14.07 1 97.75 34 LYS B N 1
ATOM 2775 C CA . LYS B 1 34 ? 13.992 4.902 15.367 1 97.75 34 LYS B CA 1
ATOM 2776 C C . LYS B 1 34 ? 14.867 6.094 15.75 1 97.75 34 LYS B C 1
ATOM 2778 O O . LYS B 1 34 ? 15.539 6.68 14.891 1 97.75 34 LYS B O 1
ATOM 2783 N N . HIS B 1 35 ? 14.836 6.363 17 1 97.75 35 HIS B N 1
ATOM 2784 C CA . HIS B 1 35 ? 15.742 7.398 17.484 1 97.75 35 HIS B CA 1
ATOM 2785 C C . HIS B 1 35 ? 17.188 6.957 17.375 1 97.75 35 HIS B C 1
ATOM 2787 O O . HIS B 1 35 ? 17.547 5.848 17.781 1 97.75 35 HIS B O 1
ATOM 2793 N N . PRO B 1 36 ? 18.047 7.797 16.875 1 95.62 36 PRO B N 1
ATOM 2794 C CA . PRO B 1 36 ? 19.438 7.383 16.672 1 95.62 36 PRO B CA 1
ATOM 2795 C C . PRO B 1 36 ? 20.156 7.082 17.969 1 95.62 36 PRO B C 1
ATOM 2797 O O . PRO B 1 36 ? 21.078 6.262 18 1 95.62 36 PRO B O 1
ATOM 2800 N N . SER B 1 37 ? 19.797 7.688 19.062 1 94.5 37 SER B N 1
ATOM 2801 C CA . SER B 1 37 ? 20.5 7.504 20.344 1 94.5 37 SER B CA 1
ATOM 2802 C C . SER B 1 37 ? 19.781 6.496 21.219 1 94.5 37 SER B C 1
ATOM 2804 O O . SER B 1 37 ? 20.219 6.223 22.344 1 94.5 37 SER B O 1
ATOM 2806 N N . ALA B 1 38 ? 18.672 6 20.812 1 96.56 38 ALA B N 1
ATOM 2807 C CA . ALA B 1 38 ? 17.875 5.043 21.562 1 96.56 38 ALA B CA 1
ATOM 2808 C C . ALA B 1 38 ? 17 4.203 20.641 1 96.56 38 ALA B C 1
ATOM 2810 O O . ALA B 1 38 ? 15.812 4.508 20.453 1 96.56 38 ALA B O 1
ATOM 2811 N N . SER B 1 39 ? 17.422 3.096 20.234 1 94.25 39 SER B N 1
ATOM 2812 C CA . SER B 1 39 ? 16.828 2.359 19.125 1 94.25 39 SER B CA 1
ATOM 2813 C C . SER B 1 39 ? 15.484 1.758 19.5 1 94.25 39 SER B C 1
ATOM 2815 O O . SER B 1 39 ? 14.711 1.354 18.641 1 94.25 39 SER B O 1
ATOM 2817 N N . LYS B 1 40 ? 15.164 1.692 20.781 1 96.81 40 LYS B N 1
ATOM 2818 C CA . LYS B 1 40 ? 13.867 1.18 21.219 1 96.81 40 LYS B CA 1
ATOM 2819 C C . LYS B 1 40 ? 12.781 2.246 21.078 1 96.81 40 LYS B C 1
ATOM 2821 O O . LYS B 1 40 ? 11.594 1.942 21.172 1 96.81 40 LYS B O 1
ATOM 2826 N N . GLU B 1 41 ? 13.164 3.553 20.984 1 98.56 41 GLU B N 1
ATOM 2827 C CA . GLU B 1 41 ? 12.25 4.684 20.828 1 98.56 41 GLU B CA 1
ATOM 2828 C C . GLU B 1 41 ? 12 4.992 19.359 1 98.56 41 GLU B C 1
ATOM 2830 O O . GLU B 1 41 ? 12.93 5.016 18.547 1 98.56 41 GLU B O 1
ATOM 2835 N N . TYR B 1 42 ? 10.75 5.199 19.016 1 98.69 42 TYR B N 1
ATOM 2836 C CA . TYR B 1 42 ? 10.445 5.363 17.609 1 98.69 42 TYR B CA 1
ATOM 2837 C C . TYR B 1 42 ? 9.203 6.219 17.406 1 98.69 42 TYR B C 1
ATOM 2839 O O . TYR B 1 42 ? 8.484 6.508 18.359 1 98.69 42 TYR B O 1
ATOM 2847 N N . VAL B 1 43 ? 9.031 6.645 16.203 1 98.81 43 VAL B N 1
ATOM 2848 C CA . VAL B 1 43 ? 7.809 7.211 15.641 1 98.81 43 VAL B CA 1
ATOM 2849 C C . VAL B 1 43 ? 7.289 6.316 14.516 1 98.81 43 VAL B C 1
ATOM 2851 O O . VAL B 1 43 ? 8.062 5.84 13.688 1 98.81 43 VAL B O 1
ATOM 2854 N N . ARG B 1 44 ? 5.945 6.094 14.492 1 98.88 44 ARG B N 1
ATOM 2855 C CA . ARG B 1 44 ? 5.402 5.348 13.359 1 98.88 44 ARG B CA 1
ATOM 2856 C C . ARG B 1 44 ? 3.979 5.793 13.047 1 98.88 44 ARG B C 1
ATOM 2858 O O . ARG B 1 44 ? 3.256 6.254 13.93 1 98.88 44 ARG B O 1
ATOM 2865 N N . THR B 1 45 ? 3.629 5.633 11.773 1 98.94 45 THR B N 1
ATOM 2866 C CA . THR B 1 45 ? 2.27 5.902 11.312 1 98.94 45 THR B CA 1
ATOM 2867 C C . THR B 1 45 ? 1.392 4.664 11.477 1 98.94 45 THR B C 1
ATOM 2869 O O . THR B 1 45 ? 1.899 3.545 11.578 1 98.94 45 THR B O 1
ATOM 2872 N N . TYR B 1 46 ? 0.108 4.871 11.555 1 98.88 46 TYR B N 1
ATOM 2873 C CA . TYR B 1 46 ? -0.809 3.736 11.555 1 98.88 46 TYR B CA 1
ATOM 2874 C C . TYR B 1 46 ? -2.186 4.152 11.047 1 98.88 46 TYR B C 1
ATOM 2876 O O . TYR B 1 46 ? -2.525 5.336 11.055 1 98.88 46 TYR B O 1
ATOM 2884 N N . VAL B 1 47 ? -2.889 3.213 10.578 1 98.88 47 VAL B N 1
ATOM 2885 C CA . VAL B 1 47 ? -4.27 3.357 10.133 1 98.88 47 VAL B CA 1
ATOM 2886 C C . VAL B 1 47 ? -5.141 2.285 10.789 1 98.88 47 VAL B C 1
ATOM 2888 O O . VAL B 1 47 ? -4.758 1.115 10.844 1 98.88 47 VAL B O 1
ATOM 2891 N N . LYS B 1 48 ? -6.25 2.678 11.344 1 98.75 48 LYS B N 1
ATOM 2892 C CA . LYS B 1 48 ? -7.262 1.735 11.812 1 98.75 48 LYS B CA 1
ATOM 2893 C C . LYS B 1 48 ? -8.406 1.621 10.812 1 98.75 48 LYS B C 1
ATOM 2895 O O . LYS B 1 48 ? -8.945 2.633 10.359 1 98.75 48 LYS B O 1
ATOM 2900 N N . VAL B 1 49 ? -8.742 0.426 10.508 1 98.5 49 VAL B N 1
ATOM 2901 C CA . VAL B 1 49 ? -9.852 0.144 9.602 1 98.5 49 VAL B CA 1
ATOM 2902 C C . VAL B 1 49 ? -10.742 -0.945 10.195 1 98.5 49 VAL B C 1
ATOM 2904 O O . VAL B 1 49 ? -10.297 -1.735 11.031 1 98.5 49 VAL B O 1
ATOM 2907 N N . PRO B 1 50 ? -11.984 -0.968 9.82 1 98.5 50 PRO B N 1
ATOM 2908 C CA . PRO B 1 50 ? -12.812 -2.105 10.242 1 98.5 50 PRO B CA 1
ATOM 2909 C C . PRO B 1 50 ? -12.195 -3.449 9.859 1 98.5 50 PRO B C 1
ATOM 2911 O O . PRO B 1 50 ? -11.492 -3.547 8.852 1 98.5 50 PRO B O 1
ATOM 2914 N N . LYS B 1 51 ? -12.469 -4.441 10.688 1 97.81 51 LYS B N 1
ATOM 2915 C CA . LYS B 1 51 ? -11.969 -5.781 10.398 1 97.81 51 LYS B CA 1
ATOM 2916 C C . LYS B 1 51 ? -12.344 -6.215 8.984 1 97.81 51 LYS B C 1
ATOM 2918 O O . LYS B 1 51 ? -11.531 -6.801 8.266 1 97.81 51 LYS B O 1
ATOM 2923 N N . GLU B 1 52 ? -13.625 -6.016 8.688 1 97.25 52 GLU B N 1
ATOM 2924 C CA . GLU B 1 52 ? -14.07 -6.203 7.312 1 97.25 52 GLU B CA 1
ATOM 2925 C C . GLU B 1 52 ? -13.922 -4.918 6.504 1 97.25 52 GLU B C 1
ATOM 2927 O O . GLU B 1 52 ? -14.547 -3.902 6.824 1 97.25 52 GLU B O 1
ATOM 2932 N N . HIS B 1 53 ? -13.016 -4.945 5.5 1 98.25 53 HIS B N 1
ATOM 2933 C CA . HIS B 1 53 ? -12.75 -3.729 4.746 1 98.25 53 HIS B CA 1
ATOM 2934 C C . HIS B 1 53 ? -12.273 -4.051 3.334 1 98.25 53 HIS B C 1
ATOM 2936 O O . HIS B 1 53 ? -11.984 -5.207 3.02 1 98.25 53 HIS B O 1
ATOM 2942 N N . ASP B 1 54 ? -12.258 -3.15 2.537 1 97.56 54 ASP B N 1
ATOM 2943 C CA . ASP B 1 54 ? -11.547 -3.055 1.266 1 97.56 54 ASP B CA 1
ATOM 2944 C C . ASP B 1 54 ? -11.023 -1.638 1.031 1 97.56 54 ASP B C 1
ATOM 2946 O O . ASP B 1 54 ? -10.938 -0.841 1.968 1 97.56 54 ASP B O 1
ATOM 2950 N N . SER B 1 55 ? -10.633 -1.317 -0.186 1 97.44 55 SER B N 1
ATOM 2951 C CA . SER B 1 55 ? -9.984 -0.035 -0.437 1 97.44 55 SER B CA 1
ATOM 2952 C C . SER B 1 55 ? -10.984 1.113 -0.378 1 97.44 55 SER B C 1
ATOM 2954 O O . SER B 1 55 ? -10.602 2.279 -0.294 1 97.44 55 SER B O 1
ATOM 2956 N N . MET B 1 56 ? -12.273 0.817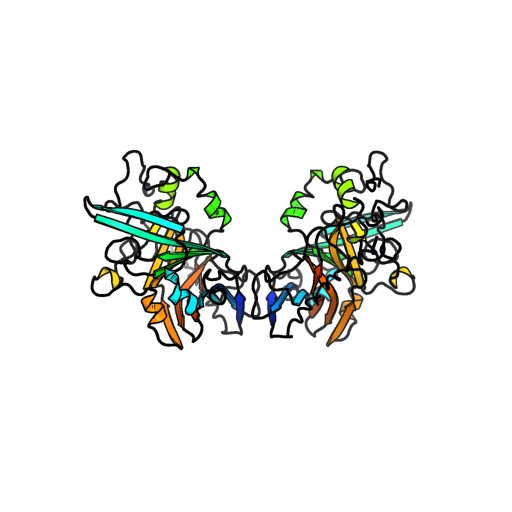 -0.388 1 97.12 56 MET B N 1
ATOM 2957 C CA . MET B 1 56 ? -13.289 1.864 -0.384 1 97.12 56 MET B CA 1
ATOM 2958 C C . MET B 1 56 ? -13.836 2.09 1.023 1 97.12 56 MET B C 1
ATOM 2960 O O . MET B 1 56 ? -14.539 3.068 1.271 1 97.12 56 MET B O 1
ATOM 2964 N N . THR B 1 57 ? -13.523 1.209 1.891 1 98.12 57 THR B N 1
ATOM 2965 C CA . THR B 1 57 ? -14.008 1.328 3.262 1 98.12 57 THR B CA 1
ATOM 2966 C C . THR B 1 57 ? -13.359 2.514 3.967 1 98.12 57 THR B C 1
ATOM 2968 O O . THR B 1 57 ? -12.133 2.576 4.078 1 98.12 57 THR B O 1
ATOM 2971 N N . PRO B 1 58 ? -14.141 3.451 4.504 1 98.31 58 PRO B N 1
ATOM 2972 C CA . PRO B 1 58 ? -13.539 4.574 5.23 1 98.31 58 PRO B CA 1
ATOM 2973 C C . PRO B 1 58 ? -12.719 4.129 6.438 1 98.31 58 PRO B C 1
ATOM 2975 O O . PRO B 1 58 ? -13.164 3.27 7.207 1 98.31 58 PRO B O 1
ATOM 2978 N N . VAL B 1 59 ? -11.648 4.664 6.566 1 98.62 59 VAL B N 1
ATOM 2979 C CA . VAL B 1 59 ? -10.82 4.391 7.734 1 98.62 59 VAL B CA 1
ATOM 2980 C C . VAL B 1 59 ? -11.484 4.961 8.984 1 98.62 59 VAL B C 1
ATOM 2982 O O . VAL B 1 59 ? -12.289 5.891 8.898 1 98.62 59 VAL B O 1
ATOM 2985 N N . VAL B 1 60 ? -11.047 4.438 10.109 1 98.69 60 VAL B N 1
ATOM 2986 C CA . VAL B 1 60 ? -11.586 4.875 11.391 1 98.69 60 VAL B CA 1
ATOM 2987 C C . VAL B 1 60 ? -10.633 5.879 12.039 1 98.69 60 VAL B C 1
ATOM 2989 O O . VAL B 1 60 ? -11.078 6.844 12.672 1 98.69 60 VAL B O 1
ATOM 2992 N N . THR B 1 61 ? -9.406 5.582 11.945 1 98.81 61 THR B N 1
ATOM 2993 C CA . THR B 1 61 ? -8.367 6.418 12.523 1 98.81 61 THR B CA 1
ATOM 2994 C C . THR B 1 61 ? -7.137 6.457 11.617 1 98.81 61 THR B C 1
ATOM 2996 O O . THR B 1 61 ? -6.758 5.438 11.039 1 98.81 61 THR B O 1
ATOM 2999 N N . VAL B 1 62 ? -6.574 7.578 11.43 1 98.94 62 VAL B N 1
ATOM 3000 C CA . VAL B 1 62 ? -5.238 7.754 10.867 1 98.94 62 VAL B CA 1
ATOM 3001 C C . VAL B 1 62 ? -4.363 8.523 11.852 1 98.94 62 VAL B C 1
ATOM 3003 O O . VAL B 1 62 ? -4.742 9.602 12.32 1 98.94 62 VAL B O 1
ATOM 3006 N N . GLY B 1 63 ? -3.23 7.945 12.258 1 98.94 63 GLY B N 1
ATOM 3007 C CA . GLY B 1 63 ? -2.502 8.625 13.32 1 98.94 63 GLY B CA 1
ATOM 3008 C C . GLY B 1 63 ? -1.019 8.305 13.32 1 98.94 63 GLY B C 1
ATOM 3009 O O . GLY B 1 63 ? -0.528 7.598 12.445 1 98.94 63 GLY B O 1
ATOM 3010 N N . VAL B 1 64 ? -0.333 8.898 14.242 1 98.94 64 VAL B N 1
ATOM 3011 C CA . VAL B 1 64 ? 1.09 8.703 14.5 1 98.94 64 VAL B CA 1
ATOM 3012 C C . VAL B 1 64 ? 1.308 8.359 15.969 1 98.94 64 VAL B C 1
ATOM 3014 O O . VAL B 1 64 ? 0.661 8.938 16.844 1 98.94 64 VAL B O 1
ATOM 3017 N N . GLU B 1 65 ? 2.074 7.387 16.203 1 98.94 65 GLU B N 1
ATOM 3018 C CA . GLU B 1 65 ? 2.506 6.949 17.516 1 98.94 65 GLU B CA 1
ATOM 3019 C C . GLU B 1 65 ? 3.947 7.363 17.797 1 98.94 65 GLU B C 1
ATOM 3021 O O . GLU B 1 65 ? 4.844 7.074 17 1 98.94 65 GLU B O 1
ATOM 3026 N N . LEU B 1 66 ? 4.156 8.062 18.859 1 98.94 66 LEU B N 1
ATOM 3027 C CA . LEU B 1 66 ? 5.496 8.391 19.344 1 98.94 66 LEU B CA 1
ATOM 3028 C C . LEU B 1 66 ? 5.754 7.773 20.703 1 98.94 66 LEU B C 1
ATOM 3030 O O . LEU B 1 66 ? 5.023 8.047 21.672 1 98.94 66 LEU B O 1
ATOM 3034 N N . THR B 1 67 ? 6.773 6.988 20.781 1 98.88 67 THR B N 1
ATOM 3035 C CA . THR B 1 67 ? 7.141 6.539 22.125 1 98.88 67 THR B CA 1
ATOM 3036 C C . THR B 1 67 ? 7.555 7.719 23 1 98.88 67 THR B C 1
ATOM 3038 O O . THR B 1 67 ? 8.125 8.695 22.5 1 98.88 67 THR B O 1
ATOM 3041 N N . LEU B 1 68 ? 7.305 7.602 24.281 1 98.81 68 LEU B N 1
ATOM 3042 C CA . LEU B 1 68 ? 7.609 8.703 25.188 1 98.81 68 LEU B CA 1
ATOM 3043 C C . LEU B 1 68 ? 9.109 8.977 25.219 1 98.81 68 LEU B C 1
ATOM 3045 O O . LEU B 1 68 ? 9.523 10.133 25.344 1 98.81 68 LEU B O 1
ATOM 3049 N N . GLY B 1 69 ? 9.898 7.949 25.156 1 98.69 69 GLY B N 1
ATOM 3050 C CA . GLY B 1 69 ? 11.344 8.133 25.094 1 98.69 69 GLY B CA 1
ATOM 3051 C C . GLY B 1 69 ? 11.797 8.93 23.891 1 98.69 69 GLY B C 1
ATOM 3052 O O . GLY B 1 69 ? 12.75 9.711 23.984 1 98.69 69 GLY B O 1
ATOM 3053 N N . PHE B 1 70 ? 11.172 8.734 22.75 1 98.75 70 PHE B N 1
ATOM 3054 C CA . PHE B 1 70 ? 11.477 9.516 21.562 1 98.75 70 PHE B CA 1
ATOM 3055 C C . PHE B 1 70 ? 11.219 11 21.797 1 98.75 70 PHE B C 1
ATOM 3057 O O . PHE B 1 70 ? 12.055 11.844 21.469 1 98.75 70 PHE B O 1
ATOM 3064 N N . ILE B 1 71 ? 10.062 11.281 22.438 1 98.75 71 ILE B N 1
ATOM 3065 C CA . ILE B 1 71 ? 9.656 12.656 22.703 1 98.75 71 ILE B CA 1
ATOM 3066 C C . ILE B 1 71 ? 10.648 13.305 23.672 1 98.75 71 ILE B C 1
ATOM 3068 O O . ILE B 1 71 ? 11.078 14.438 23.469 1 98.75 71 ILE B O 1
ATOM 3072 N N . ARG B 1 72 ? 11.039 12.633 24.688 1 98.31 72 ARG B N 1
ATOM 3073 C CA . ARG B 1 72 ? 11.961 13.156 25.703 1 98.31 72 ARG B CA 1
ATOM 3074 C C . ARG B 1 72 ? 13.312 13.492 25.078 1 98.31 72 ARG B C 1
ATOM 3076 O O . ARG B 1 72 ? 13.977 14.445 25.516 1 98.31 72 ARG B O 1
ATOM 3083 N N . ARG B 1 73 ? 13.625 12.734 24.016 1 97.75 73 ARG B N 1
ATOM 3084 C CA . ARG B 1 73 ? 14.953 12.875 23.438 1 97.75 73 ARG B CA 1
ATOM 3085 C C . ARG B 1 73 ? 14.906 13.633 22.109 1 97.75 73 ARG B C 1
ATOM 3087 O O . ARG B 1 73 ? 15.867 13.594 21.344 1 97.75 73 ARG B O 1
ATOM 3094 N N . ALA B 1 74 ? 13.836 14.242 21.844 1 97.5 74 ALA B N 1
ATOM 3095 C CA . ALA B 1 74 ? 13.641 14.844 20.531 1 97.5 74 ALA B CA 1
ATOM 3096 C C . ALA B 1 74 ? 14.727 15.875 20.234 1 97.5 74 ALA B C 1
ATOM 3098 O O . ALA B 1 74 ? 15.141 16.047 19.078 1 97.5 74 ALA B O 1
ATOM 3099 N N . GLN B 1 75 ? 15.281 16.562 21.219 1 93.94 75 GLN B N 1
ATOM 3100 C CA . GLN B 1 75 ? 16.312 17.578 21.031 1 93.94 75 GLN B CA 1
ATOM 3101 C C . GLN B 1 75 ? 17.641 16.969 20.609 1 93.94 75 GLN B C 1
ATOM 3103 O O . GLN B 1 75 ? 18.547 17.672 20.156 1 93.94 75 GLN B O 1
AT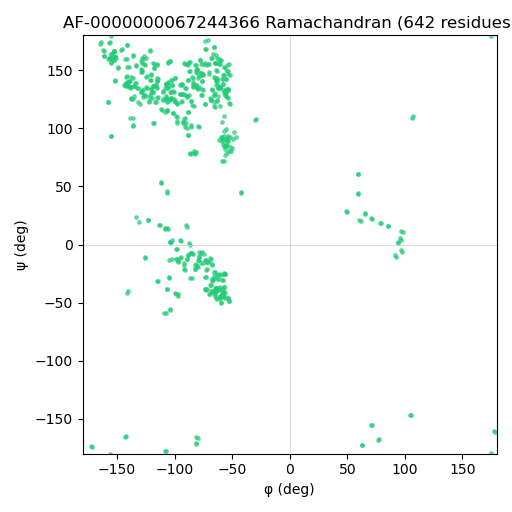OM 3108 N N . ASP B 1 76 ? 17.75 15.633 20.781 1 94.25 76 ASP B N 1
ATOM 3109 C CA . ASP B 1 76 ? 18.969 14.922 20.422 1 94.25 76 ASP B CA 1
ATOM 3110 C C . ASP B 1 76 ? 18.953 14.508 18.953 1 94.25 76 ASP B C 1
ATOM 3112 O O . ASP B 1 76 ? 19.953 14.016 18.422 1 94.25 76 ASP B O 1
ATOM 3116 N N . LEU B 1 77 ? 17.844 14.703 18.312 1 95.19 77 LEU B N 1
ATOM 3117 C CA . LEU B 1 77 ? 17.766 14.352 16.906 1 95.19 77 LEU B CA 1
ATOM 3118 C C . LEU B 1 77 ? 18.734 15.211 16.078 1 95.19 77 LEU B C 1
ATOM 3120 O O . LEU B 1 77 ? 18.891 16.406 16.359 1 95.19 77 LEU B O 1
ATOM 3124 N N . PRO B 1 78 ? 19.328 14.57 15.125 1 92.62 78 PRO B N 1
ATOM 3125 C CA . PRO B 1 78 ? 20.188 15.391 14.273 1 92.62 78 PRO B CA 1
ATOM 3126 C C . PRO B 1 78 ? 19.422 16.484 13.523 1 92.62 78 PRO B C 1
ATOM 3128 O O . PRO B 1 78 ? 18.375 16.203 12.938 1 92.62 78 PRO B O 1
ATOM 3131 N N . ALA B 1 79 ? 19.938 17.656 13.516 1 91.56 79 ALA B N 1
ATOM 3132 C CA . ALA B 1 79 ? 19.297 18.75 12.797 1 91.56 79 ALA B CA 1
ATOM 3133 C C . ALA B 1 79 ? 19.484 18.594 11.289 1 91.56 79 ALA B C 1
ATOM 3135 O O . ALA B 1 79 ? 20.609 18.453 10.797 1 91.56 79 ALA B O 1
ATOM 3136 N N . THR B 1 80 ? 18.422 18.516 10.648 1 89.12 80 THR B N 1
ATOM 3137 C CA . THR B 1 80 ? 18.469 18.516 9.188 1 89.12 80 THR B CA 1
ATOM 3138 C C . THR B 1 80 ? 18.203 19.906 8.633 1 89.12 80 THR B C 1
ATOM 3140 O O . THR B 1 80 ? 18.438 20.156 7.445 1 89.12 80 THR B O 1
ATOM 3143 N N . VAL B 1 81 ? 17.703 20.766 9.453 1 85.5 81 VAL B N 1
ATOM 3144 C CA . VAL B 1 81 ? 17.469 22.172 9.102 1 85.5 81 VAL B CA 1
ATOM 3145 C C . VAL B 1 81 ? 18.172 23.078 10.109 1 85.5 81 VAL B C 1
ATOM 3147 O O . VAL B 1 81 ? 18.016 22.906 11.32 1 85.5 81 VAL B O 1
ATOM 3150 N N . ARG B 1 82 ? 18.969 24 9.664 1 88.31 82 ARG B N 1
ATOM 3151 C CA . ARG B 1 82 ? 19.578 25.094 10.414 1 88.31 82 ARG B CA 1
ATOM 3152 C C . ARG B 1 82 ? 19.547 26.391 9.609 1 88.31 82 ARG B C 1
ATOM 3154 O O . ARG B 1 82 ? 20.281 26.531 8.625 1 88.31 82 ARG B O 1
ATOM 3161 N N . MET B 1 83 ? 18.734 27.203 10.078 1 84.69 83 MET B N 1
ATOM 3162 C CA . MET B 1 83 ? 18.562 28.453 9.328 1 84.69 83 MET B CA 1
ATOM 3163 C C . MET B 1 83 ? 18.391 29.641 10.273 1 84.69 83 MET B C 1
ATOM 3165 O O . MET B 1 83 ? 17.703 29.531 11.289 1 84.69 83 MET B O 1
ATOM 3169 N N . GLU B 1 84 ? 19 30.688 9.922 1 85.62 84 GLU B N 1
ATOM 3170 C CA . GLU B 1 84 ? 18.75 31.969 10.602 1 85.62 84 GLU B CA 1
ATOM 3171 C C . GLU B 1 84 ? 17.766 32.812 9.828 1 85.62 84 GLU B C 1
ATOM 3173 O O . GLU B 1 84 ? 18 33.156 8.656 1 85.62 84 GLU B O 1
ATOM 3178 N N . ILE B 1 85 ? 16.75 33.125 10.469 1 80.12 85 ILE B N 1
ATOM 3179 C CA . ILE B 1 85 ? 15.719 33.938 9.844 1 80.12 85 ILE B CA 1
ATOM 3180 C C . ILE B 1 85 ? 15.734 35.344 10.438 1 80.12 85 ILE B C 1
ATOM 3182 O O . ILE B 1 85 ? 15.414 35.531 11.617 1 80.12 85 ILE B O 1
ATOM 3186 N N . PRO B 1 86 ? 16.062 36.312 9.664 1 81.31 86 PRO B N 1
ATOM 3187 C CA . PRO B 1 86 ? 16.062 37.688 10.188 1 81.31 86 PRO B CA 1
ATOM 3188 C C . PRO B 1 86 ? 14.656 38.156 10.555 1 81.31 86 PRO B C 1
ATOM 3190 O O . PRO B 1 86 ? 13.719 38.031 9.766 1 81.31 86 PRO B O 1
ATOM 3193 N N . LEU B 1 87 ? 14.414 38.656 11.711 1 75.38 87 LEU B N 1
ATOM 3194 C CA . LEU B 1 87 ? 13.148 39.25 12.156 1 75.38 87 LEU B CA 1
ATOM 3195 C C . LEU B 1 87 ? 13.203 40.75 12.148 1 75.38 87 LEU B C 1
ATOM 3197 O O . LEU B 1 87 ? 12.172 41.438 12.258 1 75.38 87 LEU B O 1
ATOM 3201 N N . GLY B 1 88 ? 14.383 41.312 12.016 1 71.88 88 GLY B N 1
ATOM 3202 C CA . GLY B 1 88 ? 14.734 42.719 11.992 1 71.88 88 GLY B CA 1
ATOM 3203 C C . GLY B 1 88 ? 16.234 42.938 11.945 1 71.88 88 GLY B C 1
ATOM 3204 O O . GLY B 1 88 ? 17.016 42 11.867 1 71.88 88 GLY B O 1
ATOM 3205 N N . PRO B 1 89 ? 16.484 44.25 11.914 1 75.44 89 PRO B N 1
ATOM 3206 C CA . PRO B 1 89 ? 17.906 44.562 11.758 1 75.44 89 PRO B CA 1
ATOM 3207 C C . PRO B 1 89 ? 18.781 43.938 12.836 1 75.44 89 PRO B C 1
ATOM 3209 O O . PRO B 1 89 ? 19.953 43.625 12.586 1 75.44 89 PRO B O 1
ATOM 3212 N N . ASN B 1 90 ? 18.141 43.719 13.883 1 77.5 90 ASN B N 1
ATOM 3213 C CA . ASN B 1 90 ? 18.984 43.25 14.977 1 77.5 90 ASN B CA 1
ATOM 3214 C C . ASN B 1 90 ? 18.391 42 15.641 1 77.5 90 ASN B C 1
ATOM 3216 O O . ASN B 1 90 ? 18.688 41.719 16.797 1 77.5 90 ASN B O 1
ATOM 3220 N N . MET B 1 91 ? 17.516 41.344 14.945 1 76.12 91 MET B N 1
ATOM 3221 C CA . MET B 1 91 ? 16.875 40.156 15.547 1 76.12 91 MET B CA 1
ATOM 3222 C C . MET B 1 91 ? 16.828 39 14.555 1 76.12 91 MET B C 1
ATOM 3224 O O . MET B 1 91 ? 16.531 39.219 13.375 1 76.12 91 MET B O 1
ATOM 3228 N N . VAL B 1 92 ? 17.359 37.844 15.109 1 81 92 VAL B N 1
ATOM 3229 C CA . VAL B 1 92 ? 17.375 36.656 14.273 1 81 92 VAL B CA 1
ATOM 3230 C C . VAL B 1 92 ? 16.656 35.531 14.992 1 81 92 VAL B C 1
ATOM 3232 O O . VAL B 1 92 ? 16.797 35.375 16.219 1 81 92 VAL B O 1
ATOM 3235 N N . PHE B 1 93 ? 15.859 34.875 14.25 1 82.25 93 PHE B N 1
ATOM 3236 C CA . PHE B 1 93 ? 15.305 33.625 14.758 1 82.25 93 PHE B CA 1
ATOM 3237 C C . PHE B 1 93 ? 16.141 32.438 14.281 1 82.25 93 PHE B C 1
ATOM 3239 O O . PHE B 1 93 ? 16.391 32.281 13.086 1 82.25 93 PHE B O 1
ATOM 3246 N N . ASN B 1 94 ? 16.484 31.641 15.258 1 84.81 94 ASN B N 1
ATOM 3247 C CA . ASN B 1 94 ? 17.234 30.438 14.938 1 84.81 94 ASN B CA 1
ATOM 3248 C C . ASN B 1 94 ? 16.297 29.25 14.688 1 84.81 94 ASN B C 1
ATOM 3250 O O . ASN B 1 94 ? 15.898 28.562 15.633 1 84.81 94 ASN B O 1
ATOM 3254 N N . TYR B 1 95 ? 16.141 29.016 13.414 1 86.06 95 TYR B N 1
ATOM 3255 C CA . TYR B 1 95 ? 15.312 27.875 13.039 1 86.06 95 TYR B CA 1
ATOM 3256 C C . TYR B 1 95 ? 16.156 26.609 12.906 1 86.06 95 TYR B C 1
ATOM 3258 O O . TYR B 1 95 ? 16.906 26.453 11.938 1 86.06 95 TYR B O 1
ATOM 3266 N N . THR B 1 96 ? 16.016 25.766 13.922 1 88.5 96 THR B N 1
ATOM 3267 C CA . THR B 1 96 ? 16.734 24.484 13.969 1 88.5 96 THR B CA 1
ATOM 3268 C C . THR B 1 96 ? 15.766 23.328 14.203 1 88.5 96 THR B C 1
ATOM 3270 O O . THR B 1 96 ? 14.93 23.391 15.109 1 88.5 96 THR B O 1
ATOM 3273 N N . GLY B 1 97 ? 15.93 22.359 13.312 1 92.94 97 GLY B N 1
ATOM 3274 C CA . GLY B 1 97 ? 15.039 21.219 13.484 1 92.94 97 GLY B CA 1
ATOM 3275 C C . GLY B 1 97 ? 15.367 20.062 12.562 1 92.94 97 GLY B C 1
ATOM 3276 O O . GLY B 1 97 ? 16.469 19.984 12.023 1 92.94 97 GLY B O 1
ATOM 3277 N N . ASN B 1 98 ? 14.484 19.062 12.602 1 93.19 98 ASN B N 1
ATOM 3278 C CA . ASN B 1 98 ? 14.602 17.875 11.758 1 93.19 98 ASN B CA 1
ATOM 3279 C C . ASN B 1 98 ? 13.305 17.594 11.016 1 93.19 98 ASN B C 1
ATOM 3281 O O . ASN B 1 98 ? 12.242 18.078 11.406 1 93.19 98 ASN B O 1
ATOM 3285 N N . GLU B 1 99 ? 13.461 16.859 9.914 1 92.62 99 GLU B N 1
ATOM 3286 C CA . GLU B 1 99 ? 12.305 16.484 9.109 1 92.62 99 GLU B CA 1
ATOM 3287 C C . GLU B 1 99 ? 12.391 15.031 8.656 1 92.62 99 GLU B C 1
ATOM 3289 O O . GLU B 1 99 ? 13.469 14.539 8.344 1 92.62 99 GLU B O 1
ATOM 3294 N N . TYR B 1 100 ? 11.258 14.398 8.602 1 95 100 TYR B N 1
ATOM 3295 C CA . TYR B 1 100 ? 11.125 13.008 8.172 1 95 100 TYR B CA 1
ATOM 3296 C C . TYR B 1 100 ? 9.867 12.812 7.328 1 95 100 TYR B C 1
ATOM 3298 O O . TYR B 1 100 ? 8.922 13.602 7.426 1 95 100 TYR B O 1
ATOM 3306 N N . ASN B 1 101 ? 9.992 11.797 6.48 1 96.12 101 ASN B N 1
ATOM 3307 C CA . ASN B 1 101 ? 8.828 11.336 5.742 1 96.12 101 ASN B CA 1
ATOM 3308 C C . ASN B 1 101 ? 8.523 9.867 6.043 1 96.12 101 ASN B C 1
ATOM 3310 O O . ASN B 1 101 ? 9.43 9.031 6.082 1 96.12 101 ASN B O 1
ATOM 3314 N N . GLN B 1 102 ? 7.25 9.633 6.293 1 98.06 102 GLN B N 1
ATOM 3315 C CA . GLN B 1 102 ? 6.789 8.266 6.52 1 98.06 102 GLN B CA 1
ATOM 3316 C C . GLN B 1 102 ? 5.469 8 5.805 1 98.06 102 GLN B C 1
ATOM 3318 O O . GLN B 1 102 ? 4.543 8.812 5.879 1 98.06 102 GLN B O 1
ATOM 3323 N N . MET B 1 103 ? 5.402 6.852 5.156 1 98.12 103 MET B N 1
ATOM 3324 C CA . MET B 1 103 ? 4.168 6.5 4.465 1 98.12 103 MET B CA 1
ATOM 3325 C C . MET B 1 103 ? 3.104 6.031 5.449 1 98.12 103 MET B C 1
ATOM 3327 O O . MET B 1 103 ? 3.41 5.328 6.414 1 98.12 103 MET B O 1
ATOM 3331 N N . PHE B 1 104 ? 1.877 6.441 5.184 1 98.69 104 PHE B N 1
ATOM 3332 C CA . PHE B 1 104 ? 0.777 5.734 5.828 1 98.69 104 PHE B CA 1
ATOM 3333 C C . PHE B 1 104 ? 0.518 4.398 5.145 1 98.69 104 PHE B C 1
ATOM 3335 O O . PHE B 1 104 ? 0.679 4.273 3.926 1 98.69 104 PHE B O 1
ATOM 3342 N N . PRO B 1 105 ? 0.086 3.453 5.988 1 98.12 105 PRO B N 1
ATOM 3343 C CA . PRO B 1 105 ? -0.335 2.207 5.344 1 98.12 105 PRO B CA 1
ATOM 3344 C C . PRO B 1 105 ? -1.453 2.418 4.324 1 98.12 105 PRO B C 1
ATOM 3346 O O . PRO B 1 105 ? -2.365 3.213 4.562 1 98.12 105 PRO B O 1
ATOM 3349 N N . ASP B 1 106 ? -1.299 1.74 3.229 1 96.69 106 ASP B N 1
ATOM 3350 C CA . ASP B 1 106 ? -2.307 1.82 2.176 1 96.69 106 ASP B CA 1
ATOM 3351 C C . ASP B 1 106 ? -3.426 0.808 2.41 1 96.69 106 ASP B C 1
ATOM 3353 O O . ASP B 1 106 ? -3.436 -0.267 1.806 1 96.69 106 ASP B O 1
ATOM 3357 N N . VAL B 1 107 ? -4.297 1.104 3.291 1 98.19 107 VAL B N 1
ATOM 3358 C CA . VAL B 1 107 ? -5.438 0.276 3.668 1 98.19 107 VAL B CA 1
ATOM 3359 C C . VAL B 1 107 ? -6.676 1.151 3.85 1 98.19 107 VAL B C 1
ATOM 3361 O O . VAL B 1 107 ? -6.59 2.252 4.398 1 98.19 107 VAL B O 1
ATOM 3364 N N . GLY B 1 108 ? -7.801 0.596 3.375 1 98.19 108 GLY B N 1
ATOM 3365 C CA . GLY B 1 108 ? -9.016 1.396 3.441 1 98.19 108 GLY B CA 1
ATOM 3366 C C . GLY B 1 108 ? -8.945 2.66 2.607 1 98.19 108 GLY B C 1
ATOM 3367 O O . GLY B 1 108 ? -8.047 2.807 1.77 1 98.19 108 GLY B O 1
ATOM 3368 N N . ASN B 1 109 ? -10 3.426 2.82 1 98.25 109 ASN B N 1
ATOM 3369 C CA . ASN B 1 109 ? -10.07 4.727 2.164 1 98.25 109 ASN B CA 1
ATOM 3370 C C . ASN B 1 109 ? -9.625 5.852 3.1 1 98.25 109 ASN B C 1
ATOM 3372 O O . ASN B 1 109 ? -10.344 6.203 4.035 1 98.25 109 ASN B O 1
ATOM 3376 N N . SER B 1 110 ? -8.469 6.324 2.865 1 98.19 110 SER B N 1
ATOM 3377 C CA . SER B 1 110 ? -7.879 7.406 3.65 1 98.19 110 SER B CA 1
ATOM 3378 C C . SER B 1 110 ? -7.551 8.609 2.773 1 98.19 110 SER B C 1
ATOM 3380 O O . SER B 1 110 ? -7.082 8.453 1.644 1 98.19 110 SER B O 1
ATOM 3382 N N . PRO B 1 111 ? -7.785 9.781 3.314 1 98.31 111 PRO B N 1
ATOM 3383 C CA . PRO B 1 111 ? -7.395 10.945 2.521 1 98.31 111 PRO B CA 1
ATOM 3384 C C . PRO B 1 111 ? -5.895 11.227 2.582 1 98.31 111 PRO B C 1
ATOM 3386 O O . PRO B 1 111 ? -5.387 12.07 1.833 1 98.31 111 PRO B O 1
ATOM 3389 N N . PHE B 1 112 ? -5.195 10.555 3.486 1 98.81 112 PHE B N 1
ATOM 3390 C CA . PHE B 1 112 ? -3.789 10.875 3.703 1 98.81 112 PHE B CA 1
ATOM 3391 C C . PHE B 1 112 ? -2.895 9.781 3.125 1 98.81 112 PHE B C 1
ATOM 3393 O O . PHE B 1 112 ? -3.166 8.594 3.295 1 98.81 112 PHE B O 1
ATOM 3400 N N . THR B 1 113 ? -1.817 10.227 2.488 1 98.06 113 THR B N 1
ATOM 3401 C CA . THR B 1 113 ? -0.948 9.273 1.806 1 98.06 113 THR B CA 1
ATOM 3402 C C . THR B 1 113 ? 0.356 9.086 2.574 1 98.06 113 THR B C 1
ATOM 3404 O O . THR B 1 113 ? 0.869 7.969 2.674 1 98.06 113 THR B O 1
ATOM 3407 N N . PHE B 1 114 ? 0.874 10.148 3.131 1 98.38 114 PHE B N 1
ATOM 3408 C CA . PHE B 1 114 ? 2.094 10.047 3.924 1 98.38 114 PHE B CA 1
ATOM 3409 C C . PHE B 1 114 ? 2.178 11.18 4.938 1 98.38 114 PHE B C 1
ATOM 3411 O O . PHE B 1 114 ? 1.41 12.141 4.867 1 98.38 114 PHE B O 1
ATOM 3418 N N . LEU B 1 115 ? 3.051 11 5.895 1 98.5 115 LEU B N 1
ATOM 3419 C CA . LEU B 1 115 ? 3.312 11.961 6.965 1 98.5 115 LEU B CA 1
ATOM 3420 C C . LEU B 1 115 ? 4.648 12.664 6.754 1 98.5 115 LEU B C 1
ATOM 3422 O O . LEU B 1 115 ? 5.691 12.008 6.676 1 98.5 115 LEU B O 1
ATOM 3426 N N . TYR B 1 116 ? 4.578 13.906 6.551 1 97.25 116 TYR B N 1
ATOM 3427 C CA . TYR B 1 116 ? 5.754 14.773 6.598 1 97.25 116 TYR B CA 1
ATOM 3428 C C . TYR B 1 116 ? 5.867 15.461 7.953 1 97.25 116 TYR B C 1
ATOM 3430 O O . TYR B 1 116 ? 5.055 16.328 8.281 1 97.25 116 TYR B O 1
ATOM 3438 N N . TRP B 1 117 ? 6.91 15.039 8.773 1 97.12 117 TRP B N 1
ATOM 3439 C CA . TRP B 1 117 ? 6.906 15.539 10.141 1 97.12 117 TRP B CA 1
ATOM 3440 C C . TRP B 1 117 ? 8.305 15.984 10.562 1 97.12 117 TRP B C 1
ATOM 3442 O O . TRP B 1 117 ? 9.281 15.719 9.867 1 97.12 117 TRP B O 1
ATOM 3452 N N . GLY B 1 118 ? 8.312 16.766 11.633 1 96.25 118 GLY B N 1
ATOM 3453 C CA . GLY B 1 118 ? 9.57 17.234 12.188 1 96.25 118 GLY B CA 1
ATOM 3454 C C . GLY B 1 118 ? 9.453 17.734 13.609 1 96.25 118 GLY B C 1
ATOM 3455 O O . GLY B 1 118 ? 8.352 17.797 14.164 1 96.25 118 GLY B O 1
ATOM 3456 N N . PHE B 1 119 ? 10.617 17.906 14.203 1 97.94 119 PHE B N 1
ATOM 3457 C CA . PHE B 1 119 ? 10.75 18.531 15.523 1 97.94 119 PHE B CA 1
ATOM 3458 C C . PHE B 1 119 ? 11.516 19.844 15.43 1 97.94 119 PHE B C 1
ATOM 3460 O O . PHE B 1 119 ? 12.609 19.891 14.859 1 97.94 119 PHE B O 1
ATOM 3467 N N . ASN B 1 120 ? 10.875 20.875 15.961 1 96.69 120 ASN B N 1
ATOM 3468 C CA . ASN B 1 120 ? 11.477 22.203 16 1 96.69 120 ASN B CA 1
ATOM 3469 C C . ASN B 1 120 ? 12.047 22.516 17.391 1 96.69 120 ASN B C 1
ATOM 3471 O O . ASN B 1 120 ? 11.305 22.75 18.328 1 96.69 120 ASN B O 1
ATOM 3475 N N . TRP B 1 121 ? 13.328 22.625 17.484 1 95.69 121 TRP B N 1
ATOM 3476 C CA . TRP B 1 121 ? 14.039 22.734 18.75 1 95.69 121 TRP B CA 1
ATOM 3477 C C . TRP B 1 121 ? 13.664 24.016 19.484 1 95.69 121 TRP B C 1
ATOM 3479 O O . TRP B 1 121 ? 13.555 24.031 20.719 1 95.69 121 TRP B O 1
ATOM 3489 N N . ASN B 1 122 ? 13.539 25.078 18.656 1 92.19 122 ASN B N 1
ATOM 3490 C CA . ASN B 1 122 ? 13.258 26.391 19.203 1 92.19 122 ASN B CA 1
ATOM 3491 C C . ASN B 1 122 ? 11.984 26.984 18.609 1 92.19 122 ASN B C 1
ATOM 3493 O O . ASN B 1 122 ? 11.812 28.203 18.578 1 92.19 122 ASN B O 1
ATOM 3497 N N . GLY B 1 123 ? 11.188 26.062 18.094 1 92.81 123 GLY B N 1
ATOM 3498 C CA . GLY B 1 123 ? 9.992 26.547 17.422 1 92.81 123 GLY B CA 1
ATOM 3499 C C . GLY B 1 123 ? 10.266 27.109 16.047 1 92.81 123 GLY B C 1
ATOM 3500 O O . GLY B 1 123 ? 11.273 26.766 15.414 1 92.81 123 GLY B O 1
ATOM 3501 N N . HIS B 1 124 ? 9.297 27.781 15.484 1 90.69 124 HIS B N 1
ATOM 3502 C CA . HIS B 1 124 ? 9.422 28.469 14.211 1 90.69 124 HIS B CA 1
ATOM 3503 C C . HIS B 1 124 ? 8.484 29.672 14.148 1 90.69 124 HIS B C 1
ATOM 3505 O O . HIS B 1 124 ? 7.582 29.812 14.984 1 90.69 124 HIS B O 1
ATOM 3511 N N . PRO B 1 125 ? 8.805 30.531 13.25 1 85.31 125 PRO B N 1
ATOM 3512 C CA . PRO B 1 125 ? 7.891 31.656 13.125 1 85.31 125 PRO B CA 1
ATOM 3513 C C . PRO B 1 125 ? 6.438 31.234 12.93 1 85.31 125 PRO B C 1
ATOM 3515 O O . PRO B 1 125 ? 6.172 30.156 12.398 1 85.31 125 PRO B O 1
ATOM 3518 N N . PRO B 1 126 ? 5.496 32.25 13.367 1 84.62 126 PRO B N 1
ATOM 3519 C CA . PRO B 1 126 ? 5.707 33.625 13.758 1 84.62 126 PRO B CA 1
ATOM 3520 C C . PRO B 1 126 ? 6.301 33.781 15.156 1 84.62 126 PRO B C 1
ATOM 3522 O O . PRO B 1 126 ? 5.957 33 16.062 1 84.62 126 PRO B O 1
ATOM 3525 N N . PRO B 1 127 ? 7.113 34.844 15.227 1 82.31 127 PRO B N 1
ATOM 3526 C CA . PRO B 1 127 ? 7.781 35.031 16.516 1 82.31 127 PRO B CA 1
ATOM 3527 C C . PRO B 1 127 ? 6.797 35.281 17.656 1 82.31 127 PRO B C 1
ATOM 3529 O O . PRO B 1 127 ? 5.805 36 17.469 1 82.31 127 PRO B O 1
ATOM 3532 N N . GLY B 1 128 ? 7.086 34.625 18.734 1 86.25 128 GLY B N 1
ATOM 3533 C CA . GLY B 1 128 ? 6.285 34.844 19.922 1 86.25 128 GLY B CA 1
ATOM 3534 C C . GLY B 1 128 ? 5.109 33.875 20.047 1 86.25 128 GLY B C 1
ATOM 3535 O O . GLY B 1 128 ? 4.426 33.844 21.062 1 86.25 128 GLY B O 1
ATOM 3536 N N . ILE B 1 129 ? 4.84 33.156 19.062 1 91.12 129 ILE B N 1
ATOM 3537 C CA . ILE B 1 129 ? 3.66 32.281 19.047 1 91.12 129 ILE B CA 1
ATOM 3538 C C . ILE B 1 129 ? 4.082 30.828 19.188 1 91.12 129 ILE B C 1
ATOM 3540 O O . ILE B 1 129 ? 3.732 30.172 20.172 1 91.12 129 ILE B O 1
ATOM 3544 N N . TYR B 1 130 ? 4.875 30.375 18.281 1 93.06 130 TYR B N 1
ATOM 3545 C CA . TYR B 1 130 ? 5.285 28.969 18.25 1 93.06 130 TYR B CA 1
ATOM 3546 C C . TYR B 1 130 ? 6.766 28.828 18.578 1 93.06 130 TYR B C 1
ATOM 3548 O O . TYR B 1 130 ? 7.504 28.141 17.875 1 93.06 130 TYR B O 1
ATOM 3556 N N . ASP B 1 131 ? 7.188 29.406 19.703 1 91.5 131 ASP B N 1
ATOM 3557 C CA . ASP B 1 131 ? 8.609 29.547 20.016 1 91.5 131 ASP B CA 1
ATOM 3558 C C . ASP B 1 131 ? 9.102 28.391 20.875 1 91.5 131 ASP B C 1
ATOM 3560 O O . ASP B 1 131 ? 10.305 28.25 21.109 1 91.5 131 ASP B O 1
ATOM 3564 N N . ASN B 1 132 ? 8.242 27.594 21.375 1 93.69 132 ASN B N 1
ATOM 3565 C CA . ASN B 1 132 ? 8.664 26.453 22.188 1 93.69 132 ASN B CA 1
ATOM 3566 C C . ASN B 1 132 ? 8.844 25.203 21.344 1 93.69 132 ASN B C 1
ATOM 3568 O O . ASN B 1 132 ? 8.266 25.094 20.25 1 93.69 132 ASN B O 1
ATOM 3572 N N . PRO B 1 133 ? 9.68 24.266 21.844 1 96.56 133 PRO B N 1
ATOM 3573 C CA . PRO B 1 133 ? 9.906 23.031 21.094 1 96.56 133 PRO B CA 1
ATOM 3574 C C . PRO B 1 133 ? 8.617 22.266 20.797 1 96.56 133 PRO B C 1
ATOM 3576 O O . PRO B 1 133 ? 7.797 22.078 21.703 1 96.56 133 PRO B O 1
ATOM 3579 N N . HIS B 1 134 ? 8.453 21.891 19.547 1 97.94 134 HIS B N 1
ATOM 3580 C CA . HIS B 1 134 ? 7.223 21.172 19.219 1 97.94 134 HIS B CA 1
ATOM 3581 C C . HIS B 1 134 ? 7.391 20.344 17.969 1 97.94 134 HIS B C 1
ATOM 3583 O O . HIS B 1 134 ? 8.352 20.531 17.203 1 97.94 134 HIS B O 1
ATOM 3589 N N . PHE B 1 135 ? 6.5 19.375 17.828 1 98.62 135 PHE B N 1
ATOM 3590 C CA . PHE B 1 135 ? 6.402 18.531 16.641 1 98.62 135 PHE B CA 1
ATOM 3591 C C . PHE B 1 135 ? 5.387 19.094 15.664 1 98.62 135 PHE B C 1
ATOM 3593 O O . PHE B 1 135 ? 4.324 19.578 16.062 1 98.62 135 PHE B O 1
ATOM 3600 N N . ASP B 1 136 ? 5.742 19.078 14.391 1 98.06 136 ASP B N 1
ATOM 3601 C CA . ASP B 1 136 ? 4.836 19.328 13.281 1 98.06 136 ASP B CA 1
ATOM 3602 C C . ASP B 1 136 ? 4.512 18.031 12.531 1 98.06 136 ASP B C 1
ATOM 3604 O O . ASP B 1 136 ? 5.414 17.344 12.07 1 98.06 136 ASP B O 1
ATOM 3608 N N . PHE B 1 137 ? 3.246 17.75 12.414 1 98.69 137 PHE B N 1
ATOM 3609 C CA . PHE B 1 137 ? 2.818 16.562 11.688 1 98.69 137 PHE B CA 1
ATOM 3610 C C . PHE B 1 137 ? 1.963 16.938 10.484 1 98.69 137 PHE B C 1
ATOM 3612 O O . PHE B 1 137 ? 0.777 17.25 10.625 1 98.69 137 PHE B O 1
ATOM 3619 N N . HIS B 1 138 ? 2.541 16.859 9.289 1 98.62 138 HIS B N 1
ATOM 3620 C CA . HIS B 1 138 ? 1.789 17.141 8.07 1 98.62 138 HIS B CA 1
ATOM 3621 C C . HIS B 1 138 ? 1.192 15.859 7.492 1 98.62 138 HIS B C 1
ATOM 3623 O O . HIS B 1 138 ? 1.91 15.047 6.91 1 98.62 138 HIS B O 1
ATOM 3629 N N . PHE B 1 139 ? -0.065 15.695 7.656 1 98.88 139 PHE B N 1
ATOM 3630 C CA . PHE B 1 139 ? -0.813 14.641 6.992 1 98.88 139 PHE B CA 1
ATOM 3631 C C . PHE B 1 139 ? -1.11 15.016 5.543 1 98.88 139 PHE B C 1
ATOM 3633 O O . PHE B 1 139 ? -2.086 15.711 5.266 1 98.88 139 PHE B O 1
ATOM 3640 N N . MET B 1 140 ? -0.34 14.461 4.656 1 98.44 140 MET B N 1
ATOM 3641 C CA . MET B 1 140 ? -0.349 14.891 3.262 1 98.44 140 MET B CA 1
ATOM 3642 C C . MET B 1 140 ? -1.398 14.133 2.461 1 98.44 140 MET B C 1
ATOM 3644 O O . MET B 1 140 ? -1.557 12.922 2.633 1 98.44 140 MET B O 1
ATOM 3648 N N . MET B 1 141 ? -2.043 14.875 1.553 1 98.31 141 MET B N 1
ATOM 3649 C CA . MET B 1 141 ? -3.15 14.258 0.831 1 98.31 141 MET B CA 1
ATOM 3650 C C . MET B 1 141 ? -2.691 13.742 -0.529 1 98.31 141 MET B C 1
ATOM 3652 O O . MET B 1 141 ? -2.996 12.602 -0.902 1 98.31 141 MET B O 1
ATOM 3656 N N . LYS B 1 142 ? -1.913 14.531 -1.245 1 96.44 142 LYS B N 1
ATOM 3657 C CA . LYS B 1 142 ? -1.377 14.047 -2.514 1 96.44 142 LYS B CA 1
ATOM 3658 C C . LYS B 1 142 ? -0.24 13.055 -2.289 1 96.44 142 LYS B C 1
ATOM 3660 O O . LYS B 1 142 ? 0.448 13.117 -1.268 1 96.44 142 LYS B O 1
ATOM 3665 N N . PRO B 1 143 ? 0.01 12.188 -3.246 1 95.94 143 PRO B N 1
ATOM 3666 C CA . PRO B 1 143 ? 1.062 11.18 -3.082 1 95.94 143 PRO B CA 1
ATOM 3667 C C . PRO B 1 143 ? 2.455 11.797 -2.971 1 95.94 143 PRO B C 1
ATOM 3669 O O . PRO B 1 143 ? 2.691 12.891 -3.486 1 95.94 143 PRO B O 1
ATOM 3672 N N . TYR B 1 144 ? 3.279 11.008 -2.357 1 95.88 144 TYR B N 1
ATOM 3673 C CA . TYR B 1 144 ? 4.668 11.406 -2.148 1 95.88 144 TYR B CA 1
ATOM 3674 C C . TYR B 1 144 ? 5.324 11.812 -3.461 1 95.88 144 TYR B C 1
ATOM 3676 O O . TYR B 1 144 ? 5.934 12.883 -3.551 1 95.88 144 TYR B O 1
ATOM 3684 N N . ASP B 1 145 ? 5.141 11.047 -4.477 1 94 145 ASP B N 1
ATOM 3685 C CA . ASP B 1 145 ? 5.789 11.289 -5.762 1 94 145 ASP B CA 1
ATOM 3686 C C . ASP B 1 145 ? 5.27 12.578 -6.402 1 94 145 ASP B C 1
ATOM 3688 O O . ASP B 1 145 ? 6.004 13.266 -7.105 1 94 145 ASP B O 1
ATOM 3692 N N . TYR B 1 146 ? 4.074 12.898 -6.141 1 95.88 146 TYR B N 1
ATOM 3693 C CA . TYR B 1 146 ? 3.525 14.164 -6.625 1 95.88 146 TYR B CA 1
ATOM 3694 C C . TYR B 1 146 ? 4.324 15.344 -6.094 1 95.88 146 TYR B C 1
ATOM 3696 O O . TYR B 1 146 ? 4.77 16.203 -6.863 1 95.88 146 TYR B O 1
ATOM 3704 N N . TRP B 1 147 ? 4.535 15.375 -4.848 1 94.12 147 TRP B N 1
ATOM 3705 C CA . TRP B 1 147 ? 5.199 16.484 -4.18 1 94.12 147 TRP B CA 1
ATOM 3706 C C . TRP B 1 147 ? 6.656 16.594 -4.617 1 94.12 147 TRP B C 1
ATOM 3708 O O . TRP B 1 147 ? 7.152 17.703 -4.867 1 94.12 147 TRP B O 1
ATOM 3718 N N . TRP B 1 148 ? 7.262 15.469 -4.758 1 90.56 148 TRP B N 1
ATOM 3719 C CA . TRP B 1 148 ? 8.672 15.492 -5.121 1 90.56 148 TRP B CA 1
ATOM 3720 C C . TRP B 1 148 ? 8.852 15.891 -6.582 1 90.56 148 TRP B C 1
ATOM 3722 O O . TRP B 1 148 ? 9.867 16.484 -6.949 1 90.56 148 TRP B O 1
ATOM 3732 N N . ASN B 1 149 ? 7.852 15.578 -7.312 1 93.44 149 ASN B N 1
ATOM 3733 C CA . ASN B 1 149 ? 7.879 16.078 -8.688 1 93.44 149 ASN B CA 1
ATOM 3734 C C . ASN B 1 149 ? 7.633 17.578 -8.75 1 93.44 149 ASN B C 1
ATOM 3736 O O . ASN B 1 149 ? 8.273 18.281 -9.531 1 93.44 149 ASN B O 1
ATOM 3740 N N . GLU B 1 150 ? 6.773 18.078 -7.953 1 92.38 150 GLU B N 1
ATOM 3741 C CA . GLU B 1 150 ? 6.445 19.5 -7.93 1 92.38 150 GLU B CA 1
ATOM 3742 C C . GLU B 1 150 ? 7.613 20.328 -7.391 1 92.38 150 GLU B C 1
ATOM 3744 O O . GLU B 1 150 ? 7.855 21.438 -7.852 1 92.38 150 GLU B O 1
ATOM 3749 N N . TYR B 1 151 ? 8.297 19.703 -6.445 1 90.06 151 TYR B N 1
ATOM 3750 C CA . TYR B 1 151 ? 9.367 20.453 -5.797 1 90.06 151 TYR B CA 1
ATOM 3751 C C . TYR B 1 151 ? 10.734 19.969 -6.258 1 90.06 151 TYR B C 1
ATOM 3753 O O . TYR B 1 151 ? 11.617 19.719 -5.434 1 90.06 151 TYR B O 1
ATOM 3761 N N . ASN B 1 152 ? 10.75 19.844 -7.48 1 90 152 ASN B N 1
ATOM 3762 C CA . ASN B 1 152 ? 12.062 19.562 -8.062 1 90 152 ASN B CA 1
ATOM 3763 C C . ASN B 1 152 ? 12.953 20.812 -8.047 1 90 152 ASN B C 1
ATOM 3765 O O . ASN B 1 152 ? 12.523 21.891 -7.637 1 90 152 ASN B O 1
ATOM 3769 N N . PRO B 1 153 ? 14.195 20.797 -8.43 1 87.94 153 PRO B N 1
ATOM 3770 C CA . PRO B 1 153 ? 15.133 21.922 -8.289 1 87.94 153 PRO B CA 1
ATOM 3771 C C . PRO B 1 153 ? 14.641 23.188 -8.969 1 87.94 153 PRO B C 1
ATOM 3773 O O . PRO B 1 153 ? 14.984 24.297 -8.547 1 87.94 153 PRO B O 1
ATOM 3776 N N . SER B 1 154 ? 13.836 23.062 -9.906 1 92.19 154 SER B N 1
ATOM 3777 C CA . SER B 1 154 ? 13.359 24.234 -10.633 1 92.19 154 SER B CA 1
ATOM 3778 C C . SER B 1 154 ? 12.32 25 -9.828 1 92.19 154 SER B C 1
ATOM 3780 O O . SER B 1 154 ? 11.953 26.125 -10.18 1 92.19 154 SER B O 1
ATOM 3782 N N . ALA B 1 155 ? 11.922 24.453 -8.727 1 92.88 155 ALA B N 1
ATOM 3783 C CA . ALA B 1 155 ? 10.922 25.094 -7.875 1 92.88 155 ALA B CA 1
ATOM 3784 C C . ALA B 1 155 ? 11.539 26.203 -7.023 1 92.88 155 ALA B C 1
ATOM 3786 O O . ALA B 1 155 ? 10.828 27.031 -6.457 1 92.88 155 ALA B O 1
ATOM 3787 N N . HIS B 1 156 ? 12.844 26.266 -6.934 1 91.5 156 HIS B N 1
ATOM 3788 C CA . HIS B 1 156 ? 13.531 27.297 -6.168 1 91.5 156 HIS B CA 1
ATOM 3789 C C . HIS B 1 156 ? 13.625 28.594 -6.957 1 91.5 156 HIS B C 1
ATOM 3791 O O . HIS B 1 156 ? 13.648 28.578 -8.188 1 91.5 156 HIS B O 1
ATOM 3797 N N . GLY B 1 157 ? 13.633 29.703 -6.133 1 92.25 157 GLY B N 1
ATOM 3798 C CA . GLY B 1 157 ? 13.75 31 -6.77 1 92.25 157 GLY B CA 1
ATOM 3799 C C . GLY B 1 157 ? 13.703 32.156 -5.785 1 92.25 157 GLY B C 1
ATOM 3800 O O . GLY B 1 157 ? 13.938 31.969 -4.59 1 92.25 157 GLY B O 1
ATOM 3801 N N . GLU B 1 158 ? 13.422 33.312 -6.27 1 92.25 158 GLU B N 1
ATOM 3802 C CA . GLU B 1 158 ? 13.594 34.531 -5.473 1 92.25 158 GLU B CA 1
ATOM 3803 C C . GLU B 1 158 ? 12.312 34.875 -4.73 1 92.25 158 GLU B C 1
ATOM 3805 O O . GLU B 1 158 ? 12.32 35.75 -3.844 1 92.25 158 GLU B O 1
ATOM 3810 N N . CYS B 1 159 ? 11.188 34.312 -5.094 1 93.75 159 CYS B N 1
ATOM 3811 C CA . CYS B 1 159 ? 9.906 34.656 -4.504 1 93.75 159 CYS B CA 1
ATOM 3812 C C . CYS B 1 159 ? 9.68 33.906 -3.197 1 93.75 159 CYS B C 1
ATOM 3814 O O . CYS B 1 159 ? 8.945 32.938 -3.166 1 93.75 159 CYS B O 1
ATOM 3816 N N . GLY B 1 160 ? 10.273 34.406 -2.139 1 85.94 160 GLY B N 1
ATOM 3817 C CA . GLY B 1 160 ? 10.164 33.719 -0.861 1 85.94 160 GLY B CA 1
ATOM 3818 C C . GLY B 1 160 ? 10.836 32.375 -0.858 1 85.94 160 GLY B C 1
ATOM 3819 O O . GLY B 1 160 ? 10.32 31.422 -0.266 1 85.94 160 GLY B O 1
ATOM 3820 N N . GLY B 1 161 ? 11.844 32.188 -1.701 1 88.12 161 GLY B N 1
ATOM 3821 C CA . GLY B 1 161 ? 12.594 30.969 -1.823 1 88.12 161 GLY B CA 1
ATOM 3822 C C . GLY B 1 161 ? 12.062 30.047 -2.916 1 88.12 161 GLY B C 1
ATOM 3823 O O . GLY B 1 161 ? 12.602 28.969 -3.143 1 88.12 161 GLY B O 1
ATOM 3824 N N . LEU B 1 162 ? 11.031 30.516 -3.611 1 94.31 162 LEU B N 1
ATOM 3825 C CA . LEU B 1 162 ? 10.375 29.719 -4.637 1 94.31 162 LEU B CA 1
ATOM 3826 C C . LEU B 1 162 ? 10.477 30.391 -6.004 1 94.31 162 LEU B C 1
ATOM 3828 O O . LEU B 1 162 ? 10.664 31.594 -6.09 1 94.31 162 LEU B O 1
ATOM 3832 N N . SER B 1 163 ? 10.375 29.578 -7.047 1 95.25 163 SER B N 1
ATOM 3833 C CA . SER B 1 163 ? 10.164 30.141 -8.367 1 95.25 163 SER B CA 1
ATOM 3834 C C . SER B 1 163 ? 8.836 30.891 -8.445 1 95.25 163 SER B C 1
ATOM 3836 O O . SER B 1 163 ? 7.953 30.672 -7.609 1 95.25 163 SER B O 1
ATOM 3838 N N . ASN B 1 164 ? 8.758 31.734 -9.422 1 96.12 164 ASN B N 1
ATOM 3839 C CA . ASN B 1 164 ? 7.496 32.438 -9.633 1 96.12 164 ASN B CA 1
ATOM 3840 C C . ASN B 1 164 ? 6.344 31.469 -9.859 1 96.12 164 ASN B C 1
ATOM 3842 O O . ASN B 1 164 ? 5.25 31.656 -9.328 1 96.12 164 ASN B O 1
ATOM 3846 N N . ALA B 1 165 ? 6.621 30.438 -10.625 1 95.62 165 ALA B N 1
ATOM 3847 C CA . ALA B 1 165 ? 5.598 29.438 -10.938 1 95.62 165 ALA B CA 1
ATOM 3848 C C . ALA B 1 165 ? 5.145 28.719 -9.672 1 95.62 165 ALA B C 1
ATOM 3850 O O . ALA B 1 165 ? 3.947 28.516 -9.453 1 95.62 165 ALA B O 1
ATOM 3851 N N . THR B 1 166 ? 6.062 28.281 -8.844 1 96.31 166 THR B N 1
ATOM 3852 C CA . THR B 1 166 ? 5.734 27.594 -7.605 1 96.31 166 THR B CA 1
ATOM 3853 C C . THR B 1 166 ? 5.059 28.531 -6.617 1 96.31 166 THR B C 1
ATOM 3855 O O . THR B 1 166 ? 4.102 28.156 -5.941 1 96.31 166 THR B O 1
ATOM 3858 N N . PHE B 1 167 ? 5.594 29.75 -6.578 1 96.06 167 PHE B N 1
ATOM 3859 C CA . PHE B 1 167 ? 4.992 30.781 -5.746 1 96.06 167 PHE B CA 1
ATOM 3860 C C . PHE B 1 167 ? 3.529 31 -6.109 1 96.06 167 PHE B C 1
ATOM 3862 O O . PHE B 1 167 ? 2.67 31.094 -5.23 1 96.06 167 PHE B O 1
ATOM 3869 N N . ASN B 1 168 ? 3.242 30.969 -7.352 1 96.19 168 ASN B N 1
ATOM 3870 C CA . ASN B 1 168 ? 1.874 31.125 -7.832 1 96.19 168 ASN B CA 1
ATOM 3871 C C . ASN B 1 168 ? 0.986 29.969 -7.383 1 96.19 168 ASN B C 1
ATOM 3873 O O . ASN B 1 168 ? -0.181 30.172 -7.043 1 96.19 168 ASN B O 1
ATOM 3877 N N . LYS B 1 169 ? 1.513 28.812 -7.355 1 96.19 169 LYS B N 1
ATOM 3878 C CA . LYS B 1 169 ? 0.746 27.672 -6.887 1 96.19 169 LYS B CA 1
ATOM 3879 C C . LYS B 1 169 ? 0.497 27.75 -5.383 1 96.19 169 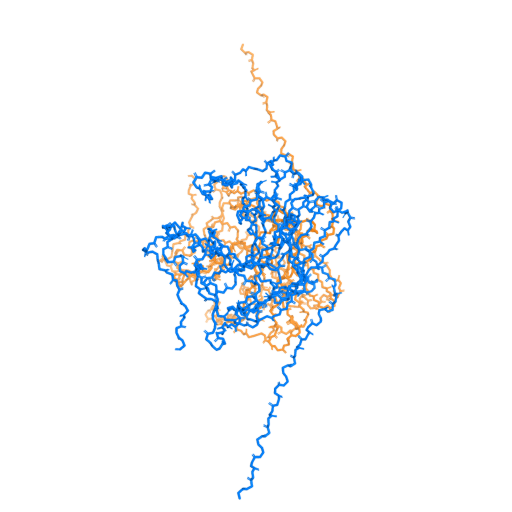LYS B C 1
ATOM 3881 O O . LYS B 1 169 ? -0.619 27.5 -4.918 1 96.19 169 LYS B O 1
ATOM 3886 N N . VAL B 1 170 ? 1.487 28.125 -4.648 1 97.25 170 VAL B N 1
ATOM 3887 C CA . VAL B 1 170 ? 1.421 28.172 -3.191 1 97.25 170 VAL B CA 1
ATOM 3888 C C . VAL B 1 170 ? 0.341 29.156 -2.758 1 97.25 170 VAL B C 1
ATOM 3890 O O . VAL B 1 170 ? -0.418 28.891 -1.823 1 97.25 170 VAL B O 1
ATOM 3893 N N . PHE B 1 171 ? 0.239 30.281 -3.469 1 97.56 171 PHE B N 1
ATOM 3894 C CA . PHE B 1 171 ? -0.648 31.359 -3.029 1 97.56 171 PHE B CA 1
ATOM 3895 C C . PHE B 1 171 ? -1.807 31.531 -4.004 1 97.56 171 PHE B C 1
ATOM 3897 O O . PHE B 1 171 ? -2.441 32.594 -4.039 1 97.56 171 PHE B O 1
ATOM 3904 N N . LYS B 1 172 ? -2.031 30.5 -4.859 1 97.5 172 LYS B N 1
ATOM 3905 C CA . LYS B 1 172 ? -3.236 30.547 -5.684 1 97.5 172 LYS B CA 1
ATOM 3906 C C . LYS B 1 172 ? -4.488 30.688 -4.824 1 97.5 172 LYS B C 1
ATOM 3908 O O . LYS B 1 172 ? -4.711 29.906 -3.906 1 97.5 172 LYS B O 1
ATOM 3913 N N . PRO B 1 173 ? -5.309 31.672 -5.156 1 97.5 173 PRO B N 1
ATOM 3914 C CA . PRO B 1 173 ? -6.496 31.875 -4.328 1 97.5 173 PRO B CA 1
ATOM 3915 C C . PRO B 1 173 ? -7.391 30.641 -4.258 1 97.5 173 PRO B C 1
ATOM 3917 O O . PRO B 1 173 ? -7.574 29.953 -5.262 1 97.5 173 PRO B O 1
ATOM 3920 N N . VAL B 1 174 ? -7.953 30.406 -3.119 1 98.25 174 VAL B N 1
ATOM 3921 C CA . VAL B 1 174 ? -8.82 29.266 -2.859 1 98.25 174 VAL B CA 1
ATOM 3922 C C . VAL B 1 174 ? -10.281 29.703 -2.926 1 98.25 174 VAL B C 1
ATOM 3924 O O . VAL B 1 174 ? -10.695 30.609 -2.217 1 98.25 174 VAL B O 1
ATOM 3927 N N . PRO B 1 175 ? -11.055 29.047 -3.797 1 98 175 PRO B N 1
ATOM 3928 C CA . PRO B 1 175 ? -12.484 29.375 -3.777 1 98 175 PRO B CA 1
ATOM 3929 C C . PRO B 1 175 ? -13.117 29.156 -2.404 1 98 175 PRO B C 1
ATOM 3931 O O . PRO B 1 175 ? -12.727 28.234 -1.676 1 98 175 PRO B O 1
ATOM 3934 N N . ALA B 1 176 ? -14.141 29.875 -2.111 1 97.81 176 ALA B N 1
ATOM 3935 C CA . ALA B 1 176 ? -14.727 29.953 -0.776 1 97.81 176 ALA B CA 1
ATOM 3936 C C . ALA B 1 176 ? -15.141 28.562 -0.279 1 97.81 176 ALA B C 1
ATOM 3938 O O . ALA B 1 176 ? -14.953 28.234 0.896 1 97.81 176 ALA B O 1
ATOM 3939 N N . SER B 1 177 ? -15.625 27.719 -1.128 1 97.88 177 SER B N 1
ATOM 3940 C CA . SER B 1 177 ? -16.141 26.438 -0.684 1 97.88 177 SER B CA 1
ATOM 3941 C C . SER B 1 177 ? -15.023 25.5 -0.242 1 97.88 177 SER B C 1
ATOM 3943 O O . SER B 1 177 ? -15.258 24.531 0.483 1 97.88 177 SER B O 1
ATOM 3945 N N . CYS B 1 178 ? -13.812 25.75 -0.698 1 98.38 178 CYS B N 1
ATOM 3946 C CA . CYS B 1 178 ? -12.672 24.906 -0.355 1 98.38 178 CYS B CA 1
ATOM 3947 C C . CYS B 1 178 ? -11.789 25.594 0.689 1 98.38 178 CYS B C 1
ATOM 3949 O O . CYS B 1 178 ? -10.727 25.078 1.029 1 98.38 178 CYS B O 1
ATOM 3951 N N . TRP B 1 179 ? -12.211 26.781 1.132 1 98.38 179 TRP B N 1
ATOM 3952 C CA . TRP B 1 179 ? -11.523 27.469 2.223 1 98.38 179 TRP B CA 1
ATOM 3953 C C . TRP B 1 179 ? -11.969 26.922 3.574 1 98.38 179 TRP B C 1
ATOM 3955 O O . TRP B 1 179 ? -13.156 26.641 3.781 1 98.38 179 TRP B O 1
ATOM 3965 N N . PRO B 1 180 ? -10.984 26.719 4.465 1 98.5 180 PRO B N 1
ATOM 3966 C CA . PRO B 1 180 ? -11.414 26.281 5.797 1 98.5 180 PRO B CA 1
ATOM 3967 C C . PRO B 1 180 ? -12.234 27.344 6.523 1 98.5 180 PRO B C 1
ATOM 3969 O O . PRO B 1 180 ? -11.711 28.422 6.855 1 98.5 180 PRO B O 1
ATOM 3972 N N . GLY B 1 181 ? -13.438 27 6.82 1 97.19 181 GLY B N 1
ATOM 3973 C CA . GLY B 1 181 ? -14.328 27.922 7.488 1 97.19 181 GLY B CA 1
ATOM 3974 C C . GLY B 1 181 ? -14.797 29.062 6.586 1 97.19 181 GLY B C 1
ATOM 3975 O O . GLY B 1 181 ? -14.859 28.891 5.363 1 97.19 181 GLY B O 1
ATOM 3976 N N . ASP B 1 182 ? -15.164 30.156 7.234 1 95.88 182 ASP B N 1
ATOM 3977 C CA . ASP B 1 182 ? -15.602 31.344 6.516 1 95.88 182 ASP B CA 1
ATOM 3978 C C . ASP B 1 182 ? -14.406 32.188 6.082 1 95.88 182 ASP B C 1
ATOM 3980 O O . ASP B 1 182 ? -13.453 32.375 6.844 1 95.88 182 ASP B O 1
ATOM 3984 N N . VAL B 1 183 ? -14.453 32.719 4.906 1 95.69 183 VAL B N 1
ATOM 3985 C CA . VAL B 1 183 ? -13.359 33.531 4.379 1 95.69 183 VAL B CA 1
ATOM 3986 C C . VAL B 1 183 ? -13.141 34.75 5.277 1 95.69 183 VAL B C 1
ATOM 3988 O O . VAL B 1 183 ? -12.062 35.312 5.281 1 95.69 183 VAL B O 1
ATOM 3991 N N . GLN B 1 184 ? -14.219 35.156 5.988 1 95.12 184 GLN B N 1
ATOM 3992 C CA . GLN B 1 184 ? -14.117 36.281 6.91 1 95.12 184 GLN B CA 1
ATOM 3993 C C . GLN B 1 184 ? -13.844 35.781 8.336 1 95.12 184 GLN B C 1
ATOM 3995 O O . GLN B 1 184 ? -13.844 36.594 9.273 1 95.12 184 GLN B O 1
ATOM 4000 N N . GLY B 1 185 ? -13.672 34.5 8.43 1 96.44 185 GLY B N 1
ATOM 4001 C CA . GLY B 1 185 ? -13.414 33.906 9.742 1 96.44 185 GLY B CA 1
ATOM 4002 C C . GLY B 1 185 ? -11.969 34.062 10.172 1 96.44 185 GLY B C 1
ATOM 4003 O O . GLY B 1 185 ? -11.211 34.844 9.602 1 96.44 185 GLY B O 1
ATOM 4004 N N . PRO B 1 186 ? -11.617 33.312 11.188 1 96.75 186 PRO B N 1
ATOM 4005 C CA . PRO B 1 186 ? -10.305 33.531 11.812 1 96.75 186 PRO B CA 1
ATOM 4006 C C . PRO B 1 186 ? -9.172 32.844 11.055 1 96.75 186 PRO B C 1
ATOM 4008 O O . PRO B 1 186 ? -7.996 33.094 11.328 1 96.75 186 PRO B O 1
ATOM 4011 N N . ILE B 1 187 ? -9.469 31.891 10.195 1 97.44 187 ILE B N 1
ATOM 4012 C CA . ILE B 1 187 ? -8.422 31.203 9.453 1 97.44 187 ILE B CA 1
ATOM 4013 C C . ILE B 1 187 ? -7.77 32.156 8.461 1 97.44 187 ILE B C 1
ATOM 4015 O O . ILE B 1 187 ? -8.461 32.812 7.664 1 97.44 187 ILE B O 1
ATOM 4019 N N . THR B 1 188 ? -6.461 32.25 8.57 1 95.44 188 THR B N 1
ATOM 4020 C CA . THR B 1 188 ? -5.781 33.312 7.82 1 95.44 188 THR B CA 1
ATOM 4021 C C . THR B 1 188 ? -4.465 32.781 7.242 1 95.44 188 THR B C 1
ATOM 4023 O O . THR B 1 188 ? -3.754 32.031 7.891 1 95.44 188 THR B O 1
ATOM 4026 N N . ASN B 1 189 ? -4.168 33.188 5.977 1 96.31 189 ASN B N 1
ATOM 4027 C CA . ASN B 1 189 ? -2.85 33 5.383 1 96.31 189 ASN B CA 1
ATOM 4028 C C . ASN B 1 189 ? -1.9 34.156 5.754 1 96.31 189 ASN B C 1
ATOM 4030 O O . ASN B 1 189 ? -2.172 35.312 5.461 1 96.31 189 ASN B O 1
ATOM 4034 N N . LEU B 1 190 ? -0.737 33.844 6.375 1 92 190 LEU B N 1
ATOM 4035 C CA . LEU B 1 190 ? 0.17 34.875 6.848 1 92 190 LEU B CA 1
ATOM 4036 C C . LEU B 1 190 ? 1.351 35.031 5.898 1 92 190 LEU B C 1
ATOM 4038 O O . LEU B 1 190 ? 2.299 35.75 6.199 1 92 190 LEU B O 1
ATOM 4042 N N . GLY B 1 191 ? 1.322 34.281 4.793 1 93.06 191 GLY B N 1
ATOM 4043 C CA . GLY B 1 191 ? 2.291 34.5 3.73 1 93.06 191 GLY B CA 1
ATOM 4044 C C . GLY B 1 191 ? 3.49 33.562 3.805 1 93.06 191 GLY B C 1
ATOM 4045 O O . GLY B 1 191 ? 4.488 33.781 3.115 1 93.06 191 GLY B O 1
ATOM 4046 N N . ASP B 1 192 ? 3.404 32.562 4.625 1 91.12 192 ASP B N 1
ATOM 4047 C CA . ASP B 1 192 ? 4.52 31.625 4.703 1 91.12 192 ASP B CA 1
ATOM 4048 C C . ASP B 1 192 ? 4.496 30.641 3.531 1 91.12 192 ASP B C 1
ATOM 4050 O O . ASP B 1 192 ? 3.426 30.297 3.023 1 91.12 192 ASP B O 1
ATOM 4054 N N . ALA B 1 193 ? 5.605 30.281 3.072 1 90.06 193 ALA B N 1
ATOM 4055 C CA . ALA B 1 193 ? 5.797 29.203 2.094 1 90.06 193 ALA B CA 1
ATOM 4056 C C . ALA B 1 193 ? 6.902 28.25 2.531 1 90.06 193 ALA B C 1
ATOM 4058 O O . ALA B 1 193 ? 8.031 28.672 2.803 1 90.06 193 ALA B O 1
ATOM 4059 N N . VAL B 1 194 ? 6.539 27.094 2.631 1 86.75 194 VAL B N 1
ATOM 4060 C CA . VAL B 1 194 ? 7.523 26.094 3.035 1 86.75 194 VAL B CA 1
ATOM 4061 C C . VAL B 1 194 ? 7.727 25.078 1.907 1 86.75 194 VAL B C 1
ATOM 4063 O O . VAL B 1 194 ? 6.758 24.609 1.309 1 86.75 194 VAL B O 1
ATOM 4066 N N . TRP B 1 195 ? 8.961 24.812 1.709 1 82.19 195 TRP B N 1
ATOM 4067 C CA . TRP B 1 195 ? 9.336 23.891 0.641 1 82.19 195 TRP B CA 1
ATOM 4068 C C . TRP B 1 195 ? 8.641 22.547 0.814 1 82.19 195 TRP B C 1
ATOM 4070 O O . TRP B 1 195 ? 8.562 22.016 1.926 1 82.19 195 TRP B O 1
ATOM 4080 N N . ALA B 1 196 ? 8.039 22.016 -0.24 1 83.75 196 ALA B N 1
ATOM 4081 C CA . ALA B 1 196 ? 7.414 20.703 -0.393 1 83.75 196 ALA B CA 1
ATOM 4082 C C . ALA B 1 196 ? 6.113 20.609 0.4 1 83.75 196 ALA B C 1
ATOM 4084 O O . ALA B 1 196 ? 5.648 19.516 0.726 1 83.75 196 ALA B O 1
ATOM 4085 N N . MET B 1 197 ? 5.441 21.703 0.735 1 90.12 197 MET B N 1
ATOM 4086 C CA . MET B 1 197 ? 4.188 21.656 1.479 1 90.12 197 MET B CA 1
ATOM 4087 C C . MET B 1 197 ? 3.209 22.703 0.967 1 90.12 197 MET B C 1
ATOM 4089 O O . MET B 1 197 ? 2.012 22.453 0.849 1 90.12 197 MET B O 1
ATOM 4093 N N . GLY B 1 198 ? 3.752 23.891 0.687 1 94.56 198 GLY B N 1
ATOM 4094 C CA . GLY B 1 198 ? 2.893 25.031 0.387 1 94.56 198 GLY B CA 1
ATOM 4095 C C . GLY B 1 198 ? 2.812 26.031 1.521 1 94.56 198 GLY B C 1
ATOM 4096 O O . GLY B 1 198 ? 3.822 26.344 2.16 1 94.56 198 GLY B O 1
ATOM 4097 N N . SER B 1 199 ? 1.636 26.656 1.66 1 96.56 199 SER B N 1
ATOM 4098 C CA . SER B 1 199 ? 1.457 27.656 2.707 1 96.56 199 SER B CA 1
ATOM 4099 C C . SER B 1 199 ? 0.603 27.109 3.848 1 96.56 199 SER B C 1
ATOM 4101 O O . SER B 1 199 ? -0.111 26.125 3.682 1 96.56 199 SER B O 1
ATOM 4103 N N . HIS B 1 200 ? 0.771 27.688 5.008 1 97.38 200 HIS B N 1
ATOM 4104 C CA . HIS B 1 200 ? 0.046 27.297 6.211 1 97.38 200 HIS B CA 1
ATOM 4105 C C . HIS B 1 200 ? -1.008 28.328 6.582 1 97.38 200 HIS B C 1
ATOM 4107 O O . HIS B 1 200 ? -0.74 29.531 6.543 1 97.38 200 HIS B O 1
ATOM 4113 N N . LEU B 1 201 ? -2.186 27.812 6.91 1 97.69 201 LEU B N 1
ATOM 4114 C CA . LEU B 1 201 ? -3.285 28.672 7.328 1 97.69 201 LEU B CA 1
ATOM 4115 C C . LEU B 1 201 ? -3.477 28.625 8.836 1 97.69 201 LEU B C 1
ATOM 4117 O O . LEU B 1 201 ? -3.73 27.547 9.398 1 97.69 201 LEU B O 1
ATOM 4121 N N . TYR B 1 202 ? -3.471 29.75 9.445 1 94.56 202 TYR B N 1
ATOM 4122 C CA . TYR B 1 202 ? -3.457 29.812 10.906 1 94.56 202 TYR B CA 1
ATOM 4123 C C . TYR B 1 202 ? -4.824 30.219 11.445 1 94.56 202 TYR B C 1
ATOM 4125 O O . TYR B 1 202 ? -5.488 31.094 10.875 1 94.56 202 TYR B O 1
ATOM 4133 N N . ASP B 1 203 ? -5.238 29.609 12.5 1 95.44 203 ASP B N 1
ATOM 4134 C CA . ASP B 1 203 ? -6.422 30.016 13.242 1 95.44 203 ASP B CA 1
ATOM 4135 C C . ASP B 1 203 ? -6.074 31.109 14.266 1 95.44 203 ASP B C 1
ATOM 4137 O O . ASP B 1 203 ? -5.648 30.797 15.383 1 95.44 203 ASP B O 1
ATOM 4141 N N . LEU B 1 204 ? -6.375 32.344 13.953 1 93.31 204 LEU B N 1
ATOM 4142 C CA . LEU B 1 204 ? -5.957 33.469 14.773 1 93.31 204 LEU B CA 1
ATOM 4143 C C . LEU B 1 204 ? -6.836 33.594 16.016 1 93.31 204 LEU B C 1
ATOM 4145 O O . LEU B 1 204 ? -6.527 34.375 16.922 1 93.31 204 LEU B O 1
ATOM 4149 N N . SER B 1 205 ? -7.867 32.781 16.031 1 92.62 205 SER B N 1
ATOM 4150 C CA . SER B 1 205 ? -8.711 32.812 17.234 1 92.62 205 SER B CA 1
ATOM 4151 C C . SER B 1 205 ? -8.133 31.891 18.312 1 92.62 205 SER B C 1
ATOM 4153 O O . SER B 1 205 ? -8.625 31.875 19.438 1 92.62 205 SER B O 1
ATOM 4155 N N . GLY B 1 206 ? -7.137 31.141 17.984 1 89.81 206 GLY B N 1
ATOM 4156 C CA . GLY B 1 206 ? -6.512 30.25 18.953 1 89.81 206 GLY B CA 1
ATOM 4157 C C . GLY B 1 206 ? -5.938 30.984 20.156 1 89.81 206 GLY B C 1
ATOM 4158 O O . GLY B 1 206 ? -5.555 32.156 20.047 1 89.81 206 GLY B O 1
ATOM 4159 N N . GLU B 1 207 ? -5.742 30.312 21.266 1 87.5 207 GLU B N 1
ATOM 4160 C CA . GLU B 1 207 ? -5.293 30.922 22.516 1 87.5 207 GLU B CA 1
ATOM 4161 C C . GLU B 1 207 ? -3.855 31.422 22.406 1 87.5 207 GLU B C 1
ATOM 4163 O O . GLU B 1 207 ? -3.49 32.438 23.031 1 87.5 207 GLU B O 1
ATOM 4168 N N . GLU B 1 208 ? -3.104 30.766 21.594 1 90.31 208 GLU B N 1
ATOM 4169 C CA . GLU B 1 208 ? -1.698 31.141 21.453 1 90.31 208 GLU B CA 1
ATOM 4170 C C . GLU B 1 208 ? -1.556 32.531 20.844 1 90.31 208 GLU B C 1
ATOM 4172 O O . GLU B 1 208 ? -0.521 33.188 21 1 90.31 208 GLU B O 1
ATOM 4177 N N . PHE B 1 209 ? -2.547 32.969 20.125 1 89.12 209 PHE B N 1
ATOM 4178 C CA . PHE B 1 209 ? -2.502 34.281 19.516 1 89.12 209 PHE B CA 1
ATOM 4179 C C . PHE B 1 209 ? -3.068 35.344 20.469 1 89.12 209 PHE B C 1
ATOM 4181 O O . PHE B 1 209 ? -2.934 36.531 20.219 1 89.12 209 PHE B O 1
ATOM 4188 N N . LYS B 1 210 ? -3.676 34.969 21.469 1 79.69 210 LYS B N 1
ATOM 4189 C CA . LYS B 1 210 ? -4.207 35.906 22.453 1 79.69 210 LYS B CA 1
ATOM 4190 C C . LYS B 1 210 ? -3.178 36.219 23.531 1 79.69 210 LYS B C 1
ATOM 4192 O O . LYS B 1 210 ? -3.42 37.031 24.422 1 79.69 210 LYS B O 1
ATOM 4197 N N . GLN B 1 211 ? -1.911 35.938 23.406 1 65.5 211 GLN B N 1
ATOM 4198 C CA . GLN B 1 211 ? -0.689 36.219 24.141 1 65.5 211 GLN B CA 1
ATOM 4199 C C . GLN B 1 211 ? -0.84 35.906 25.625 1 65.5 211 GLN B C 1
ATOM 4201 O O . GLN B 1 211 ? -0.192 36.5 26.469 1 65.5 211 GLN B O 1
ATOM 4206 N N . GLN B 1 212 ? -1.708 34.969 25.891 1 63.12 212 GLN B N 1
ATOM 4207 C CA . GLN B 1 212 ? -1.866 34.688 27.312 1 63.12 212 GLN B CA 1
ATOM 4208 C C . GLN B 1 212 ? -1.179 33.406 27.688 1 63.12 212 GLN B C 1
ATOM 4210 O O . GLN B 1 212 ? -0.75 33.219 28.844 1 63.12 212 GLN B O 1
ATOM 4215 N N . LYS B 1 213 ? -1.05 32.469 26.766 1 73.5 213 LYS B N 1
ATOM 4216 C CA . LYS B 1 213 ? -0.493 31.156 27.125 1 73.5 213 LYS B CA 1
ATOM 4217 C C . LYS B 1 213 ? 0.414 30.641 26.016 1 73.5 213 LYS B C 1
ATOM 4219 O O . LYS B 1 213 ? 0.238 30.984 24.844 1 73.5 213 LYS B O 1
ATOM 4224 N N . GLN B 1 214 ? 1.468 29.953 26.5 1 84.19 214 GLN B N 1
ATOM 4225 C CA . GLN B 1 214 ? 2.328 29.281 25.547 1 84.19 214 GLN B CA 1
ATOM 4226 C C . GLN B 1 214 ? 1.537 28.281 24.703 1 84.19 214 GLN B C 1
ATOM 4228 O O . GLN B 1 214 ? 0.612 27.641 25.203 1 84.19 214 GLN B O 1
ATOM 4233 N N . PHE B 1 215 ? 1.968 28.203 23.547 1 90.88 215 PHE B N 1
ATOM 4234 C CA . PHE B 1 215 ? 1.313 27.297 22.594 1 90.88 215 PHE B CA 1
ATOM 4235 C C . PHE B 1 215 ? 1.417 25.844 23.078 1 90.88 215 PHE B C 1
ATOM 4237 O O . PHE B 1 215 ? 2.48 25.406 23.516 1 90.88 215 PHE B O 1
ATOM 4244 N N . ASN B 1 216 ? 0.293 25.125 23.156 1 94.31 216 ASN B N 1
ATOM 4245 C CA . ASN B 1 216 ? 0.323 23.703 23.484 1 94.31 216 ASN B CA 1
ATOM 4246 C C . ASN B 1 216 ? 0.094 22.828 22.266 1 94.31 216 ASN B C 1
ATOM 4248 O O . ASN B 1 216 ? 0.901 21.953 21.969 1 94.31 216 ASN B O 1
ATOM 4252 N N . PHE B 1 217 ? -1.036 23.062 21.594 1 96.56 217 PHE B N 1
ATOM 4253 C CA . PHE B 1 217 ? -1.283 22.406 20.312 1 96.56 217 PHE B CA 1
ATOM 4254 C C . PHE B 1 217 ? -2.188 23.25 19.422 1 96.56 217 PHE B C 1
ATOM 4256 O O . PHE B 1 217 ? -2.836 24.188 19.906 1 96.56 217 PHE B O 1
ATOM 4263 N N . THR B 1 218 ? -2.17 22.969 18.172 1 96.5 218 THR B N 1
ATOM 4264 C CA . THR B 1 218 ? -3.062 23.641 17.234 1 96.5 218 THR B CA 1
ATOM 4265 C C . THR B 1 218 ? -3.312 22.781 16 1 96.5 218 THR B C 1
ATOM 4267 O O . THR B 1 218 ? -2.625 21.781 15.797 1 96.5 218 THR B O 1
ATOM 4270 N N . GLN B 1 219 ? -4.344 23.078 15.305 1 97.75 219 GLN B N 1
ATOM 4271 C CA . GLN B 1 219 ? -4.68 22.516 14 1 97.75 219 GLN B CA 1
ATOM 4272 C C . GLN B 1 219 ? -4.445 23.531 12.883 1 97.75 219 GLN B C 1
ATOM 4274 O O . GLN B 1 219 ? -5.023 24.625 12.898 1 97.75 219 GLN B O 1
ATOM 4279 N N . ILE B 1 220 ? -3.619 23.109 11.969 1 97.56 220 ILE B N 1
ATOM 4280 C CA . ILE B 1 220 ? -3.295 23.953 10.82 1 97.56 220 ILE B CA 1
ATOM 4281 C C . ILE B 1 220 ? -3.807 23.297 9.539 1 97.56 220 ILE B C 1
ATOM 4283 O O . ILE B 1 220 ? -3.77 22.078 9.398 1 97.56 220 ILE B O 1
ATOM 4287 N N . TYR B 1 221 ? -4.352 24.094 8.602 1 98.5 221 TYR B N 1
ATOM 4288 C CA . TYR B 1 221 ? -4.66 23.672 7.238 1 98.5 221 TYR B CA 1
ATOM 4289 C C . TYR B 1 221 ? -3.574 24.125 6.27 1 98.5 221 TYR B C 1
ATOM 4291 O O . TYR B 1 221 ? -3.006 25.203 6.422 1 98.5 221 TYR B O 1
ATOM 4299 N N . GLY B 1 222 ? -3.299 23.281 5.289 1 98.5 222 GLY B N 1
ATOM 4300 C CA . GLY B 1 222 ? -2.281 23.609 4.305 1 98.5 222 GLY B CA 1
ATOM 4301 C C . GLY B 1 222 ? -2.852 23.906 2.93 1 98.5 222 GLY B C 1
ATOM 4302 O O . GLY B 1 222 ? -3.656 23.125 2.412 1 98.5 222 GLY B O 1
ATOM 4303 N N . GLN B 1 223 ? -2.412 24.969 2.395 1 98.06 223 GLN B N 1
ATOM 4304 C CA . GLN B 1 223 ? -2.879 25.406 1.081 1 98.06 223 GLN B CA 1
ATOM 4305 C C . GLN B 1 223 ? -1.848 25.078 0.001 1 98.06 223 GLN B C 1
ATOM 4307 O O . GLN B 1 223 ? -0.645 25.25 0.217 1 98.06 223 GLN B O 1
ATOM 4312 N N . TRP B 1 224 ? -2.291 24.594 -1.134 1 97.12 224 TRP B N 1
ATOM 4313 C CA . TRP B 1 224 ? -1.493 24.344 -2.33 1 97.12 224 TRP B CA 1
ATOM 4314 C C . TRP B 1 224 ? -2.373 24.312 -3.576 1 97.12 224 TRP B C 1
ATOM 4316 O O . TRP B 1 224 ? -3.355 23.578 -3.629 1 97.12 224 TRP B O 1
ATOM 4326 N N . ASP B 1 225 ? -2.068 25.141 -4.5 1 96.25 225 ASP B N 1
ATOM 4327 C CA . ASP B 1 225 ? -2.658 25.125 -5.836 1 96.25 225 ASP B CA 1
ATOM 4328 C C . ASP B 1 225 ? -4.176 25.297 -5.766 1 96.25 225 ASP B C 1
ATOM 4330 O O . ASP B 1 225 ? -4.918 24.516 -6.367 1 96.25 225 ASP B O 1
ATOM 4334 N N . GLY B 1 226 ? -4.59 26.203 -4.945 1 96.5 226 GLY B N 1
ATOM 4335 C CA . GLY B 1 226 ? -5.977 26.656 -4.945 1 96.5 226 GLY B CA 1
ATOM 4336 C C . GLY B 1 226 ? -6.879 25.781 -4.094 1 96.5 226 GLY B C 1
ATOM 4337 O O . GLY B 1 226 ? -8.102 25.812 -4.25 1 96.5 226 GLY B O 1
ATOM 4338 N N . SER B 1 227 ? -6.332 24.984 -3.264 1 96.75 227 SER B N 1
ATOM 4339 C CA . SER B 1 227 ? -7.121 24.125 -2.389 1 96.75 227 SER B CA 1
ATOM 4340 C C . SER B 1 227 ? -6.332 23.734 -1.145 1 96.75 227 SER B C 1
ATOM 4342 O O . SER B 1 227 ? -5.172 24.125 -0.987 1 96.75 227 SER B O 1
ATOM 4344 N N . ILE B 1 228 ? -7.043 23.047 -0.247 1 98.38 228 ILE B N 1
ATOM 4345 C CA . ILE B 1 228 ? -6.375 22.453 0.909 1 98.38 228 ILE B CA 1
ATOM 4346 C C . ILE B 1 228 ? -5.703 21.141 0.507 1 98.38 228 ILE B C 1
ATOM 4348 O O . ILE B 1 228 ? -6.309 20.312 -0.17 1 98.38 228 ILE B O 1
ATOM 4352 N N . ALA B 1 229 ? -4.449 21.031 0.99 1 97.69 229 ALA B N 1
ATOM 4353 C CA . ALA B 1 229 ? -3.666 19.906 0.481 1 97.69 229 ALA B CA 1
ATOM 4354 C C . ALA B 1 229 ? -3.123 19.062 1.623 1 97.69 229 ALA B C 1
ATOM 4356 O O . ALA B 1 229 ? -2.574 17.984 1.393 1 97.69 229 ALA B O 1
ATOM 4357 N N . TYR B 1 230 ? -3.188 19.484 2.832 1 98.56 230 TYR B N 1
ATOM 4358 C CA . TYR B 1 230 ? -2.771 18.719 3.996 1 98.56 230 TYR B CA 1
ATOM 4359 C C . TYR B 1 230 ? -3.371 19.281 5.273 1 98.56 230 TYR B C 1
ATOM 4361 O O . TYR B 1 230 ? -3.893 20.406 5.273 1 98.56 230 TYR B O 1
ATOM 4369 N N . LEU B 1 231 ? -3.389 18.531 6.324 1 98.81 231 LEU B N 1
ATOM 4370 C CA . LEU B 1 231 ? -3.717 18.938 7.688 1 98.81 231 LEU B CA 1
ATOM 4371 C C . LEU B 1 231 ? -2.504 18.797 8.602 1 98.81 231 LEU B C 1
ATOM 4373 O O . LEU B 1 231 ? -1.744 17.828 8.492 1 98.81 231 LEU B O 1
ATOM 4377 N N . GLU B 1 232 ? -2.412 19.75 9.508 1 98.69 232 GLU B N 1
ATOM 4378 C CA . GLU B 1 232 ? -1.208 19.734 10.336 1 98.69 232 GLU B CA 1
ATOM 4379 C C . GLU B 1 232 ? -1.543 19.984 11.797 1 98.69 232 GLU B C 1
ATOM 4381 O O . GLU B 1 232 ? -1.725 21.125 12.219 1 98.69 232 GLU B O 1
ATOM 4386 N N . PRO B 1 233 ? -1.561 18.984 12.594 1 98.75 233 PRO B N 1
ATOM 4387 C CA . PRO B 1 233 ? -1.452 19.203 14.031 1 98.75 233 PRO B CA 1
ATOM 4388 C C . PRO B 1 233 ? -0.025 19.516 14.477 1 98.75 233 PRO B C 1
ATOM 4390 O O . PRO B 1 233 ? 0.914 18.812 14.086 1 98.75 233 PRO B O 1
ATOM 4393 N N . MET B 1 234 ? 0.116 20.578 15.219 1 98.25 234 MET B N 1
ATOM 4394 C CA . MET B 1 234 ? 1.335 20.875 15.961 1 98.25 234 MET B CA 1
ATOM 4395 C C . MET B 1 234 ? 1.13 20.625 17.453 1 98.25 234 MET B C 1
ATOM 4397 O O . MET B 1 234 ? 0.091 21 18.016 1 98.25 234 MET B O 1
ATOM 4401 N N . VAL B 1 235 ? 2.074 20 18.031 1 98.5 235 VAL B N 1
ATOM 4402 C CA . VAL B 1 235 ? 1.949 19.656 19.453 1 98.5 235 VAL B CA 1
ATOM 4403 C C . VAL B 1 235 ? 3.271 19.922 20.156 1 98.5 235 VAL B C 1
ATOM 4405 O O . VAL B 1 235 ? 4.316 19.406 19.766 1 98.5 235 VAL B O 1
ATOM 4408 N N . SER B 1 236 ? 3.207 20.703 21.203 1 98 236 SER B N 1
ATOM 4409 C CA . SER B 1 236 ? 4.43 21.016 21.938 1 98 236 SER B CA 1
ATOM 4410 C C . SER B 1 236 ? 4.949 19.797 22.688 1 98 236 SER B C 1
ATOM 4412 O O . SER B 1 236 ? 4.164 18.953 23.141 1 98 236 SER B O 1
ATOM 4414 N N . GLN B 1 237 ? 6.242 19.719 22.797 1 98.31 237 GLN B N 1
ATOM 4415 C CA . GLN B 1 237 ? 6.879 18.656 23.562 1 98.31 237 GLN B CA 1
ATOM 4416 C C . GLN B 1 237 ? 6.391 18.672 25.016 1 98.31 237 GLN B C 1
ATOM 4418 O O . GLN B 1 237 ? 6.102 17.609 25.578 1 98.31 237 GLN B O 1
ATOM 4423 N N . GLN B 1 238 ? 6.312 19.844 25.547 1 97.19 238 GLN B N 1
ATOM 4424 C CA . GLN B 1 238 ? 5.875 20 26.922 1 97.19 238 GLN B CA 1
ATOM 4425 C C . GLN B 1 238 ? 4.461 19.453 27.125 1 97.19 238 GLN B C 1
ATOM 4427 O O . GLN B 1 238 ? 4.191 18.75 28.094 1 97.19 238 GLN B O 1
ATOM 4432 N N . MET B 1 239 ? 3.592 19.797 26.203 1 97.06 239 MET B N 1
ATOM 4433 C CA . MET B 1 239 ? 2.219 19.312 26.281 1 97.06 239 MET B CA 1
ATOM 4434 C C . MET B 1 239 ? 2.186 17.797 26.281 1 97.06 239 MET B C 1
ATOM 4436 O O . MET B 1 239 ? 1.488 17.172 27.078 1 97.06 239 MET B O 1
ATOM 4440 N N . MET B 1 240 ? 2.922 17.156 25.469 1 98.5 240 MET B N 1
ATOM 4441 C CA . MET B 1 240 ? 2.934 15.695 25.328 1 98.5 240 MET B CA 1
ATOM 4442 C C . MET B 1 240 ? 3.449 15.039 26.609 1 98.5 240 MET B C 1
ATOM 4444 O O . MET B 1 240 ? 2.9 14.023 27.047 1 98.5 240 MET B O 1
ATOM 4448 N N . LEU B 1 241 ? 4.453 15.625 27.203 1 98.19 241 LEU B N 1
ATOM 4449 C CA . LEU B 1 241 ? 5.129 14.992 28.328 1 98.19 241 LEU B CA 1
ATOM 4450 C C . LEU B 1 241 ? 4.426 15.32 29.641 1 98.19 241 LEU B C 1
ATOM 4452 O O . LEU B 1 241 ? 4.434 14.516 30.578 1 98.19 241 LEU B O 1
ATOM 4456 N N . SER B 1 242 ? 3.787 16.453 29.734 1 97.62 242 SER B N 1
ATOM 4457 C CA . SER B 1 242 ? 3.234 16.906 31 1 97.62 242 SER B CA 1
ATOM 4458 C C . SER B 1 242 ? 1.884 16.266 31.281 1 97.62 242 SER B C 1
ATOM 4460 O O . SER B 1 242 ? 1.44 16.219 32.438 1 97.62 242 SER B O 1
ATOM 4462 N N . ARG B 1 243 ? 1.226 15.797 30.266 1 97.88 243 ARG B N 1
ATOM 4463 C CA . ARG B 1 243 ? -0.073 15.172 30.484 1 97.88 243 ARG B CA 1
ATOM 4464 C C . ARG B 1 243 ? 0.079 13.836 31.203 1 97.88 243 ARG B C 1
ATOM 4466 O O . ARG B 1 243 ? 1.117 13.18 31.094 1 97.88 243 ARG B O 1
ATOM 4473 N N . ALA B 1 244 ? -0.956 13.43 31.875 1 98.19 244 ALA B N 1
ATOM 4474 C CA . ALA B 1 244 ? -0.923 12.18 32.625 1 98.19 244 ALA B CA 1
ATOM 4475 C C . ALA B 1 244 ? -1.152 10.977 31.719 1 98.19 244 ALA B C 1
ATOM 4477 O O . ALA B 1 244 ? -1.824 11.094 30.688 1 98.19 244 ALA B O 1
ATOM 4478 N N . VAL B 1 245 ? -0.569 9.844 32.125 1 98 245 VAL B N 1
ATOM 4479 C CA . VAL B 1 245 ? -0.91 8.586 31.453 1 98 245 VAL B CA 1
ATOM 4480 C C . VAL B 1 245 ? -2.422 8.375 31.5 1 98 245 VAL B C 1
ATOM 4482 O O . VAL B 1 245 ? -3.057 8.586 32.531 1 98 245 VAL B O 1
ATOM 4485 N N . GLY B 1 246 ? -2.996 8.008 30.375 1 98.38 246 GLY B N 1
ATOM 4486 C CA . GLY B 1 246 ? -4.438 7.863 30.266 1 98.38 246 GLY B CA 1
ATOM 4487 C C . GLY B 1 246 ? -5.117 9.086 29.672 1 98.38 246 GLY B C 1
ATOM 4488 O O . GLY B 1 246 ? -6.32 9.062 29.422 1 98.38 246 GLY B O 1
ATOM 4489 N N . TYR B 1 247 ? -4.371 10.094 29.484 1 98.38 247 TYR B N 1
ATOM 4490 C CA . TYR B 1 247 ? -4.891 11.312 28.875 1 98.38 247 TYR B CA 1
ATOM 4491 C C . TYR B 1 247 ? -5.527 11.016 27.516 1 98.38 247 TYR B C 1
ATOM 4493 O O . TYR B 1 247 ? -4.969 10.273 26.703 1 98.38 247 TYR B O 1
ATOM 4501 N N . THR B 1 248 ? -6.77 11.562 27.297 1 98.5 248 THR B N 1
ATOM 4502 C CA . THR B 1 248 ? -7.461 11.555 26.016 1 98.5 248 THR B CA 1
ATOM 4503 C C . THR B 1 248 ? -8.156 12.883 25.766 1 98.5 248 THR B C 1
ATOM 4505 O O . THR B 1 248 ? -8.781 13.445 26.656 1 98.5 248 THR B O 1
ATOM 4508 N N . PHE B 1 249 ? -8.047 13.352 24.625 1 98.44 249 PHE B N 1
ATOM 4509 C CA . PHE B 1 249 ? -8.664 14.609 24.219 1 98.44 249 PHE B CA 1
ATOM 4510 C C . PHE B 1 249 ? -8.961 14.609 22.719 1 98.44 249 PHE B C 1
ATOM 4512 O O . PHE B 1 249 ? -8.156 14.102 21.938 1 98.44 249 PHE B O 1
ATOM 4519 N N . CYS B 1 250 ? -10.094 15.156 22.312 1 98.62 250 CYS B N 1
ATOM 4520 C CA . CYS B 1 250 ? -10.406 15.383 20.906 1 98.62 250 CYS B CA 1
ATOM 4521 C C . CYS B 1 250 ? -10.914 16.797 20.688 1 98.62 250 CYS B C 1
ATOM 4523 O O . CYS B 1 250 ? -11.734 17.297 21.453 1 98.62 250 CYS B O 1
ATOM 4525 N N . ARG B 1 251 ? -10.398 17.328 19.719 1 97.81 251 ARG B N 1
ATOM 4526 C CA . ARG B 1 251 ? -10.914 18.609 19.219 1 97.81 251 ARG B CA 1
ATOM 4527 C C . ARG B 1 251 ? -11.75 18.406 17.953 1 97.81 251 ARG B C 1
ATOM 4529 O O . ARG B 1 251 ? -11.297 17.766 17 1 97.81 251 ARG B O 1
ATOM 4536 N N . THR B 1 252 ? -12.906 19 17.953 1 98.31 252 THR B N 1
ATOM 4537 C CA . THR B 1 252 ? -13.703 19 16.734 1 98.31 252 THR B CA 1
ATOM 4538 C C . THR B 1 252 ? -13.141 20 15.727 1 98.31 252 THR B C 1
ATOM 4540 O O . THR B 1 252 ? -12.836 21.141 16.078 1 98.31 252 THR B O 1
ATOM 4543 N N . LEU B 1 253 ? -13.031 19.578 14.523 1 98.31 253 LEU B N 1
ATOM 4544 C CA . LEU B 1 253 ? -12.547 20.438 13.453 1 98.31 253 LEU B CA 1
ATOM 4545 C C . LEU B 1 253 ? -13.695 21.203 12.805 1 98.31 253 LEU B C 1
ATOM 4547 O O . LEU B 1 253 ? -14.219 20.781 11.773 1 98.31 253 LEU B O 1
ATOM 4551 N N . VAL B 1 254 ? -13.914 22.375 13.281 1 97.56 254 VAL B N 1
ATOM 4552 C CA . VAL B 1 254 ? -15.125 23.109 12.93 1 97.56 254 VAL B CA 1
ATOM 4553 C C . VAL B 1 254 ? -14.891 23.922 11.656 1 97.56 254 VAL B C 1
ATOM 4555 O O . VAL B 1 254 ? -15.828 24.484 11.094 1 97.56 254 VAL B O 1
ATOM 4558 N N . HIS B 1 255 ? -13.664 24 11.188 1 98.19 255 HIS B N 1
ATOM 4559 C CA . HIS B 1 255 ? -13.367 24.875 10.055 1 98.19 255 HIS B CA 1
ATOM 4560 C C . HIS B 1 255 ? -13.094 24.062 8.789 1 98.19 255 HIS B C 1
ATOM 4562 O O . HIS B 1 255 ? -12.555 24.578 7.812 1 98.19 255 HIS B O 1
ATOM 4568 N N . ASN B 1 256 ? -13.43 22.75 8.805 1 98.56 256 ASN B N 1
ATOM 4569 C CA . ASN B 1 256 ? -13.234 21.969 7.59 1 98.56 256 ASN B CA 1
ATOM 4570 C C . ASN B 1 256 ? -13.953 22.609 6.398 1 98.56 256 ASN B C 1
ATOM 4572 O O . ASN B 1 256 ? -15.062 23.125 6.539 1 98.56 256 ASN B O 1
ATOM 4576 N N . PRO B 1 257 ? -13.305 22.531 5.223 1 98.25 257 PRO B N 1
ATOM 4577 C CA . PRO B 1 257 ? -13.969 23.078 4.039 1 98.25 257 PRO B CA 1
ATOM 4578 C C . PRO B 1 257 ? -15.25 22.328 3.682 1 98.25 257 PRO B C 1
ATOM 4580 O O . PRO B 1 257 ? -15.398 21.156 4.043 1 98.25 257 PRO B O 1
ATOM 4583 N N . GLU B 1 258 ? -16.047 23.062 3 1 97.5 258 GLU B N 1
ATOM 4584 C CA . GLU B 1 258 ? -17.281 22.453 2.533 1 97.5 258 GLU B CA 1
ATOM 4585 C C . GLU B 1 258 ? -17.031 21.484 1.392 1 97.5 258 GLU B C 1
ATOM 4587 O O . GLU B 1 258 ? -17.703 20.453 1.288 1 97.5 258 GLU B O 1
ATOM 4592 N N . ASN B 1 259 ? -16.109 21.859 0.526 1 98.06 259 ASN B N 1
ATOM 4593 C CA . ASN B 1 259 ? -15.688 21.062 -0.613 1 98.06 259 ASN B CA 1
ATOM 4594 C C . ASN B 1 259 ? -14.172 20.891 -0.65 1 98.06 259 ASN B C 1
ATOM 4596 O O . ASN B 1 259 ? -13.445 21.609 0.03 1 98.06 259 ASN B O 1
ATOM 4600 N N . MET B 1 260 ? -13.836 19.891 -1.367 1 98.38 260 MET B N 1
ATOM 4601 C CA . MET B 1 260 ? -12.438 19.719 -1.739 1 98.38 260 MET B CA 1
ATOM 4602 C C . MET B 1 260 ? -12.273 19.688 -3.256 1 98.38 260 MET B C 1
ATOM 4604 O O . MET B 1 260 ? -13.266 19.656 -3.988 1 98.38 260 MET B O 1
ATOM 4608 N N . ALA B 1 261 ? -11.008 19.812 -3.66 1 97.44 261 ALA B N 1
ATOM 4609 C CA . ALA B 1 261 ? -10.781 19.766 -5.102 1 97.44 261 ALA B CA 1
ATOM 4610 C C . ALA B 1 261 ? -11.336 18.484 -5.707 1 97.44 261 ALA B C 1
ATOM 4612 O O . ALA B 1 261 ? -11.984 18.516 -6.758 1 97.44 261 ALA B O 1
ATOM 4613 N N . GLU B 1 262 ? -11.062 17.422 -5.074 1 97.5 262 GLU B N 1
ATOM 4614 C CA . GLU B 1 262 ? -11.617 16.109 -5.391 1 97.5 262 GLU B CA 1
ATOM 4615 C C . GLU B 1 262 ? -12.391 15.531 -4.203 1 97.5 262 GLU B C 1
ATOM 4617 O O . GLU B 1 262 ? -12.062 15.82 -3.051 1 97.5 262 GLU B O 1
ATOM 4622 N N . ALA B 1 263 ? -13.445 14.789 -4.602 1 98.06 263 ALA B N 1
ATOM 4623 C CA . ALA B 1 263 ? -14.18 14.133 -3.525 1 98.06 263 ALA B CA 1
ATOM 4624 C C . ALA B 1 263 ? -13.25 13.305 -2.646 1 98.06 263 ALA B C 1
ATOM 4626 O O . ALA B 1 263 ? -12.422 12.547 -3.152 1 98.06 263 ALA B O 1
ATOM 4627 N N . GLN B 1 264 ? -13.375 13.43 -1.354 1 98.31 264 GLN B N 1
ATOM 4628 C CA . GLN B 1 264 ? -12.523 12.703 -0.414 1 98.31 264 GLN B CA 1
ATOM 4629 C C . GLN B 1 264 ? -13.117 12.727 0.993 1 98.31 264 GLN B C 1
ATOM 4631 O O . GLN B 1 264 ? -14.188 13.289 1.211 1 98.31 264 GLN B O 1
ATOM 4636 N N . LEU B 1 265 ? -12.484 12 1.852 1 98.69 265 LEU B N 1
ATOM 4637 C CA . LEU B 1 265 ? -12.844 12.047 3.266 1 98.69 265 LEU B CA 1
ATOM 4638 C C . LEU B 1 265 ? -12.086 13.156 3.986 1 98.69 265 LEU B C 1
ATOM 4640 O O . LEU B 1 265 ? -10.961 13.492 3.602 1 98.69 265 LEU B O 1
ATOM 4644 N N . LEU B 1 266 ? -12.672 13.711 4.98 1 98.81 266 LEU B N 1
ATOM 4645 C CA . LEU B 1 266 ? -12.023 14.57 5.965 1 98.81 266 LEU B CA 1
ATOM 4646 C C . LEU B 1 266 ? -12.328 14.102 7.383 1 98.81 266 LEU B C 1
ATOM 4648 O O . LEU B 1 266 ? -13.398 13.555 7.645 1 98.81 266 LEU B O 1
ATOM 4652 N N . PRO B 1 267 ? -11.422 14.312 8.203 1 98.88 267 PRO B N 1
ATOM 4653 C CA . PRO B 1 267 ? -11.703 13.984 9.609 1 98.88 267 PRO B CA 1
ATOM 4654 C C . PRO B 1 267 ? -12.508 15.07 10.312 1 98.88 267 PRO B C 1
ATOM 4656 O O . PRO B 1 267 ? -12.281 16.266 10.094 1 98.88 267 PRO B O 1
ATOM 4659 N N . ARG B 1 268 ? -13.344 14.695 11.258 1 98.56 268 ARG B N 1
ATOM 4660 C CA . ARG B 1 268 ? -14.102 15.633 12.086 1 98.56 268 ARG B CA 1
ATOM 4661 C C . ARG B 1 268 ? -13.336 15.984 13.359 1 98.56 268 ARG B C 1
ATOM 4663 O O . ARG B 1 268 ? -13.633 16.984 14.016 1 98.56 268 ARG B O 1
ATOM 4670 N N . LYS B 1 269 ? -12.422 15.055 13.68 1 98.81 269 LYS B N 1
ATOM 4671 C CA . LYS B 1 269 ? -11.789 15.234 14.984 1 98.81 269 LYS B CA 1
ATOM 4672 C C . LYS B 1 269 ? -10.273 15.062 14.891 1 98.81 269 LYS B C 1
ATOM 4674 O O . LYS B 1 269 ? -9.789 14.188 14.172 1 98.81 269 LYS B O 1
ATOM 4679 N N . LEU B 1 270 ? -9.586 15.906 15.594 1 98.88 270 LEU B N 1
ATOM 4680 C CA . LEU B 1 270 ? -8.203 15.711 15.992 1 98.88 270 LEU B CA 1
ATOM 4681 C C . LEU B 1 270 ? -8.117 15.234 17.438 1 98.88 270 LEU B C 1
ATOM 4683 O O . LEU B 1 270 ? -8.625 15.898 18.344 1 98.88 270 LEU B O 1
ATOM 4687 N N . CYS B 1 271 ? -7.453 14.109 17.672 1 98.94 271 CYS B N 1
ATOM 4688 C CA . CYS B 1 271 ? -7.461 13.5 19 1 98.94 271 CYS B CA 1
ATOM 4689 C C . CYS B 1 271 ? -6.043 13.203 19.469 1 98.94 271 CYS B C 1
ATOM 4691 O O . CYS B 1 271 ? -5.156 12.945 18.656 1 98.94 271 CYS B O 1
ATOM 4693 N N . PHE B 1 272 ? -5.855 13.234 20.781 1 98.88 272 PHE B N 1
ATOM 4694 C CA . PHE B 1 272 ? -4.617 12.867 21.453 1 98.88 272 PHE B CA 1
ATOM 4695 C C . PHE B 1 272 ? -4.871 11.797 22.5 1 98.88 272 PHE B C 1
ATOM 4697 O O . PHE B 1 272 ? -5.918 11.789 23.156 1 98.88 272 PHE B O 1
ATOM 4704 N N . LYS B 1 273 ? -3.957 10.961 22.609 1 98.81 273 LYS B N 1
ATOM 4705 C CA . LYS B 1 273 ? -3.969 9.93 23.641 1 98.81 273 LYS B CA 1
ATOM 4706 C C . LYS B 1 273 ? -2.561 9.664 24.172 1 98.81 273 LYS B C 1
ATOM 4708 O O . LYS B 1 273 ? -1.6 9.633 23.406 1 98.81 273 LYS B O 1
ATOM 4713 N N . LYS B 1 274 ? -2.455 9.508 25.484 1 98.81 274 LYS B N 1
ATOM 4714 C CA . LYS B 1 274 ? -1.183 9.148 26.094 1 98.81 274 LYS B CA 1
ATOM 4715 C C . LYS B 1 274 ? -1.304 7.836 26.875 1 98.81 274 LYS B C 1
ATOM 4717 O O . LYS B 1 274 ? -2.164 7.703 27.75 1 98.81 274 LYS B O 1
ATOM 4722 N N . THR B 1 275 ? -0.482 6.898 26.609 1 98.69 275 THR B N 1
ATOM 4723 C CA . THR B 1 275 ? -0.314 5.676 27.375 1 98.69 275 THR B CA 1
ATOM 4724 C C . THR B 1 275 ? 1.007 5.695 28.141 1 98.69 275 THR B C 1
ATOM 4726 O O . THR B 1 275 ? 1.729 6.691 28.109 1 98.69 275 THR B O 1
ATOM 4729 N N . SER B 1 276 ? 1.271 4.629 28.828 1 98.44 276 SER B N 1
ATOM 4730 C CA . SER B 1 276 ? 2.533 4.539 29.562 1 98.44 276 SER B CA 1
ATOM 4731 C C . SER B 1 276 ? 3.717 4.434 28.594 1 98.44 276 SER B C 1
ATOM 4733 O O . SER B 1 276 ? 4.863 4.66 29 1 98.44 276 SER B O 1
ATOM 4735 N N . LYS B 1 277 ? 3.393 4.184 27.344 1 98.12 277 LYS B N 1
ATOM 4736 C CA . LYS B 1 277 ? 4.477 3.898 26.422 1 98.12 277 LYS B CA 1
ATOM 4737 C C . LYS B 1 277 ? 4.59 4.988 25.359 1 98.12 277 LYS B C 1
ATOM 4739 O O . LYS B 1 277 ? 5.684 5.273 24.859 1 98.12 277 LYS B O 1
ATOM 4744 N N . ALA B 1 278 ? 3.424 5.551 25.047 1 98.88 278 ALA B N 1
ATOM 4745 C CA . ALA B 1 278 ? 3.457 6.359 23.828 1 98.88 278 ALA B CA 1
ATOM 4746 C C . ALA B 1 278 ? 2.406 7.465 23.875 1 98.88 278 ALA B C 1
ATOM 4748 O O . ALA B 1 278 ? 1.501 7.434 24.719 1 98.88 278 ALA B O 1
ATOM 4749 N N . PHE B 1 279 ? 2.623 8.43 23.109 1 98.94 279 PHE B N 1
ATOM 4750 C CA . PHE B 1 279 ? 1.667 9.484 22.797 1 98.94 279 PHE B CA 1
ATOM 4751 C C . PHE B 1 279 ? 1.146 9.336 21.375 1 98.94 279 PHE B C 1
ATOM 4753 O O . PHE B 1 279 ? 1.91 9.031 20.453 1 98.94 279 PHE B O 1
ATOM 4760 N N . TYR B 1 280 ? -0.157 9.531 21.188 1 98.94 280 TYR B N 1
ATOM 4761 C CA . TYR B 1 280 ? -0.814 9.352 19.891 1 98.94 280 TYR B CA 1
ATOM 4762 C C . TYR B 1 280 ? -1.434 10.656 19.422 1 98.94 280 TYR B C 1
ATOM 4764 O O . TYR B 1 280 ? -2.109 11.352 20.188 1 98.94 280 TYR B O 1
ATOM 4772 N N . VAL B 1 281 ? -1.185 11.023 18.219 1 98.94 281 VAL B N 1
ATOM 4773 C CA . VAL B 1 281 ? -1.844 12.102 17.484 1 98.94 281 VAL B CA 1
ATOM 4774 C C . VAL B 1 281 ? -2.699 11.523 16.359 1 98.94 281 VAL B C 1
ATOM 4776 O O . VAL B 1 281 ? -2.174 10.961 15.406 1 98.94 281 VAL B O 1
ATOM 4779 N N . GLU B 1 282 ? -4.066 11.727 16.438 1 98.88 282 GLU B N 1
ATOM 4780 C CA . GLU B 1 282 ? -4.965 10.953 15.586 1 98.88 282 GLU B CA 1
ATOM 4781 C C . GLU B 1 282 ? -6.039 11.844 14.961 1 98.88 282 GLU B C 1
ATOM 4783 O O . GLU B 1 282 ? -6.609 12.703 15.641 1 98.88 282 GLU B O 1
ATOM 4788 N N . TYR B 1 283 ? -6.25 11.609 13.688 1 98.94 283 TYR B N 1
ATOM 4789 C CA . TYR B 1 283 ? -7.492 12.062 13.078 1 98.94 283 TYR B CA 1
ATOM 4790 C C . TYR B 1 283 ? -8.539 10.953 13.07 1 98.94 283 TYR B C 1
ATOM 4792 O O . TYR B 1 283 ? -8.211 9.797 12.805 1 98.94 283 TYR B O 1
ATOM 4800 N N . LYS B 1 284 ? -9.797 11.297 13.383 1 98.69 284 LYS B N 1
ATOM 4801 C CA . LYS B 1 284 ? -10.883 10.328 13.508 1 98.69 284 LYS B CA 1
ATOM 4802 C C . LYS B 1 284 ? -12.188 10.891 12.938 1 98.69 284 LYS B C 1
ATOM 4804 O O . LYS B 1 284 ? -12.281 12.086 12.648 1 98.69 284 LYS B O 1
ATOM 4809 N N . ASP B 1 285 ? -13.203 9.977 12.867 1 98.19 285 ASP B N 1
ATOM 4810 C CA . ASP B 1 285 ? -14.578 10.312 12.508 1 98.19 285 ASP B CA 1
ATOM 4811 C C . ASP B 1 285 ? -14.641 10.938 11.117 1 98.19 285 ASP B C 1
ATOM 4813 O O . ASP B 1 285 ? -15.164 12.039 10.953 1 98.19 285 ASP B O 1
ATOM 4817 N N . PHE B 1 286 ? -14.203 10.164 10.211 1 98.75 286 PHE B N 1
ATOM 4818 C CA . PHE B 1 286 ? -14.102 10.633 8.828 1 98.75 286 PHE B CA 1
ATOM 4819 C C . PHE B 1 286 ? -15.477 10.68 8.172 1 98.75 286 PHE B C 1
ATOM 4821 O O . PHE B 1 286 ? -16.344 9.859 8.469 1 98.75 286 PHE B O 1
ATOM 4828 N N . TYR B 1 287 ? -15.617 11.641 7.301 1 98.31 287 TYR B N 1
ATOM 4829 C CA . TYR B 1 287 ? -16.844 11.812 6.52 1 98.31 287 TYR B CA 1
ATOM 4830 C C . TYR B 1 287 ? -16.516 12.273 5.102 1 98.31 287 TYR B C 1
ATOM 4832 O O . TYR B 1 287 ? -15.445 12.828 4.848 1 98.31 287 TYR B O 1
ATOM 4840 N N . SER B 1 288 ? -17.406 12.094 4.172 1 98.06 288 SER B N 1
ATOM 4841 C CA . SER B 1 288 ? -17.188 12.398 2.764 1 98.06 288 SER B CA 1
ATOM 4842 C C . SER B 1 288 ? -17.453 13.867 2.467 1 98.06 288 SER B C 1
ATOM 4844 O O . SER B 1 288 ? -18.422 14.438 2.957 1 98.06 288 SER B O 1
ATOM 4846 N N . VAL B 1 289 ? -16.609 14.422 1.74 1 97.81 289 VAL B N 1
ATOM 4847 C CA . VAL B 1 289 ? -16.75 15.773 1.207 1 97.81 289 VAL B CA 1
ATOM 4848 C C . VAL B 1 289 ? -16.766 15.727 -0.319 1 97.81 289 VAL B C 1
ATOM 4850 O O . VAL B 1 289 ? -15.969 15.016 -0.933 1 97.81 289 VAL B O 1
ATOM 4853 N N . GLU B 1 290 ? -17.641 16.469 -0.899 1 97.69 290 GLU B N 1
ATOM 4854 C CA . GLU B 1 290 ? -17.781 16.453 -2.352 1 97.69 290 GLU B CA 1
ATOM 4855 C C . GLU B 1 290 ? -16.625 17.172 -3.023 1 97.69 290 GLU B C 1
ATOM 4857 O O . GLU B 1 290 ? -16 18.047 -2.424 1 97.69 290 GLU B O 1
ATOM 4862 N N . GLY B 1 291 ? -16.406 16.797 -4.246 1 97.88 291 GLY B N 1
ATOM 4863 C CA . GLY B 1 291 ? -15.383 17.453 -5.047 1 97.88 291 GLY B CA 1
ATOM 4864 C C . GLY B 1 291 ? -15.906 18.656 -5.809 1 97.88 291 GLY B C 1
ATOM 4865 O O . GLY B 1 291 ? -17.109 18.734 -6.105 1 97.88 291 GLY B O 1
ATOM 4866 N N . GLY B 1 292 ? -14.969 19.531 -6.098 1 97.06 292 GLY B N 1
ATOM 4867 C CA . GLY B 1 292 ? -15.32 20.734 -6.852 1 97.06 292 GLY B CA 1
ATOM 4868 C C . GLY B 1 292 ? -15.336 21.984 -6.008 1 97.06 292 GLY B C 1
ATOM 4869 O O . GLY B 1 292 ? -16.266 22.219 -5.234 1 97.06 292 GLY B O 1
ATOM 4870 N N . CYS B 1 293 ? -14.406 22.844 -6.176 1 96.31 293 CYS B N 1
ATOM 4871 C CA . CYS B 1 293 ? -14.312 24.109 -5.445 1 96.31 293 CYS B CA 1
ATOM 4872 C C . CYS B 1 293 ? -15.102 25.203 -6.152 1 96.31 293 CYS B C 1
ATOM 4874 O O . CYS B 1 293 ? -14.898 25.453 -7.344 1 96.31 293 CYS B O 1
ATOM 4876 N N . VAL B 1 294 ? -15.906 25.812 -5.402 1 95.06 294 VAL B N 1
ATOM 4877 C CA . VAL B 1 294 ? -16.766 26.844 -5.961 1 95.06 294 VAL B CA 1
ATOM 4878 C C . VAL B 1 294 ? -16.5 28.172 -5.242 1 95.06 294 VAL B C 1
ATOM 4880 O O . VAL B 1 294 ? -16.453 28.219 -4.012 1 95.06 294 VAL B O 1
ATOM 4883 N N . ALA B 1 295 ? -16.266 29.188 -6.055 1 95.69 295 ALA B N 1
ATOM 4884 C CA . ALA B 1 295 ? -16.188 30.547 -5.504 1 95.69 295 ALA B CA 1
ATOM 4885 C C . ALA B 1 295 ? -17.578 31.141 -5.336 1 95.69 295 ALA B C 1
ATOM 4887 O O . ALA B 1 295 ? -18 31.969 -6.141 1 95.69 295 ALA B O 1
ATOM 4888 N N . THR B 1 296 ? -18.219 30.766 -4.375 1 86.94 296 THR B N 1
ATOM 4889 C CA . THR B 1 296 ? -19.547 31.312 -4.125 1 86.94 296 THR B CA 1
ATOM 4890 C C . THR B 1 296 ? -19.5 32.844 -4.121 1 86.94 296 THR B C 1
ATOM 4892 O O . THR B 1 296 ? -18.766 33.438 -3.344 1 86.94 296 THR B O 1
ATOM 4895 N N . ASN B 1 297 ? -20.25 33.5 -4.992 1 88.44 297 ASN B N 1
ATOM 4896 C CA . ASN B 1 297 ? -20.312 34.969 -5.145 1 88.44 297 ASN B CA 1
ATOM 4897 C C . ASN B 1 297 ? -18.953 35.531 -5.555 1 88.44 297 ASN B C 1
ATOM 4899 O O . ASN B 1 297 ? -18.609 36.656 -5.164 1 88.44 297 ASN B O 1
ATOM 4903 N N . GLY B 1 298 ? -18.156 34.656 -6.09 1 92.62 298 GLY B N 1
ATOM 4904 C CA . GLY B 1 298 ? -16.859 35.094 -6.578 1 92.62 298 GLY B CA 1
ATOM 4905 C C . GLY B 1 298 ? -15.836 35.281 -5.477 1 92.62 298 GLY B C 1
ATOM 4906 O O . GLY B 1 298 ? -14.844 35.969 -5.652 1 92.62 298 GLY B O 1
ATOM 4907 N N . VAL B 1 299 ? -16.094 34.688 -4.344 1 95.69 299 VAL B N 1
ATOM 4908 C CA . VAL B 1 299 ? -15.25 34.906 -3.172 1 95.69 299 VAL B CA 1
ATOM 4909 C C . VAL B 1 299 ? -14.117 33.906 -3.131 1 95.69 299 VAL B C 1
ATOM 4911 O O . VAL B 1 299 ? -14.336 32.719 -3.316 1 95.69 299 VAL B O 1
ATOM 4914 N N . TYR B 1 300 ? -12.938 34.406 -3.01 1 96.81 300 TYR B N 1
ATOM 4915 C CA . TYR B 1 300 ? -11.711 33.656 -2.836 1 96.81 300 TYR B CA 1
ATOM 4916 C C . TYR B 1 300 ? -10.953 34.094 -1.601 1 96.81 300 TYR B C 1
ATOM 4918 O O . TYR B 1 300 ? -11.203 35.188 -1.083 1 96.81 300 TYR B O 1
ATOM 4926 N N . ALA B 1 301 ? -10.078 33.281 -1.136 1 96.44 301 ALA B N 1
ATOM 4927 C CA . ALA B 1 301 ? -9.172 33.656 -0.049 1 96.44 301 ALA B CA 1
ATOM 4928 C C . ALA B 1 301 ? -7.809 33 -0.221 1 96.44 301 ALA B C 1
ATOM 4930 O O . ALA B 1 301 ? -7.637 32.125 -1.098 1 96.44 301 ALA B O 1
ATOM 4931 N N . GLY B 1 302 ? -6.844 33.438 0.538 1 96.38 302 GLY B N 1
ATOM 4932 C CA . GLY B 1 302 ? -5.59 32.688 0.659 1 96.38 302 GLY B CA 1
ATOM 4933 C C . GLY B 1 302 ? -4.508 33.219 -0.275 1 96.38 302 GLY B C 1
ATOM 4934 O O . GLY B 1 302 ? -3.453 32.594 -0.41 1 96.38 302 GLY B O 1
ATOM 4935 N N . THR B 1 303 ? -4.797 34.281 -0.97 1 95.5 303 THR B N 1
ATOM 4936 C CA . THR B 1 303 ? -3.717 34.875 -1.75 1 95.5 303 THR B CA 1
ATOM 4937 C C . THR B 1 303 ? -2.625 35.438 -0.834 1 95.5 303 THR B C 1
ATOM 4939 O O . THR B 1 303 ? -2.787 35.469 0.387 1 95.5 303 THR B O 1
ATOM 4942 N N . TYR B 1 304 ? -1.498 35.812 -1.466 1 96.56 304 TYR B N 1
ATOM 4943 C CA . TYR B 1 304 ? -0.394 36.344 -0.684 1 96.56 304 TYR B CA 1
ATOM 4944 C C . TYR B 1 304 ? -0.805 37.656 0.01 1 96.56 304 TYR B C 1
ATOM 4946 O O . TYR B 1 304 ? -1.232 38.594 -0.645 1 96.56 304 TYR B O 1
ATOM 4954 N N . PRO B 1 305 ? -0.672 37.719 1.3 1 94.56 305 PRO B N 1
ATOM 4955 C CA . PRO B 1 305 ? -1.187 38.875 2.023 1 94.56 305 PRO B CA 1
ATOM 4956 C C . PRO B 1 305 ? -0.221 40.062 2.002 1 94.56 305 PRO B C 1
ATOM 4958 O O . PRO B 1 305 ? 0.997 39.844 1.97 1 94.56 305 PRO B O 1
ATOM 4961 N N . PRO B 1 306 ? -0.796 41.25 2.145 1 91.31 306 PRO B N 1
ATOM 4962 C CA . PRO B 1 306 ? 0.058 42.438 2.215 1 91.31 306 PRO B CA 1
ATOM 4963 C C . PRO B 1 306 ? 0.986 42.406 3.426 1 91.31 306 PRO B C 1
ATOM 4965 O O . PRO B 1 306 ? 2.059 43.031 3.395 1 91.31 306 PRO B O 1
ATOM 4968 N N . SER B 1 307 ? 0.62 41.75 4.434 1 86.81 307 SER B N 1
ATOM 4969 C CA . SER B 1 307 ? 1.393 41.719 5.672 1 86.81 307 SER B CA 1
ATOM 4970 C C . SER B 1 307 ? 2.441 40.594 5.625 1 86.81 307 SER B C 1
ATOM 4972 O O . SER B 1 307 ? 3.188 40.406 6.586 1 86.81 307 SER B O 1
ATOM 4974 N N . GLY B 1 308 ? 2.477 39.906 4.516 1 88.38 308 GLY B N 1
ATOM 4975 C CA . GLY B 1 308 ? 3.463 38.844 4.395 1 88.38 308 GLY B CA 1
ATOM 4976 C C . GLY B 1 308 ? 4.875 39.375 4.199 1 88.38 308 GLY B C 1
ATOM 4977 O O . GLY B 1 308 ? 5.078 40.562 3.992 1 88.38 308 GLY B O 1
ATOM 4978 N N . PRO B 1 309 ? 5.844 38.469 4.32 1 85.81 309 PRO B N 1
ATOM 4979 C CA . PRO B 1 309 ? 7.223 38.906 4.047 1 85.81 309 PRO B CA 1
ATOM 4980 C C . PRO B 1 309 ? 7.375 39.562 2.688 1 85.81 309 PRO B C 1
ATOM 4982 O O . PRO B 1 309 ? 6.703 39.188 1.725 1 85.81 309 PRO B O 1
ATOM 4985 N N . PRO B 1 310 ? 8.281 40.531 2.658 1 88.31 310 PRO B N 1
ATOM 4986 C CA . PRO B 1 310 ? 8.477 41.219 1.374 1 88.31 310 PRO B CA 1
ATOM 4987 C C . PRO B 1 310 ? 9 40.281 0.287 1 88.31 310 PRO B C 1
ATOM 4989 O O . PRO B 1 310 ? 9.812 39.406 0.565 1 88.31 310 PRO B O 1
ATOM 4992 N N . ILE B 1 311 ? 8.516 40.469 -0.903 1 91.5 311 ILE B N 1
ATOM 4993 C CA . ILE B 1 311 ? 8.984 39.719 -2.061 1 91.5 311 ILE B CA 1
ATOM 4994 C C . ILE B 1 311 ? 9.43 40.688 -3.16 1 91.5 311 ILE B C 1
ATOM 4996 O O . ILE B 1 311 ? 8.945 41.812 -3.23 1 91.5 311 ILE B O 1
ATOM 5000 N N . PRO B 1 312 ? 10.336 40.188 -4.016 1 93.75 312 PRO B N 1
ATOM 5001 C CA . PRO B 1 312 ? 10.766 41.031 -5.125 1 93.75 312 PRO B CA 1
ATOM 5002 C C . PRO B 1 312 ? 9.617 41.438 -6.055 1 93.75 312 PRO B C 1
ATOM 5004 O O . PRO B 1 312 ? 8.648 40.688 -6.191 1 93.75 312 PRO B O 1
ATOM 5007 N N . ALA B 1 313 ? 9.812 42.562 -6.738 1 94.12 313 ALA B N 1
ATOM 5008 C CA . ALA B 1 313 ? 8.797 43.062 -7.648 1 94.12 313 ALA B CA 1
ATOM 5009 C C . ALA B 1 313 ? 8.617 42.156 -8.859 1 94.12 313 ALA B C 1
ATOM 5011 O O . ALA B 1 313 ? 7.602 42.219 -9.547 1 94.12 313 ALA B O 1
ATOM 5012 N N . THR B 1 314 ? 9.609 41.312 -9.094 1 95.06 314 THR B N 1
ATOM 5013 C CA . THR B 1 314 ? 9.57 40.406 -10.227 1 95.06 314 THR B CA 1
ATOM 5014 C C . THR B 1 314 ? 8.617 39.25 -9.953 1 95.06 314 THR B C 1
ATOM 5016 O O . THR B 1 314 ? 8.25 38.5 -10.867 1 95.06 314 THR B O 1
ATOM 5019 N N . CYS B 1 315 ? 8.281 39.094 -8.703 1 95.88 315 CYS B N 1
ATOM 5020 C CA . CYS B 1 315 ? 7.355 38 -8.336 1 95.88 315 CYS B CA 1
ATOM 5021 C C . CYS B 1 315 ? 5.914 38.438 -8.609 1 95.88 315 CYS B C 1
ATOM 5023 O O . CYS B 1 315 ? 5.5 39.531 -8.25 1 95.88 315 CYS B O 1
ATOM 5025 N N . THR B 1 316 ? 5.184 37.562 -9.195 1 95.25 316 THR B N 1
ATOM 5026 C CA . THR B 1 316 ? 3.779 37.812 -9.477 1 95.25 316 THR B CA 1
ATOM 5027 C C . THR B 1 316 ? 2.889 37.281 -8.367 1 95.25 316 THR B C 1
ATOM 5029 O O . THR B 1 316 ? 2.918 36.062 -8.086 1 95.25 316 THR B O 1
ATOM 5032 N N . ILE B 1 317 ? 2.111 38.094 -7.805 1 95.25 317 ILE B N 1
ATOM 5033 C CA . ILE B 1 317 ? 1.125 37.656 -6.82 1 95.25 317 ILE B CA 1
ATOM 5034 C C . ILE B 1 317 ? -0.14 37.188 -7.535 1 95.25 317 ILE B C 1
ATOM 5036 O O . ILE B 1 317 ? -0.763 37.938 -8.281 1 95.25 317 ILE B O 1
ATOM 5040 N N . PRO B 1 318 ? -0.422 35.938 -7.281 1 95.38 318 PRO B N 1
ATOM 5041 C CA . PRO B 1 318 ? -1.631 35.469 -7.953 1 95.38 318 PRO B CA 1
ATOM 5042 C C . PRO B 1 318 ? -2.898 36.156 -7.457 1 95.38 318 PRO B C 1
ATOM 5044 O O . PRO B 1 318 ? -3.02 36.469 -6.266 1 95.38 318 PRO B O 1
ATOM 5047 N N . THR B 1 319 ? -3.787 36.375 -8.391 1 92.81 319 THR B N 1
ATOM 5048 C CA . THR B 1 319 ? -5.043 37.062 -8.078 1 92.81 319 THR B CA 1
ATOM 5049 C C . THR B 1 319 ? -6.23 36.125 -8.359 1 92.81 319 THR B C 1
ATOM 5051 O O . THR B 1 319 ? -6.141 35.219 -9.18 1 92.81 319 THR B O 1
ATOM 5054 N N . ALA B 1 320 ? -7.246 36.375 -7.621 1 92.19 320 ALA B N 1
ATOM 5055 C CA . ALA B 1 320 ? -8.484 35.656 -7.867 1 92.19 320 ALA B CA 1
ATOM 5056 C C . ALA B 1 320 ? -9.047 35.969 -9.25 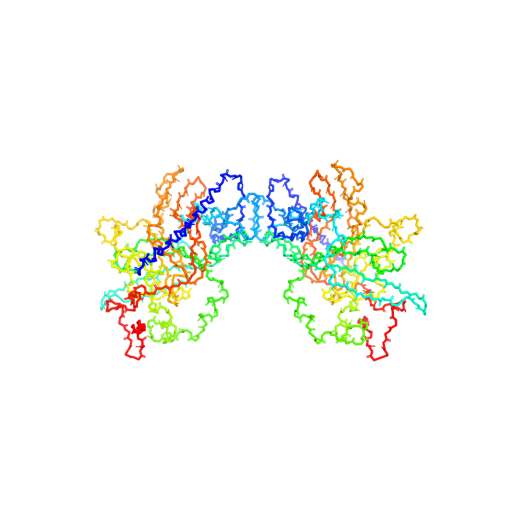1 92.19 320 ALA B C 1
ATOM 5058 O O . ALA B 1 320 ? -8.945 37.094 -9.719 1 92.19 320 ALA B O 1
ATOM 5059 N N . PRO B 1 321 ? -9.539 34.906 -9.875 1 85.25 321 PRO B N 1
ATOM 5060 C CA . PRO B 1 321 ? -10.211 35.188 -11.141 1 85.25 321 PRO B CA 1
ATOM 5061 C C . PRO B 1 321 ? -11.328 36.219 -10.992 1 85.25 321 PRO B C 1
ATOM 5063 O O . PRO B 1 321 ? -11.984 36.281 -9.953 1 85.25 321 PRO B O 1
ATOM 5066 N N . SER B 1 322 ? -11.344 37.219 -11.875 1 73.81 322 SER B N 1
ATOM 5067 C CA . SER B 1 322 ? -12.438 38.188 -11.898 1 73.81 322 SER B CA 1
ATOM 5068 C C . SER B 1 322 ? -13.766 37.5 -12.203 1 73.81 322 SER B C 1
ATOM 5070 O O . SER B 1 322 ? -13.828 36.562 -12.984 1 73.81 322 SER B O 1
ATOM 5072 N N . ALA B 1 323 ? -14.797 37.938 -11.367 1 54.72 323 ALA B N 1
ATOM 5073 C CA . ALA B 1 323 ? -16.141 37.406 -11.656 1 54.72 323 ALA B CA 1
ATOM 5074 C C . ALA B 1 323 ? -16.516 37.688 -13.109 1 54.72 323 ALA B C 1
ATOM 5076 O O . ALA B 1 323 ? -16.094 38.656 -13.703 1 54.72 323 ALA B O 1
#

Secondary structure (DSSP, 8-state):
------------------------EEEEEEEEEEETTEEEEEEEEEEEEESS--TTSBPSEEEEEEEHHHHHTGGGSPPSEEEEEEEETTEEEEEEEEEEEEEPP--SB-S--EEEEEEEBTB-SSTTTS-S-EEEEEEE-S-HHHHHHHTSGGGEEEETTE-HHHHHHHTPPEEGGGSSS-TTSSEEE----BTTTBEEEEETTSGGGTTSS---EEEEEEEETTEEEEEEEEEEHHHHHHSPTT-EEEEE-TT--SEESS-EEEEEEEEEEE-SSEEEEEEEEEEEEEE----GGG-EE-SPPTTSPP--TTSPPP-PPP-/------------------------EEEEEEEEEEETTEEEEEEEEEEEEESS--TTSBPSEEEEEEEHHHHHTGGGSPPSEEEEEEEETTEEEEEEEEEEEEEPP--SB-S--EEEEEEEBTB-SSTTTS-S-EEEEEEE-S-HHHHHHHTSGGGEEEETTE-HHHHHHHTPPEEGGGSSS-TTSSEEE----BTTTBEEEEETTSGGGTTSS---EEEEEEEETTEEEEEEEEEEHHHHHHSPTT-EEEEE-TT--SEESS-EEEEEEEEEEE-SSEEEEEEEEEEEEEE----GGG-EE-PPPTTSPP--TTSPPP-PPP-

Solvent-accessible surface area (backbone atoms only — not comparable to full-atom values): 34170 Å² total; per-residue (Å²): 135,80,82,77,76,78,79,77,78,78,79,74,77,75,74,75,72,74,71,70,70,90,60,67,62,42,70,44,49,19,53,70,50,55,36,92,91,42,72,92,19,29,37,30,29,30,31,27,28,47,56,80,51,24,56,78,35,65,36,51,33,43,34,36,42,33,24,49,65,32,60,76,44,50,82,72,53,71,66,73,39,80,43,76,42,75,78,49,100,86,36,72,42,65,38,34,23,31,74,48,78,45,54,39,45,77,60,35,35,61,50,52,39,28,36,45,30,32,44,22,62,46,15,46,82,58,85,84,37,41,48,56,36,24,36,41,40,31,42,24,39,65,50,70,67,55,43,55,61,66,52,34,82,76,29,49,42,75,37,73,60,17,14,53,71,48,38,28,31,33,19,24,36,16,24,39,32,23,28,53,39,48,84,86,44,54,49,39,48,63,46,55,64,44,90,77,66,26,19,54,30,42,52,61,76,41,62,34,66,66,76,76,46,81,54,43,66,51,73,32,45,20,28,35,64,35,24,68,41,32,42,28,49,33,40,19,50,62,51,68,68,70,51,56,70,68,40,71,50,71,44,72,50,83,39,62,42,70,20,28,74,54,61,40,51,46,56,38,28,46,31,42,37,27,48,94,56,30,38,34,48,31,38,26,63,56,45,81,30,50,48,53,59,42,39,64,95,59,35,59,38,54,33,68,38,91,85,20,75,88,60,53,88,86,43,62,77,43,68,65,76,79,120,134,79,83,80,77,75,79,78,76,75,78,77,76,76,74,75,70,74,72,71,70,90,58,66,62,42,70,43,51,20,53,72,51,57,36,91,92,40,72,89,19,28,38,30,30,30,34,28,29,46,56,79,51,24,56,78,35,64,34,50,33,44,34,37,41,32,24,47,64,31,60,77,44,50,82,72,52,71,66,73,38,79,43,77,42,74,76,47,98,85,37,70,42,64,36,33,23,31,74,49,78,46,53,39,46,79,61,34,34,60,49,53,38,29,36,45,30,32,43,21,63,45,15,45,82,61,84,85,37,41,47,55,38,25,36,43,40,31,40,25,39,61,48,70,67,56,44,54,61,64,52,35,83,77,28,48,40,75,37,71,58,17,14,54,71,48,38,27,30,33,20,24,36,16,24,37,31,23,28,53,39,48,82,87,43,53,48,39,48,63,47,55,62,44,88,80,66,25,19,55,31,41,51,60,76,39,62,34,67,67,74,74,46,80,55,43,66,51,73,30,43,22,28,36,64,36,26,69,41,33,44,28,48,34,40,19,49,62,51,68,66,69,50,53,72,68,40,69,49,70,44,74,49,84,37,60,41,69,20,28,72,55,60,40,52,46,56,40,27,45,31,40,37,28,49,95,56,30,38,35,50,31,37,27,63,54,44,82,30,52,47,52,57,41,41,65,94,58,34,58,39,54,33,68,36,90,85,20,76,87,59,52,86,86,42,64,76,42,68,64,78,79,120

pLDDT: mean 90.28, std 17.04, range [24.72, 98.94]